Protein AF-A0A7S0A3F2-F1 (afdb_monomer_lite)

InterPro domains:
  IPR001107 Band 7 domain [PF01145] (421-631)
  IPR036013 Band 7/SPFH domain superfamily [G3DSA:3.30.479.30] (455-619)

Organism: NCBI:txid73915

Secondary structure (DSSP, 8-state):
--------------------------PPPTT-HHHHHHSTT---PPP-EE--SB-SSTTSSSP--TT-EEEPPSB-S-TTSHHHHHHHHHHSPPPPHHHHHHHHHHHHHHHHHHHHHHHHHHHHH-TTS-HHHHHHHHHHHHHHHHHHHHHHHHEEEEPTTEEEEEE-TTT--EEEE-SEEEE-SSTT-EEEEEETT-SEEEETTEEEEEEPTTEEEEEEETTEEEEEPSEEEEEE-TTEEEEEEEETT-SEEEETTEEEEEEPTTEEEEEEETTEEEEEPSEEEEEE-TTEEEEEEEEEETT-SEEEETTEEEEEE-TTEEEEEEETTEEEEE-SEEEEE--SSEEE---EETT-SEEEETTEEEEEPPTTEEEEEEETTEEEEE-TTSEEEEE-TTEEEEEEEETT-SEEEETTEEEEEEPTTEEEEEEETTEEEEE-SEEEEE--TTEEEEEEEE-S-EEEEEEEEEEE-TTS-EEEEEEEEEEEES-HHHHHHHH-SS-S-HHHHHHHHHHHHHHHHHHHHHHT--SS----------PPP------------------------HHHHHHHHHHHHHHHHHHHHH-EEEEEEEEEEEEES-HHHHHHHHHHHHHHHHHHHHHHHHHHHHHHHHHHHHHHHHHHHHHHHHHHHHHHHHHHHHHHHHHHHHHH-HHHHHHHHHHHHHHHHHS-------SSHHHHHHHS-------------

pLDDT: mean 75.14, std 17.56, range [23.02, 93.25]

Sequence (725 aa):
KFGSGRFRLLHLHGQAPIAVAAMVCEAPSAESLEWLAFDPGFDHGSVTKYAPNVQGTFGEQPCDYGKTDVRERNVTGQVGDPQFNQLVAKTQTAMTPLQLCWRAAVVGLALVPIVGLKPLATLAADPSQSWPSRVLFALVMIACLVPLRFLAKQVLMVKQGEICFVQLMEDGTTQILLAGIHLLPCLGSTTKSFPVTADEMRYGTLVLIRVRSGFIGLGTDNGKPVLLLPGMHLYNAPNFEYSGPTSVNDNLIKNGTVNIIRVQPGQVGLATVNGTPIMLESGVHFIDEASFVMERGCFKKVDEALIQLGQMQIVVVPRGKIAPVLVNGEGHFLLEGRHFVSQGRFSYQGLQSLSDEYACAGTRHRILVPSGRIGLGLEAGEPLLLEAGQVHLRNSALFQYKGSVDITQQVISHGSLNIVTVRDGQFGISYKDGVIKLLDPGRHTLDSATHVPGGFISAGQQTLRISEVTGMSSDNVELRFDAAICLRVVDPQKAVVMLTQGKRDRMEELQANVQERAKLALSIIIGNNNLNRKHGATLLVEQPAREEEQQEEGFVEVPEKSKEDEANSFRQYIHDIFMHSFSVSMLNECGIQVIDMSIEDVVIVNTELATAMASAAVANSSLEKSTIEAEIVQVKATAESKVALIEARGKAAAMEITSKADADRIKTVSDALHSACPSAQQMELIRASGCAVSQGSTVMLAQDMSALATLLGGAQGAALGPKLK

Structure (mmCIF, N/CA/C/O backbone):
data_AF-A0A7S0A3F2-F1
#
_entry.id   AF-A0A7S0A3F2-F1
#
loop_
_atom_site.group_PDB
_atom_site.id
_atom_site.type_symbol
_atom_site.label_atom_id
_atom_site.label_alt_id
_atom_site.label_comp_id
_atom_site.label_asym_id
_atom_site.label_entity_id
_atom_site.label_seq_id
_atom_site.pdbx_PDB_ins_code
_atom_site.Cartn_x
_atom_site.Cartn_y
_atom_site.Cartn_z
_atom_site.occupancy
_atom_site.B_iso_or_equiv
_atom_site.auth_seq_id
_atom_site.auth_comp_id
_atom_site.auth_asym_id
_atom_site.auth_atom_id
_atom_site.pdbx_PDB_model_num
ATOM 1 N N . LYS A 1 1 ? 21.439 -44.020 -12.373 1.00 32.16 1 LYS A N 1
ATOM 2 C CA . LYS A 1 1 ? 20.244 -44.815 -11.993 1.00 32.16 1 LYS A CA 1
ATOM 3 C C . LYS A 1 1 ? 19.033 -44.137 -12.617 1.00 32.16 1 LYS A C 1
ATOM 5 O O . LYS A 1 1 ? 18.871 -42.943 -12.421 1.00 32.16 1 LYS A O 1
ATOM 10 N N . PHE A 1 2 ? 18.322 -44.874 -13.468 1.00 31.61 2 PHE A N 1
ATOM 11 C CA . PHE A 1 2 ? 17.262 -44.411 -14.369 1.00 31.61 2 PHE A CA 1
ATOM 12 C C . PHE A 1 2 ? 15.975 -43.992 -13.645 1.00 31.61 2 PHE A C 1
ATOM 14 O O . PHE A 1 2 ? 15.640 -44.562 -12.612 1.00 31.61 2 PHE A O 1
ATOM 21 N N . GLY A 1 3 ? 15.228 -43.081 -14.274 1.00 27.73 3 GLY A N 1
ATOM 22 C CA . GLY A 1 3 ? 13.844 -42.743 -13.940 1.00 27.73 3 GLY A CA 1
ATOM 23 C C . GLY A 1 3 ? 13.184 -41.939 -15.061 1.00 27.73 3 GLY A C 1
ATOM 24 O O . GLY A 1 3 ? 12.971 -40.743 -14.935 1.00 27.73 3 GLY A O 1
ATOM 25 N N . SER A 1 4 ? 12.933 -42.598 -16.192 1.00 41.31 4 SER A N 1
ATOM 26 C CA . SER A 1 4 ? 12.253 -42.067 -17.377 1.00 41.31 4 SER A CA 1
ATOM 27 C C . SER A 1 4 ? 10.759 -41.813 -17.133 1.00 41.31 4 SER A C 1
ATOM 29 O O . SER A 1 4 ? 10.043 -42.746 -16.767 1.00 41.31 4 SER A O 1
ATOM 31 N N . GLY A 1 5 ? 10.268 -40.612 -17.449 1.00 27.08 5 GLY A N 1
ATOM 32 C CA . GLY A 1 5 ? 8.841 -40.291 -17.552 1.00 27.08 5 GLY A CA 1
ATOM 33 C C . GLY A 1 5 ? 8.540 -39.580 -18.874 1.00 27.08 5 GLY A C 1
ATOM 34 O O . GLY A 1 5 ? 9.023 -38.482 -19.117 1.00 27.08 5 GLY A O 1
ATOM 35 N N . ARG A 1 6 ? 7.786 -40.249 -19.752 1.00 27.41 6 ARG A N 1
ATOM 36 C CA . ARG A 1 6 ? 7.398 -39.821 -21.108 1.00 27.41 6 ARG A CA 1
ATOM 37 C C . ARG A 1 6 ? 6.553 -38.537 -21.098 1.00 27.41 6 ARG A C 1
ATOM 39 O O . ARG A 1 6 ? 5.488 -38.525 -20.487 1.00 27.41 6 ARG A O 1
ATOM 46 N N . PHE A 1 7 ? 6.939 -37.535 -21.889 1.00 27.67 7 PHE A N 1
ATOM 47 C CA . PHE A 1 7 ? 6.032 -36.466 -22.322 1.00 27.67 7 PHE A CA 1
ATOM 48 C C . PHE A 1 7 ? 5.052 -37.023 -23.362 1.00 27.67 7 PHE A C 1
ATOM 50 O O . PHE A 1 7 ? 5.452 -37.484 -24.431 1.00 27.67 7 PHE A O 1
ATOM 57 N N . ARG A 1 8 ? 3.757 -37.013 -23.034 1.00 25.03 8 ARG A N 1
ATOM 58 C CA . ARG A 1 8 ? 2.667 -37.339 -23.959 1.00 25.03 8 ARG A CA 1
ATOM 59 C C . ARG A 1 8 ? 2.181 -36.022 -24.568 1.00 25.03 8 ARG A C 1
ATOM 61 O O . ARG A 1 8 ? 1.517 -35.243 -23.894 1.00 25.03 8 ARG A O 1
ATOM 68 N N . LEU A 1 9 ? 2.546 -35.770 -25.823 1.00 28.22 9 LEU A N 1
ATOM 69 C CA . LEU A 1 9 ? 2.003 -34.677 -26.630 1.00 28.22 9 LEU A CA 1
ATOM 70 C C . LEU A 1 9 ? 0.519 -34.970 -26.902 1.00 28.22 9 LEU A C 1
ATOM 72 O O . LEU A 1 9 ? 0.185 -35.821 -27.725 1.00 28.22 9 LEU A O 1
ATOM 76 N N . LEU A 1 10 ? -0.371 -34.302 -26.170 1.00 25.73 10 LEU A N 1
ATOM 77 C CA . LEU A 1 10 ? -1.785 -34.208 -26.518 1.00 25.73 10 LEU A CA 1
ATOM 78 C C . LEU A 1 10 ? -1.948 -33.018 -27.464 1.00 25.73 10 LEU A C 1
ATOM 80 O O . LEU A 1 10 ? -1.946 -31.865 -27.042 1.00 25.73 10 LEU A O 1
ATOM 84 N N . HIS A 1 11 ? -2.079 -33.315 -28.756 1.00 29.84 11 HIS A N 1
ATOM 85 C CA . HIS A 1 11 ? -2.660 -32.391 -29.720 1.00 29.84 11 HIS A CA 1
ATOM 86 C C . HIS A 1 11 ? -4.124 -32.148 -29.326 1.00 29.84 11 HIS A C 1
ATOM 88 O O . HIS A 1 11 ? -4.969 -33.021 -29.512 1.00 29.84 11 HIS A O 1
ATOM 94 N N . LEU A 1 12 ? -4.423 -30.964 -28.797 1.00 27.73 12 LEU A N 1
ATOM 95 C CA . LEU A 1 12 ? -5.781 -30.432 -28.725 1.00 27.73 12 LEU A CA 1
ATOM 96 C C . LEU A 1 12 ? -5.874 -29.259 -29.701 1.00 27.73 12 LEU A C 1
ATOM 98 O O . LEU A 1 12 ? -5.350 -28.175 -29.464 1.00 27.73 12 LEU A O 1
ATOM 102 N N . HIS A 1 13 ? -6.513 -29.520 -30.841 1.00 31.34 13 HIS A N 1
ATOM 103 C CA . HIS A 1 13 ? -7.127 -28.486 -31.665 1.00 31.34 13 HIS A CA 1
ATOM 104 C C . HIS A 1 13 ? -8.258 -27.845 -30.858 1.00 31.34 13 HIS A C 1
ATOM 106 O O . HIS A 1 13 ? -9.193 -28.529 -30.452 1.00 31.34 13 HIS A O 1
ATOM 112 N N . GLY A 1 14 ? -8.176 -26.536 -30.647 1.00 27.97 14 GLY A N 1
ATOM 113 C CA . GLY A 1 14 ? -9.237 -25.769 -30.011 1.00 27.97 14 GLY A CA 1
ATOM 114 C C . GLY A 1 14 ? -8.847 -24.307 -29.900 1.00 27.97 14 GLY A C 1
ATOM 115 O O . GLY A 1 14 ? -8.131 -23.924 -28.983 1.00 27.97 14 GLY A O 1
ATOM 116 N N . GLN A 1 15 ? -9.303 -23.498 -30.856 1.00 39.66 15 GLN A N 1
ATOM 117 C CA . GLN A 1 15 ? -9.302 -22.043 -30.741 1.00 39.66 15 GLN A CA 1
ATOM 118 C C . GLN A 1 15 ? -10.108 -21.636 -29.499 1.00 39.66 15 GLN A C 1
ATOM 120 O O . GLN A 1 15 ? -11.298 -21.928 -29.414 1.00 39.66 15 GLN A O 1
ATOM 125 N N . ALA A 1 16 ? -9.470 -20.941 -28.559 1.00 27.39 16 ALA A N 1
ATOM 126 C CA . ALA A 1 16 ? -10.132 -20.179 -27.505 1.00 27.39 16 ALA A CA 1
ATOM 127 C C . ALA A 1 16 ? -9.260 -18.959 -27.145 1.00 27.39 16 ALA A C 1
ATOM 129 O O . ALA A 1 16 ? -8.034 -19.034 -27.260 1.00 27.39 16 ALA A O 1
ATOM 130 N N . PRO A 1 17 ? -9.875 -17.816 -26.794 1.00 29.77 17 PRO A N 1
ATOM 131 C CA . PRO A 1 17 ? -9.212 -16.521 -26.776 1.00 29.77 17 PRO A CA 1
ATOM 132 C C . PRO A 1 17 ? -8.222 -16.407 -25.616 1.00 29.77 17 PRO A C 1
ATOM 134 O O . PRO A 1 17 ? -8.418 -16.982 -24.546 1.00 29.77 17 PRO A O 1
ATOM 137 N N . ILE A 1 18 ? -7.175 -15.615 -25.841 1.00 26.39 18 ILE A N 1
ATOM 138 C CA . ILE A 1 18 ? -6.184 -15.206 -24.846 1.00 26.39 18 ILE A CA 1
ATOM 139 C C . ILE A 1 18 ? -6.911 -14.403 -23.758 1.00 26.39 18 ILE A C 1
ATOM 141 O O . ILE A 1 18 ? -7.092 -13.192 -23.866 1.00 26.39 18 ILE A O 1
ATOM 145 N N . ALA A 1 19 ? -7.366 -15.091 -22.714 1.00 23.75 19 ALA A N 1
ATOM 146 C CA . ALA A 1 19 ? -7.682 -14.466 -21.446 1.00 23.75 19 ALA A CA 1
ATOM 147 C C . ALA A 1 19 ? -6.350 -14.196 -20.745 1.00 23.75 19 ALA A C 1
ATOM 149 O O . ALA A 1 19 ? -5.594 -15.122 -20.446 1.00 23.75 19 ALA A O 1
ATOM 150 N N . VAL A 1 20 ? -6.050 -12.918 -20.513 1.00 25.70 20 VAL A N 1
ATOM 151 C CA . VAL A 1 20 ? -4.986 -12.487 -19.607 1.00 25.70 20 VAL A CA 1
ATOM 152 C C . VAL A 1 20 ? -5.342 -13.036 -18.227 1.00 25.70 20 VAL A C 1
ATOM 154 O O . VAL A 1 20 ? -6.154 -12.463 -17.504 1.00 25.70 20 VAL A O 1
ATOM 157 N N . ALA A 1 21 ? -4.788 -14.199 -17.892 1.00 23.02 21 ALA A N 1
ATOM 158 C CA . ALA A 1 21 ? -4.853 -14.747 -16.554 1.00 23.02 21 ALA A CA 1
ATOM 159 C C . ALA A 1 21 ? -4.006 -13.839 -15.662 1.00 23.02 21 ALA A C 1
ATOM 161 O O . ALA A 1 21 ? -2.782 -13.951 -15.614 1.00 23.02 21 ALA A O 1
ATOM 162 N N . ALA A 1 22 ? -4.663 -12.913 -14.966 1.00 25.06 22 ALA A N 1
ATOM 163 C CA . ALA A 1 22 ? -4.121 -12.389 -13.729 1.00 25.06 22 ALA A CA 1
ATOM 164 C C . ALA A 1 22 ? -3.955 -13.596 -12.795 1.00 25.06 22 ALA A C 1
ATOM 166 O O . ALA A 1 22 ? -4.924 -14.067 -12.202 1.00 25.06 22 ALA A O 1
ATOM 167 N N . MET A 1 23 ? -2.742 -14.152 -12.738 1.00 25.75 23 MET A N 1
ATOM 168 C CA . MET A 1 23 ? -2.338 -15.080 -11.688 1.00 25.75 23 MET A CA 1
ATOM 169 C C . MET A 1 23 ? -2.410 -14.301 -10.376 1.00 25.75 23 MET A C 1
ATOM 171 O O . MET A 1 23 ? -1.460 -13.640 -9.960 1.00 25.75 23 MET A O 1
ATOM 175 N N . VAL A 1 24 ? -3.581 -14.337 -9.746 1.00 27.75 24 VAL A N 1
ATOM 176 C CA . VAL A 1 24 ? -3.715 -14.044 -8.327 1.00 27.75 24 VAL A CA 1
ATOM 177 C C . VAL A 1 24 ? -2.858 -15.100 -7.646 1.00 27.75 24 VAL A C 1
ATOM 179 O O . VAL A 1 24 ? -3.229 -16.269 -7.606 1.00 27.75 24 VAL A O 1
ATOM 182 N N . CYS A 1 25 ? -1.660 -14.712 -7.211 1.00 31.05 25 CYS A N 1
ATOM 183 C CA . CYS A 1 25 ? -0.864 -15.540 -6.320 1.00 31.05 25 CYS A CA 1
ATOM 184 C C . CYS A 1 25 ? -1.729 -15.757 -5.077 1.00 31.05 25 CYS A C 1
ATOM 186 O O . CYS A 1 25 ? -1.969 -14.809 -4.326 1.00 31.05 25 CYS A O 1
ATOM 188 N N . GLU A 1 26 ? -2.276 -16.963 -4.914 1.00 31.70 26 GLU A N 1
ATOM 189 C CA . GLU A 1 26 ? -2.997 -17.336 -3.703 1.00 31.70 26 GLU A CA 1
ATOM 190 C C . GLU A 1 26 ? -2.025 -17.171 -2.539 1.00 31.70 26 GLU A C 1
ATOM 192 O O . GLU A 1 26 ? -1.017 -17.872 -2.431 1.00 31.70 26 GLU A O 1
ATOM 197 N N . ALA A 1 27 ? -2.283 -16.169 -1.698 1.00 36.12 27 ALA A N 1
ATOM 198 C CA . ALA A 1 27 ? -1.545 -16.018 -0.464 1.00 36.12 27 ALA A CA 1
ATOM 199 C C . ALA A 1 27 ? -1.742 -17.308 0.349 1.00 36.12 27 ALA A C 1
ATOM 201 O O . ALA A 1 27 ? -2.879 -17.780 0.441 1.00 36.12 27 ALA A O 1
ATOM 202 N N . PRO A 1 28 ? -0.677 -17.887 0.930 1.00 41.75 28 PRO A N 1
ATOM 203 C CA . PRO A 1 28 ? -0.822 -19.116 1.684 1.00 41.75 28 PRO A CA 1
ATOM 204 C C . PRO A 1 28 ? -1.826 -18.880 2.815 1.00 41.75 28 PRO A C 1
ATOM 206 O O . PRO A 1 28 ? -1.674 -17.938 3.597 1.00 41.75 28 PRO A O 1
ATOM 209 N N . SER A 1 29 ? -2.874 -19.704 2.853 1.00 41.75 29 SER A N 1
ATOM 210 C CA . SER A 1 29 ? -3.864 -19.709 3.927 1.00 41.75 29 SER A CA 1
ATOM 211 C C . SER A 1 29 ? -3.168 -19.907 5.274 1.00 41.75 29 SER A C 1
ATOM 213 O O . SER A 1 29 ? -2.113 -20.539 5.336 1.00 41.75 29 SER A O 1
ATOM 215 N N . ALA A 1 30 ? -3.774 -19.418 6.360 1.00 47.75 30 ALA A N 1
ATOM 216 C CA . ALA A 1 30 ? -3.240 -19.521 7.725 1.00 47.75 30 ALA A CA 1
ATOM 217 C C . ALA A 1 30 ? -2.887 -20.953 8.183 1.00 47.75 30 ALA A C 1
ATOM 219 O O . ALA A 1 30 ? -2.183 -21.134 9.170 1.00 47.75 30 ALA A O 1
ATOM 220 N N . GLU A 1 31 ? -3.352 -21.961 7.448 1.00 46.06 31 GLU A N 1
ATOM 221 C CA . GLU A 1 31 ? -3.113 -23.384 7.679 1.00 46.06 31 GLU A CA 1
ATOM 222 C C . GLU A 1 31 ? -1.937 -23.966 6.872 1.00 46.06 31 GLU A C 1
ATOM 224 O O . GLU A 1 31 ? -1.703 -25.174 6.921 1.00 46.06 31 GLU A O 1
ATOM 229 N N . SER A 1 32 ? -1.191 -23.162 6.100 1.00 58.34 32 SER A N 1
ATOM 230 C CA . SER A 1 32 ? -0.031 -23.699 5.385 1.00 58.34 32 SER A CA 1
ATOM 231 C C . SER A 1 32 ? 1.056 -24.124 6.382 1.00 58.34 32 SER A C 1
ATOM 233 O O . SER A 1 32 ? 1.412 -23.398 7.313 1.00 58.34 32 SER A O 1
ATOM 235 N N . LEU A 1 33 ? 1.601 -25.328 6.179 1.00 58.22 33 LEU A N 1
ATOM 236 C CA . LEU A 1 33 ? 2.659 -25.908 7.018 1.00 58.22 33 LEU A CA 1
ATOM 237 C C . LEU A 1 33 ? 3.885 -24.986 7.148 1.00 58.22 33 LEU A C 1
ATOM 239 O O . LEU A 1 33 ? 4.558 -24.998 8.175 1.00 58.22 33 LEU A O 1
ATOM 243 N N . GLU A 1 34 ? 4.149 -24.163 6.133 1.00 61.75 34 GLU A N 1
ATOM 244 C CA . GLU A 1 34 ? 5.247 -23.193 6.116 1.00 61.75 34 GLU A CA 1
ATOM 245 C C . GLU A 1 34 ? 5.021 -22.022 7.083 1.00 61.75 34 GLU A C 1
ATOM 247 O O . GLU A 1 34 ? 5.957 -21.614 7.769 1.00 61.75 34 GLU A O 1
ATOM 252 N N . TRP A 1 35 ? 3.787 -21.514 7.203 1.00 65.19 35 TRP A N 1
ATOM 253 C CA . TRP A 1 35 ? 3.456 -20.451 8.160 1.00 65.19 35 TRP A CA 1
ATOM 254 C C . TRP A 1 35 ? 3.532 -20.932 9.604 1.00 65.19 35 TRP A C 1
ATOM 256 O O . TRP A 1 35 ? 4.108 -20.247 10.446 1.00 65.19 35 TRP A O 1
ATOM 266 N N . LEU A 1 36 ? 3.006 -22.127 9.879 1.00 64.50 36 LEU A N 1
ATOM 267 C CA . LEU A 1 36 ? 3.063 -22.744 11.207 1.00 64.50 36 LEU A CA 1
ATOM 268 C C . LEU A 1 36 ? 4.503 -23.052 11.643 1.00 64.50 36 LEU A C 1
ATOM 270 O O . LEU A 1 36 ? 4.815 -22.973 12.828 1.00 64.50 36 LEU A O 1
ATOM 274 N N . ALA A 1 37 ? 5.388 -23.381 10.697 1.00 63.31 37 ALA A N 1
ATOM 275 C CA . ALA A 1 37 ? 6.813 -23.555 10.966 1.00 63.31 37 ALA A CA 1
ATOM 276 C C . ALA A 1 37 ? 7.550 -22.218 11.173 1.00 63.31 37 ALA A C 1
ATOM 278 O O . ALA A 1 37 ? 8.519 -22.166 11.929 1.00 63.31 37 ALA A O 1
ATOM 279 N N . PHE A 1 38 ? 7.108 -21.146 10.506 1.00 66.19 38 PHE A N 1
ATOM 280 C CA . PHE A 1 38 ? 7.711 -19.815 10.604 1.00 66.19 38 PHE A CA 1
ATOM 281 C C . PHE A 1 38 ? 7.307 -19.054 11.874 1.00 66.19 38 PHE A C 1
ATOM 283 O O . PHE A 1 38 ? 8.128 -18.332 12.440 1.00 66.19 38 PHE A O 1
ATOM 290 N N . ASP A 1 39 ? 6.066 -19.224 12.335 1.00 64.62 39 ASP A N 1
ATOM 291 C CA . ASP A 1 39 ? 5.556 -18.647 13.581 1.00 64.62 39 ASP A CA 1
ATOM 292 C C . ASP A 1 39 ? 4.932 -19.745 14.464 1.00 64.62 39 ASP A C 1
ATOM 294 O O . ASP A 1 39 ? 3.705 -19.869 14.539 1.00 64.62 39 ASP A O 1
ATOM 298 N N . PRO A 1 40 ? 5.761 -20.603 15.093 1.00 55.59 40 PRO A N 1
ATOM 299 C CA . PRO A 1 40 ? 5.263 -21.722 15.875 1.00 55.59 40 PRO A CA 1
ATOM 300 C C . PRO A 1 40 ? 4.536 -21.222 17.124 1.00 55.59 40 PRO A C 1
ATOM 302 O O . PRO A 1 40 ? 5.156 -20.814 18.102 1.00 55.59 40 PRO A O 1
ATOM 305 N N . GLY A 1 41 ? 3.205 -21.306 17.079 1.00 56.75 41 GLY A N 1
ATOM 306 C CA . GLY A 1 41 ? 2.331 -21.277 18.249 1.00 56.75 41 GLY A CA 1
ATOM 307 C C . GLY A 1 41 ? 2.478 -20.022 19.098 1.00 56.75 41 GLY A C 1
ATOM 308 O O . GLY A 1 41 ? 2.858 -20.103 20.265 1.00 56.75 41 GLY A O 1
ATOM 309 N N . PHE A 1 42 ? 2.139 -18.867 18.529 1.00 56.28 42 PHE A N 1
ATOM 310 C CA . PHE A 1 42 ? 1.869 -17.690 19.340 1.00 56.28 42 PHE A CA 1
ATOM 311 C C . PHE A 1 42 ? 0.724 -17.997 20.321 1.00 56.28 42 PHE A C 1
ATOM 313 O O . PHE A 1 42 ? -0.357 -18.412 19.905 1.00 56.28 42 PHE A O 1
ATOM 320 N N . ASP A 1 43 ? 0.984 -17.837 21.621 1.00 47.31 43 ASP A N 1
ATOM 321 C CA . ASP A 1 43 ? 0.059 -18.203 22.695 1.00 47.31 43 ASP A CA 1
ATOM 322 C C . ASP A 1 43 ? -1.251 -17.412 22.564 1.00 47.31 43 ASP A C 1
ATOM 324 O O . ASP A 1 43 ? -1.312 -16.206 22.826 1.00 47.31 43 ASP A O 1
ATOM 328 N N . HIS A 1 44 ? -2.301 -18.092 22.105 1.00 49.47 44 HIS A N 1
ATOM 329 C CA . HIS A 1 44 ? -3.649 -17.553 22.065 1.00 49.47 44 HIS A CA 1
ATOM 330 C C . HIS A 1 44 ? -4.186 -17.565 23.493 1.00 49.47 44 HIS A C 1
ATOM 332 O O . HIS A 1 44 ? -4.866 -18.507 23.901 1.00 49.47 44 HIS A O 1
ATOM 338 N N . GLY A 1 45 ? -3.874 -16.524 24.266 1.00 47.12 45 GLY A N 1
ATOM 339 C CA . GLY A 1 45 ? -4.416 -16.386 25.611 1.00 47.12 45 GLY A CA 1
ATOM 340 C C . GLY A 1 45 ? -5.937 -16.574 25.581 1.00 47.12 45 GLY A C 1
ATOM 341 O O . GLY A 1 45 ? -6.636 -16.017 24.744 1.00 47.12 45 GLY A O 1
ATOM 342 N N . SER A 1 46 ? -6.508 -17.386 26.459 1.00 49.16 46 SER A N 1
ATOM 343 C CA . SER A 1 46 ? -7.966 -17.488 26.515 1.00 49.16 46 SER A CA 1
ATOM 344 C C . SER A 1 46 ? -8.512 -16.337 27.355 1.00 49.16 46 SER A C 1
ATOM 346 O O . SER A 1 46 ? -8.178 -16.227 28.535 1.00 49.16 46 SER A O 1
ATOM 348 N N . VAL A 1 47 ? -9.376 -15.497 26.784 1.00 60.00 47 VAL A N 1
ATOM 349 C CA . VAL A 1 47 ? -10.205 -14.590 27.590 1.00 60.00 47 VAL A CA 1
ATOM 350 C C . VAL A 1 47 ? -11.384 -15.377 28.133 1.00 60.00 47 VAL A C 1
ATOM 352 O O . VAL A 1 47 ? -12.128 -15.991 27.365 1.00 60.00 47 VAL A O 1
ATOM 355 N N . THR A 1 48 ? -11.606 -15.303 29.440 1.00 65.81 48 THR A N 1
ATOM 356 C CA . THR A 1 48 ? -12.883 -15.670 30.051 1.00 65.81 48 THR A CA 1
ATOM 357 C C . THR A 1 48 ? -13.959 -14.726 29.527 1.00 65.81 48 THR A C 1
ATOM 359 O O . THR A 1 48 ? -14.064 -13.565 29.930 1.00 65.81 48 THR A O 1
ATOM 362 N N . LYS A 1 49 ? -14.741 -15.222 28.569 1.00 75.38 49 LYS A N 1
ATOM 363 C CA . LYS A 1 49 ? -15.916 -14.518 28.066 1.00 75.38 49 LYS A CA 1
ATOM 364 C C . LYS A 1 49 ? -17.050 -14.701 29.058 1.00 75.38 49 LYS A C 1
ATOM 366 O O . LYS A 1 49 ? -17.363 -15.829 29.435 1.00 75.38 49 LYS A O 1
ATOM 371 N N . TYR A 1 50 ? -17.663 -13.598 29.455 1.00 76.44 50 TYR A N 1
ATOM 372 C CA . TYR A 1 50 ? -18.900 -13.623 30.219 1.00 76.44 50 TYR A CA 1
ATOM 373 C C . TYR A 1 50 ? -20.068 -13.503 29.243 1.00 76.44 50 TYR A C 1
ATOM 375 O O . TYR A 1 50 ? -20.209 -12.493 28.546 1.00 76.44 50 TYR A O 1
ATOM 383 N N . ALA A 1 51 ? -20.869 -14.565 29.165 1.00 78.19 51 ALA A N 1
ATOM 384 C CA . ALA A 1 51 ? -22.103 -14.575 28.394 1.00 78.19 51 ALA A CA 1
ATOM 385 C C . ALA A 1 51 ? -23.170 -13.718 29.100 1.00 78.19 51 ALA A C 1
ATOM 387 O O . ALA A 1 51 ? -23.143 -13.598 30.326 1.00 78.19 51 ALA A O 1
ATOM 388 N N . PRO A 1 52 ? -24.112 -13.117 28.356 1.00 80.94 52 PRO A N 1
ATOM 389 C CA . PRO A 1 52 ? -25.197 -12.363 28.966 1.00 80.94 52 PRO A CA 1
ATOM 390 C C . PRO A 1 52 ? -26.097 -13.284 29.797 1.00 80.94 52 PRO A C 1
ATOM 392 O O . PRO A 1 52 ? -26.655 -14.255 29.287 1.00 80.94 52 PRO A O 1
ATOM 395 N N . ASN A 1 53 ? -26.264 -12.944 31.076 1.00 77.94 53 ASN A N 1
ATOM 396 C CA . ASN A 1 53 ? -27.082 -13.711 32.027 1.00 77.94 53 ASN A CA 1
ATOM 397 C C . ASN A 1 53 ? -28.586 -13.416 31.894 1.00 77.94 53 ASN A C 1
ATOM 399 O O . ASN A 1 53 ? -29.419 -14.141 32.433 1.00 77.94 53 ASN A O 1
ATOM 403 N N . VAL A 1 54 ? -28.951 -12.355 31.167 1.00 71.69 54 VAL A N 1
ATOM 404 C CA . VAL A 1 54 ? -30.344 -11.968 30.935 1.00 71.69 54 VAL A CA 1
ATOM 405 C C . VAL A 1 54 ? -30.702 -12.140 29.465 1.00 71.69 54 VAL A C 1
ATOM 407 O O . VAL A 1 54 ? -30.145 -11.478 28.588 1.00 71.69 54 VAL A O 1
ATOM 410 N N . GLN A 1 55 ? -31.665 -13.025 29.204 1.00 58.97 55 GLN A N 1
ATOM 411 C CA . GLN A 1 55 ? -32.265 -13.209 27.888 1.00 58.97 55 GLN A CA 1
ATOM 412 C C . GLN A 1 55 ? -33.442 -12.237 27.734 1.00 58.97 55 GLN A C 1
ATOM 414 O O . GLN A 1 55 ? -34.499 -12.444 28.317 1.00 58.97 55 GLN A O 1
ATOM 419 N N . GLY A 1 56 ? -33.259 -11.172 26.949 1.00 62.06 56 GLY A N 1
ATOM 420 C CA . GLY A 1 56 ? -34.336 -10.242 26.590 1.00 62.06 56 GLY A CA 1
ATOM 421 C C . GLY A 1 56 ? -34.332 -8.917 27.355 1.00 62.06 56 GLY A C 1
ATOM 422 O O . GLY A 1 56 ? -33.282 -8.371 27.708 1.00 62.06 56 GLY A O 1
ATOM 423 N N . THR A 1 57 ? -35.522 -8.344 27.523 1.00 63.91 57 THR A N 1
ATOM 424 C CA . THR A 1 57 ? -35.735 -7.022 28.120 1.00 63.91 57 THR A CA 1
ATOM 425 C C . THR A 1 57 ? -35.816 -7.122 29.643 1.00 63.91 57 THR A C 1
ATOM 427 O O . THR A 1 57 ? -36.454 -8.018 30.187 1.00 63.91 57 THR A O 1
ATOM 430 N N . PHE A 1 58 ? -35.176 -6.191 30.358 1.00 63.41 58 PHE A N 1
ATOM 431 C CA . PHE A 1 58 ? -35.189 -6.172 31.823 1.00 63.41 58 PHE A CA 1
ATOM 432 C C . PHE A 1 58 ? -36.633 -6.148 32.365 1.00 63.41 58 PHE A C 1
ATOM 434 O O . PHE A 1 58 ? -37.347 -5.167 32.155 1.00 63.41 58 PHE A O 1
ATOM 441 N N . GLY A 1 59 ? -37.043 -7.218 33.060 1.00 60.81 59 GLY A N 1
ATOM 442 C CA . GLY A 1 59 ? -38.369 -7.350 33.683 1.00 60.81 59 GLY A CA 1
ATOM 443 C C . GLY A 1 59 ? -39.276 -8.440 33.095 1.00 60.81 59 GLY A C 1
ATOM 444 O O . GLY A 1 59 ? -40.352 -8.669 33.641 1.00 60.81 59 GLY A O 1
ATOM 445 N N . GLU A 1 60 ? -38.867 -9.130 32.027 1.00 61.38 60 GLU A N 1
ATOM 446 C CA . GLU A 1 60 ? -39.600 -10.282 31.479 1.00 61.38 60 GLU A CA 1
ATOM 447 C C . GLU A 1 60 ? -39.054 -11.593 32.079 1.00 61.38 60 GLU A C 1
ATOM 449 O O . GLU A 1 60 ? -37.865 -11.879 31.992 1.00 61.38 60 GLU A O 1
ATOM 454 N N . GLN A 1 61 ? -39.894 -12.394 32.746 1.00 55.44 61 GLN A N 1
ATOM 455 C CA . GLN A 1 61 ? -39.472 -13.683 33.317 1.00 55.44 61 GLN A CA 1
ATOM 456 C C . GLN A 1 61 ? -39.285 -14.741 32.206 1.00 55.44 61 GLN A C 1
ATOM 458 O O . GLN A 1 61 ? -40.106 -14.774 31.286 1.00 55.44 61 GLN A O 1
ATOM 463 N N . PRO A 1 62 ? -38.295 -15.658 32.295 1.00 52.59 62 PRO A N 1
ATOM 464 C CA . PRO A 1 62 ? -37.334 -15.859 33.386 1.00 52.59 62 PRO A CA 1
ATOM 465 C C . PRO A 1 62 ? -35.991 -15.128 33.156 1.00 52.59 62 PRO A C 1
ATOM 467 O O . PRO A 1 62 ? -35.233 -15.470 32.253 1.00 52.59 62 PRO A O 1
ATOM 470 N N . CYS A 1 63 ? -35.666 -14.158 34.019 1.00 62.50 63 CYS A N 1
ATOM 471 C CA . CYS A 1 63 ? -34.358 -13.488 34.069 1.00 62.50 63 CYS A CA 1
ATOM 472 C C . CYS A 1 63 ? -33.538 -14.011 35.261 1.00 62.50 63 CYS A C 1
ATOM 474 O O . CYS A 1 63 ? -34.056 -14.056 36.377 1.00 62.50 63 CYS A O 1
ATOM 476 N N . ASP A 1 64 ? -32.260 -14.348 35.055 1.00 65.44 64 ASP A N 1
ATOM 477 C CA . ASP A 1 64 ? -31.328 -14.636 36.152 1.00 65.44 64 ASP A CA 1
ATOM 478 C C . ASP A 1 64 ? -30.665 -13.335 36.629 1.00 65.44 64 ASP A C 1
ATOM 480 O O . ASP A 1 64 ? -29.780 -12.776 35.978 1.00 65.44 64 ASP A O 1
ATOM 484 N N . TYR A 1 65 ? -31.122 -12.828 37.775 1.00 70.88 65 TYR A N 1
ATOM 485 C CA . TYR A 1 65 ? -30.604 -11.602 38.387 1.00 70.88 65 TYR A CA 1
ATOM 486 C C . TYR A 1 65 ? -29.369 -11.837 39.270 1.00 70.88 65 TYR A C 1
ATOM 488 O O . TYR A 1 65 ? -29.035 -10.986 40.096 1.00 70.88 65 TYR A O 1
ATOM 496 N N . GLY A 1 66 ? -28.693 -12.985 39.152 1.00 61.59 66 GLY A N 1
ATOM 497 C CA . GLY A 1 66 ? -27.419 -13.225 39.830 1.00 61.59 66 GLY A CA 1
ATOM 498 C C . GLY A 1 66 ? -27.524 -13.146 41.354 1.00 61.59 66 GLY A C 1
ATOM 499 O O . GLY A 1 66 ? -26.652 -12.576 41.996 1.00 61.59 66 GLY A O 1
ATOM 500 N N . LYS A 1 67 ? -28.608 -13.691 41.929 1.00 68.56 67 LYS A N 1
ATOM 501 C CA . LYS A 1 67 ? -28.953 -13.644 43.371 1.00 68.56 67 LYS A CA 1
ATOM 502 C C . LYS A 1 67 ? -29.274 -12.248 43.938 1.00 68.56 67 LYS A C 1
ATOM 504 O O . LYS A 1 67 ? -29.478 -12.132 45.146 1.00 68.56 67 LYS A O 1
ATOM 509 N N . THR A 1 68 ? -29.381 -11.224 43.092 1.00 71.75 68 THR A N 1
ATOM 510 C CA . THR A 1 68 ? -29.782 -9.870 43.502 1.00 71.75 68 THR A CA 1
ATOM 511 C C . THR A 1 68 ? -31.236 -9.844 43.990 1.00 71.75 68 THR A C 1
ATOM 513 O O . THR A 1 68 ? -32.106 -10.477 43.390 1.00 71.75 68 THR A O 1
ATOM 516 N N . ASP A 1 69 ? -31.521 -9.068 45.043 1.00 79.25 69 ASP A N 1
ATOM 517 C CA . ASP A 1 69 ? -32.888 -8.805 45.515 1.00 79.25 69 ASP A CA 1
ATOM 518 C C . ASP A 1 69 ? -33.601 -7.840 44.548 1.00 79.25 69 ASP A C 1
ATOM 520 O O . ASP A 1 69 ? -33.467 -6.613 44.629 1.00 79.25 69 ASP A O 1
ATOM 524 N N . VAL A 1 70 ? -34.319 -8.411 43.579 1.00 82.94 70 VAL A N 1
ATOM 525 C CA . VAL A 1 70 ? -35.177 -7.678 42.642 1.00 82.94 70 VAL A CA 1
ATOM 526 C C . VAL A 1 70 ? -36.617 -7.777 43.122 1.00 82.94 70 VAL A C 1
ATOM 528 O O . VAL A 1 70 ? -37.193 -8.864 43.181 1.00 82.94 70 VAL A O 1
ATOM 531 N N . ARG A 1 71 ? -37.216 -6.630 43.449 1.00 84.81 71 ARG A N 1
ATOM 532 C CA . ARG A 1 71 ? -38.575 -6.564 43.987 1.00 84.81 71 ARG A CA 1
ATOM 533 C C . ARG A 1 71 ? -39.556 -6.105 42.917 1.00 84.81 71 ARG A C 1
ATOM 535 O O . ARG A 1 71 ? -39.416 -5.033 42.319 1.00 84.81 71 ARG A O 1
ATOM 542 N N . GLU A 1 72 ? -40.580 -6.922 42.699 1.00 83.62 72 GLU A N 1
ATOM 543 C CA . GLU A 1 72 ? -41.763 -6.533 41.936 1.00 83.62 72 GLU A CA 1
ATOM 544 C C . GLU A 1 72 ? -42.584 -5.488 42.700 1.00 83.62 72 GLU A C 1
ATOM 546 O O . GLU A 1 72 ? -42.475 -5.348 43.921 1.00 83.62 72 GLU A O 1
ATOM 551 N N . ARG A 1 73 ? -43.419 -4.739 41.969 1.00 82.81 73 ARG A N 1
ATOM 552 C CA . ARG A 1 73 ? -44.337 -3.764 42.568 1.00 82.81 73 ARG A CA 1
ATOM 553 C C . ARG A 1 73 ? -45.195 -4.446 43.635 1.00 82.81 73 ARG A C 1
ATOM 555 O O . ARG A 1 73 ? -45.926 -5.391 43.347 1.00 82.81 73 ARG A O 1
ATOM 562 N N . ASN A 1 74 ? -45.131 -3.952 44.867 1.00 83.00 74 ASN A N 1
ATOM 563 C CA . ASN A 1 74 ? -45.985 -4.458 45.942 1.00 83.00 74 ASN A CA 1
ATOM 564 C C . ASN A 1 74 ? -47.360 -3.771 45.968 1.00 83.00 74 ASN A C 1
ATOM 566 O O . ASN A 1 74 ? -48.301 -4.284 46.572 1.00 83.00 74 ASN A O 1
ATOM 570 N N . VAL A 1 75 ? -47.491 -2.640 45.269 1.00 79.25 75 VAL A N 1
ATOM 571 C CA . VAL A 1 75 ? -48.764 -1.974 45.030 1.00 79.25 75 VAL A CA 1
ATOM 572 C C . VAL A 1 75 ? -49.325 -2.390 43.674 1.00 79.25 75 VAL A C 1
ATOM 574 O O . VAL A 1 75 ? -48.708 -2.179 42.626 1.00 79.25 75 VAL A O 1
ATOM 577 N N . THR A 1 76 ? -50.547 -2.912 43.694 1.00 72.25 76 THR A N 1
ATOM 578 C CA . THR A 1 76 ? -51.371 -3.137 42.504 1.00 72.25 76 THR A CA 1
ATOM 579 C C . THR A 1 76 ? -52.499 -2.099 42.470 1.00 72.25 76 THR A C 1
ATOM 581 O O . THR A 1 76 ? -53.169 -1.875 43.477 1.00 72.25 76 THR A O 1
ATOM 584 N N . GLY A 1 77 ? -52.664 -1.415 41.332 1.00 68.38 77 GLY A N 1
ATOM 585 C CA . GLY A 1 77 ? -53.649 -0.335 41.152 1.00 68.38 77 GLY A CA 1
ATOM 586 C C . GLY A 1 77 ? -53.079 1.087 41.261 1.00 68.38 77 GLY A C 1
ATOM 587 O O . GLY A 1 77 ? -51.882 1.289 41.477 1.00 68.38 77 GLY A O 1
ATOM 588 N N . GLN A 1 78 ? -53.942 2.082 41.057 1.00 75.50 78 GLN A N 1
ATOM 589 C CA . GLN A 1 78 ? -53.644 3.501 41.251 1.00 75.50 78 GLN A CA 1
ATOM 590 C C . GLN A 1 78 ? -53.894 3.925 42.705 1.00 75.50 78 GLN A C 1
ATOM 592 O O . GLN A 1 78 ? -54.624 3.281 43.460 1.00 75.50 78 GLN A O 1
ATOM 597 N N . VAL A 1 79 ? -53.289 5.044 43.110 1.00 73.88 79 VAL A N 1
ATOM 598 C CA . VAL A 1 79 ? -53.539 5.650 44.425 1.00 73.88 79 VAL A CA 1
ATOM 599 C C . VAL A 1 79 ? -55.032 5.963 44.564 1.00 73.88 79 VAL A C 1
ATOM 601 O O . VAL A 1 79 ? -55.558 6.798 43.832 1.00 73.88 79 VAL A O 1
ATOM 604 N N . GLY A 1 80 ? -55.690 5.310 45.524 1.00 67.75 80 GLY A N 1
ATOM 605 C CA . GLY A 1 80 ? -57.129 5.434 45.786 1.00 67.75 80 GLY A CA 1
ATOM 606 C C . GLY A 1 80 ? -57.952 4.196 45.418 1.00 67.75 80 GLY A C 1
ATOM 607 O O . GLY A 1 80 ? -59.091 4.085 45.876 1.00 67.75 80 GLY A O 1
ATOM 608 N N . ASP A 1 81 ? -57.380 3.244 44.673 1.00 79.31 81 ASP A N 1
ATOM 609 C CA . ASP A 1 81 ? -58.056 1.989 44.339 1.00 79.31 81 ASP A CA 1
ATOM 610 C C . ASP A 1 81 ? -58.307 1.116 45.584 1.00 79.31 81 ASP A C 1
ATOM 612 O O . ASP A 1 81 ? -57.540 1.163 46.553 1.00 79.31 81 ASP A O 1
ATOM 616 N N . PRO A 1 82 ? -59.334 0.241 45.568 1.00 74.81 82 PRO A N 1
ATOM 617 C CA . PRO A 1 82 ? -59.648 -0.638 46.696 1.00 74.81 82 PRO A CA 1
ATOM 618 C C . PRO A 1 82 ? -58.462 -1.509 47.133 1.00 74.81 82 PRO A C 1
ATOM 620 O O . PRO A 1 82 ? -58.269 -1.740 48.325 1.00 74.81 82 PRO A O 1
ATOM 623 N N . GLN A 1 83 ? -57.646 -1.957 46.175 1.00 74.44 83 GLN A N 1
ATOM 624 C CA . GLN A 1 83 ? -56.458 -2.779 46.420 1.00 74.44 83 GLN A CA 1
ATOM 625 C C . GLN A 1 83 ? -55.334 -1.986 47.099 1.00 74.44 83 GLN A C 1
ATOM 627 O O . GLN A 1 83 ? -54.744 -2.470 48.066 1.00 74.44 83 GLN A O 1
ATOM 632 N N . PHE A 1 84 ? -55.094 -0.741 46.667 1.00 78.69 84 PHE A N 1
ATOM 633 C CA . PHE A 1 84 ? -54.164 0.167 47.343 1.00 78.69 84 PHE A CA 1
ATOM 634 C C . PHE A 1 84 ? -54.608 0.419 48.784 1.00 78.69 84 PHE A C 1
ATOM 636 O O . PHE A 1 84 ? -53.806 0.319 49.707 1.00 78.69 84 PHE A O 1
ATOM 643 N N . ASN A 1 85 ? -55.902 0.665 48.992 1.00 76.19 85 ASN A N 1
ATOM 644 C CA . ASN A 1 85 ? -56.456 0.961 50.312 1.00 76.19 85 ASN A CA 1
ATOM 645 C C . ASN A 1 85 ? -56.337 -0.240 51.260 1.00 76.19 85 ASN A C 1
ATOM 647 O O . ASN A 1 85 ? -56.009 -0.061 52.431 1.00 76.19 85 ASN A O 1
ATOM 651 N N . GLN A 1 86 ? -56.541 -1.464 50.760 1.00 76.50 86 GLN A N 1
ATOM 652 C CA . GLN A 1 86 ? -56.320 -2.693 51.530 1.00 76.50 86 GLN A CA 1
ATOM 653 C C . GLN A 1 86 ? -54.848 -2.886 51.904 1.00 76.50 86 GLN A C 1
ATOM 655 O O . GLN A 1 86 ? -54.550 -3.243 53.043 1.00 76.50 86 GLN A O 1
ATOM 660 N N . LEU A 1 87 ? -53.924 -2.628 50.974 1.00 76.00 87 LEU A N 1
ATOM 661 C CA . LEU A 1 87 ? -52.493 -2.716 51.250 1.00 76.00 87 LEU A CA 1
ATOM 662 C C . LEU A 1 87 ? -52.074 -1.674 52.289 1.00 76.00 87 LEU A C 1
ATOM 664 O O . LEU A 1 87 ? -51.417 -2.008 53.266 1.00 76.00 87 LEU A O 1
ATOM 668 N N . VAL A 1 88 ? -52.498 -0.424 52.119 1.00 77.12 88 VAL A N 1
ATOM 669 C CA . VAL A 1 88 ? -52.234 0.668 53.060 1.00 77.12 88 VAL A CA 1
ATOM 670 C C . VAL A 1 88 ? -52.787 0.332 54.446 1.00 77.12 88 VAL A C 1
ATOM 672 O O . VAL A 1 88 ? -52.068 0.484 55.427 1.00 77.12 88 VAL A O 1
ATOM 675 N N . ALA A 1 89 ? -54.008 -0.203 54.534 1.00 72.75 89 ALA A N 1
ATOM 676 C CA . ALA A 1 89 ? -54.608 -0.634 55.797 1.00 72.75 89 ALA A CA 1
ATOM 677 C C . ALA A 1 89 ? -53.860 -1.806 56.457 1.00 72.75 89 ALA A C 1
ATOM 679 O O . ALA A 1 89 ? -53.815 -1.883 57.680 1.00 72.75 89 ALA A O 1
ATOM 680 N N . LYS A 1 90 ? -53.260 -2.707 55.667 1.00 76.31 90 LYS A N 1
ATOM 681 C CA . LYS A 1 90 ? -52.445 -3.825 56.169 1.00 76.31 90 LYS A CA 1
ATOM 682 C C . LYS A 1 90 ? -51.060 -3.374 56.647 1.00 76.31 90 LYS A C 1
ATOM 684 O O . LYS A 1 90 ? -50.517 -3.961 57.578 1.00 76.31 90 LYS A O 1
ATOM 689 N N . THR A 1 91 ? -50.480 -2.371 55.991 1.00 69.12 91 THR A N 1
ATOM 690 C CA . THR A 1 91 ? -49.127 -1.864 56.278 1.00 69.12 91 THR A CA 1
ATOM 691 C C . THR A 1 91 ? -49.120 -0.830 57.409 1.00 69.12 91 THR A C 1
ATOM 693 O O . THR A 1 91 ? -48.098 -0.648 58.073 1.00 69.12 91 THR A O 1
ATOM 696 N N . GLN A 1 92 ? -50.247 -0.151 57.638 1.00 71.94 92 GLN A N 1
ATOM 697 C CA . GLN A 1 92 ? -50.447 0.745 58.775 1.00 71.94 92 GLN A CA 1
ATOM 698 C C . GLN A 1 92 ? -50.697 -0.047 60.060 1.00 71.94 92 GLN A C 1
ATOM 700 O O . GLN A 1 92 ? -51.390 -1.063 60.066 1.00 71.94 92 GLN A O 1
ATOM 705 N N . THR A 1 93 ? -50.161 0.442 61.175 1.00 67.31 93 THR A N 1
ATOM 706 C CA . THR A 1 93 ? -50.487 -0.093 62.496 1.00 67.31 93 THR A CA 1
ATOM 707 C C . THR A 1 93 ? -51.956 0.187 62.816 1.00 67.31 93 THR A C 1
ATOM 709 O O . THR A 1 93 ? -52.454 1.296 62.602 1.00 67.31 93 THR A O 1
ATOM 712 N N . ALA A 1 94 ? -52.667 -0.828 63.318 1.00 63.50 94 ALA A N 1
ATOM 713 C CA . ALA A 1 94 ? -54.046 -0.657 63.757 1.00 63.50 94 ALA A CA 1
ATOM 714 C C . ALA A 1 94 ? -54.116 0.421 64.850 1.00 63.50 94 ALA A C 1
ATOM 716 O O . ALA A 1 94 ? -53.268 0.459 65.743 1.00 63.50 94 ALA A O 1
ATOM 717 N N . MET A 1 95 ? -55.128 1.289 64.773 1.00 64.88 95 MET A N 1
ATOM 718 C CA . MET A 1 95 ? -55.349 2.319 65.790 1.00 64.88 95 MET A CA 1
ATOM 719 C C . MET A 1 95 ? -55.514 1.670 67.162 1.00 64.88 95 MET A C 1
ATOM 721 O O . MET A 1 95 ? -56.240 0.683 67.312 1.00 64.88 95 MET A O 1
ATOM 725 N N . THR A 1 96 ? -54.861 2.239 68.171 1.00 72.19 96 THR A N 1
ATOM 726 C CA . THR A 1 96 ? -54.993 1.743 69.540 1.00 72.19 96 THR A CA 1
ATOM 727 C C . THR A 1 96 ? -56.433 1.954 70.038 1.00 72.19 96 THR A C 1
ATOM 729 O O . THR A 1 96 ? -57.128 2.871 69.582 1.00 72.19 96 THR A O 1
ATOM 732 N N . PRO A 1 97 ? -56.921 1.144 70.997 1.00 72.00 97 PRO A N 1
ATOM 733 C CA . PRO A 1 97 ? -58.248 1.342 71.587 1.00 72.00 97 PRO A CA 1
ATOM 734 C C . PRO A 1 97 ? -58.426 2.761 72.151 1.00 72.00 97 PRO A C 1
ATOM 736 O O . PRO A 1 97 ? -59.511 3.335 72.074 1.00 72.00 97 PRO A O 1
ATOM 739 N N . LEU A 1 98 ? -57.338 3.349 72.662 1.00 70.81 98 LEU A N 1
ATOM 740 C CA . LEU A 1 98 ? -57.287 4.725 73.149 1.00 70.81 98 LEU A CA 1
ATOM 741 C C . LEU A 1 98 ? -57.590 5.738 72.031 1.00 70.81 98 LEU A C 1
ATOM 743 O O . LEU A 1 98 ? -58.401 6.639 72.225 1.00 70.81 98 LEU A O 1
ATOM 747 N N . GLN A 1 99 ? -57.001 5.558 70.846 1.00 68.75 99 GLN A N 1
ATOM 748 C CA . GLN A 1 99 ? -57.216 6.422 69.679 1.00 68.75 99 GLN A CA 1
ATOM 749 C C . GLN A 1 99 ? -58.640 6.299 69.123 1.00 68.75 99 GLN A C 1
ATOM 751 O O . GLN A 1 99 ? -59.251 7.297 68.737 1.00 68.75 99 GLN A O 1
ATOM 756 N N . LEU A 1 100 ? -59.205 5.089 69.120 1.00 71.00 100 LEU A N 1
ATOM 757 C CA . LEU A 1 100 ? -60.607 4.856 68.754 1.00 71.00 100 LEU A CA 1
ATOM 758 C C . LEU A 1 100 ? -61.564 5.566 69.721 1.00 71.00 100 LEU A C 1
ATOM 760 O O . LEU A 1 100 ? -62.461 6.288 69.277 1.00 71.00 100 LEU A O 1
ATOM 764 N N . CYS A 1 101 ? -61.331 5.429 71.030 1.00 73.62 101 CYS A N 1
ATOM 765 C CA . CYS A 1 101 ? -62.082 6.143 72.061 1.00 73.62 101 CYS A CA 1
ATOM 766 C C . CYS A 1 101 ? -61.931 7.662 71.932 1.00 73.62 101 CYS A C 1
ATOM 768 O O . CYS A 1 101 ? -62.923 8.376 72.041 1.00 73.62 101 CYS A O 1
ATOM 770 N N . TRP A 1 102 ? -60.728 8.163 71.639 1.00 72.38 102 TRP A N 1
ATOM 771 C CA . TRP A 1 102 ? -60.487 9.585 71.403 1.00 72.38 102 TRP A CA 1
ATOM 772 C C . TRP A 1 102 ? -61.265 10.106 70.193 1.00 72.38 102 TRP A C 1
ATOM 774 O O . TRP A 1 102 ? -61.960 11.111 70.306 1.00 72.38 102 TRP A O 1
ATOM 784 N N . ARG A 1 103 ? -61.237 9.409 69.048 1.00 70.00 103 ARG A N 1
ATOM 785 C CA . ARG A 1 103 ? -62.009 9.811 67.857 1.00 70.00 103 ARG A CA 1
ATOM 786 C C . ARG A 1 103 ? -63.510 9.824 68.135 1.00 70.00 103 ARG A C 1
ATOM 788 O O . ARG A 1 103 ? -64.184 10.779 67.752 1.00 70.00 103 ARG A O 1
ATOM 795 N N . ALA A 1 104 ? -64.024 8.809 68.828 1.00 69.38 104 ALA A N 1
ATOM 796 C CA . ALA A 1 104 ? -65.426 8.757 69.232 1.00 69.38 104 ALA A CA 1
ATOM 797 C C . ALA A 1 104 ? -65.783 9.892 70.208 1.00 69.38 104 ALA A C 1
ATOM 799 O O . ALA A 1 104 ? -66.807 10.552 70.034 1.00 69.38 104 ALA A O 1
ATOM 800 N N . ALA A 1 105 ? -64.914 10.171 71.184 1.00 70.44 105 ALA A N 1
ATOM 801 C CA . ALA A 1 105 ? -65.091 11.245 72.155 1.00 70.44 105 ALA A CA 1
ATOM 802 C C . ALA A 1 105 ? -65.055 12.626 71.495 1.00 70.44 105 ALA A C 1
ATOM 804 O O . ALA A 1 105 ? -65.902 13.452 71.800 1.00 70.44 105 ALA A O 1
ATOM 805 N N . VAL A 1 106 ? -64.131 12.870 70.564 1.00 67.94 106 VAL A N 1
ATOM 806 C CA . VAL A 1 106 ? -63.995 14.138 69.835 1.00 67.94 106 VAL A CA 1
ATOM 807 C C . VAL A 1 106 ? -65.194 14.379 68.918 1.00 67.94 106 VAL A C 1
ATOM 809 O O . VAL A 1 106 ? -65.755 15.471 68.934 1.00 67.94 106 VAL A O 1
ATOM 812 N N . VAL A 1 107 ? -65.646 13.367 68.171 1.00 67.94 107 VAL A N 1
ATOM 813 C CA . VAL A 1 107 ? -66.859 13.467 67.338 1.00 67.94 107 VAL A CA 1
ATOM 814 C C . VAL A 1 107 ? -68.108 13.664 68.206 1.00 67.94 107 VAL A C 1
ATOM 816 O O . VAL A 1 107 ? -68.939 14.520 67.900 1.00 67.94 107 VAL A O 1
ATOM 819 N N . GLY A 1 108 ? -68.215 12.942 69.325 1.00 65.94 108 GLY A N 1
ATOM 820 C CA . GLY A 1 108 ? -69.299 13.103 70.297 1.00 65.94 108 GLY A CA 1
ATOM 821 C C . GLY A 1 108 ? -69.321 14.498 70.931 1.00 65.94 108 GLY A C 1
ATOM 822 O O . GLY A 1 108 ? -70.349 15.172 70.902 1.00 65.94 108 GLY A O 1
ATOM 823 N N . LEU A 1 109 ? -68.175 14.979 71.423 1.00 65.44 109 LEU A N 1
ATOM 824 C CA . LEU A 1 109 ? -67.998 16.320 71.997 1.00 65.44 109 LEU A CA 1
ATOM 825 C C . LEU A 1 109 ? -68.226 17.444 70.982 1.00 65.44 109 LEU A C 1
ATOM 827 O O . LEU A 1 109 ? -68.548 18.553 71.395 1.00 65.44 109 LEU A O 1
ATOM 831 N N . ALA A 1 110 ? -68.078 17.186 69.681 1.00 61.34 110 ALA A N 1
ATOM 832 C CA . ALA A 1 110 ? -68.385 18.149 68.626 1.00 61.34 110 ALA A CA 1
ATOM 833 C C . ALA A 1 110 ? -69.880 18.240 68.316 1.00 61.34 110 ALA A C 1
ATOM 835 O O . ALA A 1 110 ? -70.400 19.328 68.088 1.00 61.34 110 ALA A O 1
ATOM 836 N N . LEU A 1 111 ? -70.570 17.096 68.280 1.00 64.12 111 LEU A N 1
ATOM 837 C CA . LEU A 1 111 ? -71.981 17.016 67.895 1.00 64.12 111 LEU A CA 1
ATOM 838 C C . LEU A 1 111 ? -72.909 17.544 68.994 1.00 64.12 111 LEU A C 1
ATOM 840 O O . LEU A 1 111 ? -73.896 18.214 68.688 1.00 64.12 111 LEU A O 1
ATOM 844 N N . VAL A 1 112 ? -72.569 17.305 70.264 1.00 64.50 112 VAL A N 1
ATOM 845 C CA . VAL A 1 112 ? -73.341 17.768 71.431 1.00 64.50 112 VAL A CA 1
ATOM 846 C C . VAL A 1 112 ? -73.578 19.293 71.430 1.00 64.50 112 VAL A C 1
ATOM 848 O O . VAL A 1 112 ? -74.736 19.706 71.531 1.00 64.50 112 VAL A O 1
ATOM 851 N N . PRO A 1 113 ? -72.560 20.161 71.254 1.00 61.44 113 PRO A N 1
ATOM 852 C CA . PRO A 1 113 ? -72.777 21.600 71.174 1.00 61.44 113 PRO A CA 1
ATOM 853 C C . PRO A 1 113 ? -73.520 22.023 69.902 1.00 61.44 113 PRO A C 1
ATOM 855 O O . PRO A 1 113 ? -74.329 22.934 69.987 1.00 61.44 113 PRO A O 1
ATOM 858 N N . ILE A 1 114 ? -73.352 21.365 68.746 1.00 62.59 114 ILE A N 1
ATOM 859 C CA . ILE A 1 114 ? -74.064 21.747 67.502 1.00 62.59 114 ILE A CA 1
ATOM 860 C C . ILE A 1 114 ? -75.582 21.621 67.658 1.00 62.59 114 ILE A C 1
ATOM 862 O O . ILE A 1 114 ? -76.326 22.509 67.237 1.00 62.59 114 ILE A O 1
ATOM 866 N N . VAL A 1 115 ? -76.039 20.551 68.311 1.00 67.06 115 VAL A N 1
ATOM 867 C CA . VAL A 1 115 ? -77.465 20.337 68.595 1.00 67.06 115 VAL A CA 1
ATOM 868 C C . VAL A 1 115 ? -77.972 21.324 69.657 1.00 67.06 115 VAL A C 1
ATOM 870 O O . VAL A 1 115 ? -79.106 21.792 69.565 1.00 67.06 115 VAL A O 1
ATOM 873 N N . GLY A 1 116 ? -77.123 21.701 70.621 1.00 65.56 116 GLY A N 1
ATOM 874 C CA . GLY A 1 116 ? -77.441 22.666 71.681 1.00 65.56 116 GLY A CA 1
ATOM 875 C C . GLY A 1 116 ? -77.360 24.146 71.276 1.00 65.56 116 GLY A C 1
ATOM 876 O O . GLY A 1 116 ? -78.042 24.973 71.878 1.00 65.56 116 GLY A O 1
ATOM 877 N N . LEU A 1 117 ? -76.590 24.501 70.241 1.00 68.31 117 LEU A N 1
ATOM 878 C CA . LEU A 1 117 ? -76.378 25.891 69.810 1.00 68.31 117 LEU A CA 1
ATOM 879 C C . LEU A 1 117 ? -77.682 26.548 69.336 1.00 68.31 117 LEU A C 1
ATOM 881 O O . LEU A 1 117 ? -77.912 27.724 69.592 1.00 68.31 117 LEU A O 1
ATOM 885 N N . LYS A 1 118 ? -78.563 25.802 68.659 1.00 72.19 118 LYS A N 1
ATOM 886 C CA . LYS A 1 118 ? -79.837 26.336 68.153 1.00 72.19 118 LYS A CA 1
ATOM 887 C C . LYS A 1 118 ? -80.816 26.717 69.282 1.00 72.19 118 LYS A C 1
ATOM 889 O O . LYS A 1 118 ? -81.256 27.865 69.279 1.00 72.19 118 LYS A O 1
ATOM 894 N N . PRO A 1 119 ? -81.129 25.839 70.258 1.00 74.69 119 PRO A N 1
ATOM 895 C CA . PRO A 1 119 ? -81.984 26.209 71.387 1.00 74.69 119 PRO A CA 1
ATOM 896 C C . PRO A 1 119 ? -81.344 27.267 72.302 1.00 74.69 119 PRO A C 1
ATOM 898 O O . PRO A 1 119 ? -82.033 28.171 72.775 1.00 74.69 119 PRO A O 1
ATOM 901 N N . LEU A 1 120 ? -80.025 27.222 72.515 1.00 71.25 120 LEU A N 1
ATOM 902 C CA . LEU A 1 120 ? -79.320 28.225 73.320 1.00 71.25 120 LEU A CA 1
ATOM 903 C C . LEU A 1 120 ? -79.265 29.603 72.634 1.00 71.25 120 LEU A C 1
ATOM 905 O O . LEU A 1 120 ? -79.413 30.620 73.310 1.00 71.25 120 LEU A O 1
ATOM 909 N N . ALA A 1 121 ? -79.129 29.661 71.303 1.00 69.56 121 ALA A N 1
ATOM 910 C CA . ALA A 1 121 ? -79.230 30.906 70.539 1.00 69.56 121 ALA A CA 1
ATOM 911 C C . ALA A 1 121 ? -80.631 31.521 70.646 1.00 69.56 121 ALA A C 1
ATOM 913 O O . ALA A 1 121 ? -80.753 32.733 70.823 1.00 69.56 121 ALA A O 1
ATOM 914 N N . THR A 1 122 ? -81.683 30.694 70.583 1.00 77.12 122 THR A N 1
ATOM 915 C CA . THR A 1 122 ? -83.061 31.171 70.762 1.00 77.12 122 THR A CA 1
ATOM 916 C C . THR A 1 122 ? -83.308 31.689 72.181 1.00 77.12 122 THR A C 1
ATOM 918 O O . THR A 1 122 ? -83.893 32.754 72.327 1.00 77.12 122 THR A O 1
ATOM 921 N N . LEU A 1 123 ? -82.777 31.016 73.211 1.00 75.12 123 LEU A N 1
ATOM 922 C CA . LEU A 1 123 ? -82.879 31.438 74.619 1.00 75.12 123 LEU A CA 1
ATOM 923 C C . LEU A 1 123 ? -82.061 32.706 74.934 1.00 75.12 123 LEU A C 1
ATOM 925 O O . LEU A 1 123 ? -82.464 33.523 75.756 1.00 75.12 123 LEU A O 1
ATOM 929 N N . ALA A 1 124 ? -80.919 32.915 74.273 1.00 70.19 124 ALA A N 1
ATOM 930 C CA . ALA A 1 124 ? -80.134 34.144 74.421 1.00 70.19 124 ALA A CA 1
ATOM 931 C C . ALA A 1 124 ? -80.787 35.353 73.713 1.00 70.19 124 ALA A C 1
ATOM 933 O O . ALA A 1 124 ? -80.649 36.501 74.158 1.00 70.19 124 ALA A O 1
ATOM 934 N N . ALA A 1 125 ? -81.505 35.108 72.611 1.00 74.50 125 ALA A N 1
ATOM 935 C CA . ALA A 1 125 ? -82.193 36.132 71.827 1.00 74.50 125 ALA A CA 1
ATOM 936 C C . ALA A 1 125 ? -83.577 36.519 72.383 1.00 74.50 125 ALA A C 1
ATOM 938 O O . ALA A 1 125 ? -84.072 37.590 72.029 1.00 74.50 125 ALA A O 1
ATOM 939 N N . ASP A 1 126 ? -84.171 35.705 73.261 1.00 79.31 126 ASP A N 1
ATOM 940 C CA . ASP A 1 126 ? -85.510 35.934 73.811 1.00 79.31 126 ASP A CA 1
ATOM 941 C C . ASP A 1 126 ? -85.549 37.180 74.732 1.00 79.31 126 ASP A C 1
ATOM 943 O O . ASP A 1 126 ? -84.826 37.242 75.735 1.00 79.31 126 ASP A O 1
ATOM 947 N N . PRO A 1 127 ? -86.363 38.207 74.415 1.00 73.62 127 PRO A N 1
ATOM 948 C CA . PRO A 1 127 ? -86.469 39.423 75.219 1.00 73.62 127 PRO A CA 1
ATOM 949 C C . PRO A 1 127 ? -87.224 39.231 76.543 1.00 73.62 127 PRO A C 1
ATOM 951 O O . PRO A 1 127 ? -87.138 40.108 77.401 1.00 73.62 127 PRO A O 1
ATOM 954 N N . SER A 1 128 ? -87.940 38.116 76.733 1.00 75.50 128 SER A N 1
ATOM 955 C CA . SER A 1 128 ? -88.676 37.820 77.973 1.00 75.50 128 SER A CA 1
ATOM 956 C C . SER A 1 128 ? -87.781 37.351 79.131 1.00 75.50 128 SER A C 1
ATOM 958 O O . SER A 1 128 ? -88.210 37.324 80.286 1.00 75.50 128 SER A O 1
ATOM 960 N N . GLN A 1 129 ? -86.521 37.008 78.847 1.00 75.31 129 GLN A N 1
ATOM 961 C CA . GLN A 1 129 ? -85.580 36.452 79.813 1.00 75.31 129 GLN A CA 1
ATOM 962 C C . GLN A 1 129 ? -84.743 37.548 80.493 1.00 75.31 129 GLN A C 1
ATOM 964 O O . GLN A 1 129 ? -84.302 38.506 79.855 1.00 75.31 129 GLN A O 1
ATOM 969 N N . SER A 1 130 ? -84.478 37.403 81.798 1.00 77.81 130 SER A N 1
ATOM 970 C CA . SER A 1 130 ? -83.710 38.400 82.557 1.00 77.81 130 SER A CA 1
ATOM 971 C C . SER A 1 130 ? -82.297 38.601 81.985 1.00 77.81 130 SER A C 1
ATOM 973 O O . SER A 1 130 ? -81.655 37.649 81.531 1.00 77.81 130 SER A O 1
ATOM 975 N N . TRP A 1 131 ? -81.792 39.839 82.030 1.00 76.25 131 TRP A N 1
ATOM 976 C CA . TRP A 1 131 ? -80.467 40.201 81.507 1.00 76.25 131 TRP A CA 1
ATOM 977 C C . TRP A 1 131 ? -79.321 39.256 81.941 1.00 76.25 131 TRP A C 1
ATOM 979 O O . TRP A 1 131 ? -78.592 38.800 81.057 1.00 76.25 131 TRP A O 1
ATOM 989 N N . PRO A 1 132 ? -79.171 38.859 83.227 1.00 78.38 132 PRO A N 1
ATOM 990 C CA . PRO A 1 132 ? -78.107 37.929 83.623 1.00 78.38 132 PRO A CA 1
ATOM 991 C C . PRO A 1 132 ? -78.264 36.528 83.012 1.00 78.38 132 PRO A C 1
ATOM 993 O O . PRO A 1 132 ? -77.268 35.900 82.658 1.00 78.38 132 PRO A O 1
ATOM 996 N N . SER A 1 133 ? -79.494 36.045 82.815 1.00 77.00 133 SER A N 1
ATOM 997 C CA . SER A 1 133 ? -79.748 34.758 82.155 1.00 77.00 133 SER A CA 1
ATOM 998 C C . SER A 1 133 ? -79.350 34.788 80.677 1.00 77.00 133 SER A C 1
ATOM 1000 O O . SER A 1 133 ? -78.757 33.834 80.183 1.00 77.00 133 SER A O 1
ATOM 1002 N N . ARG A 1 134 ? -79.606 35.900 79.976 1.00 77.50 134 ARG A N 1
ATOM 1003 C CA . ARG A 1 134 ? -79.214 36.067 78.565 1.00 77.50 134 ARG A CA 1
ATOM 1004 C C . ARG A 1 134 ? -77.696 36.104 78.390 1.00 77.50 134 ARG A C 1
ATOM 1006 O O . ARG A 1 134 ? -77.176 35.473 77.473 1.00 77.50 134 ARG A O 1
ATOM 1013 N N . VAL A 1 135 ? -76.983 36.782 79.294 1.00 77.50 135 VAL A N 1
ATOM 1014 C CA . VAL A 1 135 ? -75.509 36.798 79.314 1.00 77.50 135 VAL A CA 1
ATOM 1015 C C . VAL A 1 135 ? -74.952 35.402 79.602 1.00 77.50 135 VAL A C 1
ATOM 1017 O O . VAL A 1 135 ? -74.014 34.974 78.932 1.00 77.50 135 VAL A O 1
ATOM 1020 N N . LEU A 1 136 ? -75.559 34.656 80.531 1.00 80.25 136 LEU A N 1
ATOM 1021 C CA . LEU A 1 136 ? -75.172 33.275 80.820 1.00 80.25 136 LEU A CA 1
ATOM 1022 C C . LEU A 1 136 ? -75.368 32.366 79.597 1.00 80.25 136 LEU A C 1
ATOM 1024 O O . LEU A 1 136 ? -74.441 31.651 79.227 1.00 80.25 136 LEU A O 1
ATOM 1028 N N . PHE A 1 137 ? -76.520 32.427 78.919 1.00 80.25 137 PHE A N 1
ATOM 1029 C CA . PHE A 1 137 ? -76.748 31.644 77.699 1.00 80.25 137 PHE A CA 1
ATOM 1030 C C . PHE A 1 137 ? -75.799 32.043 76.562 1.00 80.25 137 PHE A C 1
ATOM 1032 O O . PHE A 1 137 ? -75.291 31.164 75.872 1.00 80.25 137 PHE A O 1
ATOM 1039 N N . ALA A 1 138 ? -75.481 33.331 76.402 1.00 74.81 138 ALA A N 1
ATOM 1040 C CA . ALA A 1 138 ? -74.491 33.794 75.428 1.00 74.81 138 ALA A CA 1
ATOM 1041 C C . ALA A 1 138 ? -73.062 33.310 75.753 1.00 74.81 138 ALA A C 1
ATOM 1043 O O . ALA A 1 138 ? -72.328 32.909 74.852 1.00 74.81 138 ALA A O 1
ATOM 1044 N N . LEU A 1 139 ? -72.666 33.281 77.030 1.00 77.38 139 LEU A N 1
ATOM 1045 C CA . LEU A 1 139 ? -71.377 32.727 77.459 1.00 77.38 139 LEU A CA 1
ATOM 1046 C C . LEU A 1 139 ? -71.310 31.210 77.260 1.00 77.38 139 LEU A C 1
ATOM 1048 O O . LEU A 1 139 ? -70.292 30.709 76.788 1.00 77.38 139 LEU A O 1
ATOM 1052 N N . VAL A 1 140 ? -72.395 30.487 77.550 1.00 77.12 140 VAL A N 1
ATOM 1053 C CA . VAL A 1 140 ? -72.498 29.043 77.286 1.00 77.12 140 VAL A CA 1
ATOM 1054 C C . VAL A 1 140 ? -72.448 28.767 75.779 1.00 77.12 140 VAL A C 1
ATOM 1056 O O . VAL A 1 140 ? -71.727 27.871 75.355 1.00 77.12 140 VAL A O 1
ATOM 1059 N N . MET A 1 141 ? -73.105 29.584 74.953 1.00 73.31 141 MET A N 1
ATOM 1060 C CA . MET A 1 141 ? -72.992 29.535 73.488 1.00 73.31 141 MET A CA 1
ATOM 1061 C C . MET A 1 141 ? -71.549 29.724 73.007 1.00 73.31 141 MET A C 1
ATOM 1063 O O . MET A 1 141 ? -71.064 28.942 72.191 1.00 73.31 141 MET A O 1
ATOM 1067 N N . ILE A 1 142 ? -70.840 30.736 73.519 1.00 73.56 142 ILE A N 1
ATOM 1068 C CA . ILE A 1 142 ? -69.431 30.985 73.174 1.00 73.56 142 ILE A CA 1
ATOM 1069 C C . ILE A 1 142 ? -68.550 29.819 73.642 1.00 73.56 142 ILE A C 1
ATOM 1071 O O . ILE A 1 142 ? -67.688 29.367 72.888 1.00 73.56 142 ILE A O 1
ATOM 1075 N N . ALA A 1 143 ? -68.796 29.279 74.837 1.00 70.06 143 ALA A N 1
ATOM 1076 C CA . ALA A 1 143 ? -68.101 28.100 75.345 1.00 70.06 143 ALA A CA 1
ATOM 1077 C C . ALA A 1 143 ? -68.355 26.859 74.469 1.00 70.06 143 ALA A C 1
ATOM 1079 O O . ALA A 1 143 ? -67.418 26.112 74.204 1.00 70.06 143 ALA A O 1
ATOM 1080 N N . CYS A 1 144 ? -69.566 26.681 73.929 1.00 71.31 144 CYS A N 1
ATOM 1081 C CA . CYS A 1 144 ? -69.899 25.621 72.969 1.00 71.31 144 CYS A CA 1
ATOM 1082 C C . CYS A 1 144 ? -69.174 25.762 71.616 1.00 71.31 144 CYS A C 1
ATOM 1084 O O . CYS A 1 144 ? -68.983 24.762 70.922 1.00 71.31 144 CYS A O 1
ATOM 1086 N N . LEU A 1 145 ? -68.722 26.964 71.239 1.00 68.12 145 LEU A N 1
ATOM 1087 C CA . LEU A 1 145 ? -67.936 27.190 70.017 1.00 68.12 145 LEU A CA 1
ATOM 1088 C C . LEU A 1 145 ? -66.440 26.867 70.187 1.00 68.12 145 LEU A C 1
ATOM 1090 O O . LEU A 1 145 ? -65.754 26.622 69.191 1.00 68.12 145 LEU A O 1
ATOM 1094 N N . VAL A 1 146 ? -65.918 26.828 71.420 1.00 69.12 146 VAL A N 1
ATOM 1095 C CA . VAL A 1 146 ? -64.506 26.496 71.694 1.00 69.12 146 VAL A CA 1
ATOM 1096 C C . VAL A 1 146 ? -64.156 25.059 71.256 1.00 69.12 146 VAL A C 1
ATOM 1098 O O . VAL A 1 146 ? -63.176 24.908 70.517 1.00 69.12 146 VAL A O 1
ATOM 1101 N N . PRO A 1 147 ? -64.954 24.017 71.581 1.00 66.62 147 PRO A N 1
ATOM 1102 C CA . PRO A 1 147 ? -64.771 22.665 71.051 1.00 66.62 147 PRO A CA 1
ATOM 1103 C C . PRO A 1 147 ? -64.834 22.602 69.524 1.00 66.62 147 PRO A C 1
ATOM 1105 O O . PRO A 1 147 ? -64.011 21.923 68.918 1.00 66.62 147 PRO A O 1
ATOM 1108 N N . LEU A 1 148 ? -65.746 23.349 68.882 1.00 65.81 148 LEU A N 1
ATOM 1109 C CA . LEU A 1 148 ? -65.842 23.402 67.415 1.00 65.81 148 LEU A CA 1
ATOM 1110 C C . LEU A 1 148 ? -64.569 23.953 66.779 1.00 65.81 148 LEU A C 1
ATOM 1112 O O . LEU A 1 148 ? -64.089 23.430 65.776 1.00 65.81 148 LEU A O 1
ATOM 1116 N N . ARG A 1 149 ? -64.011 25.016 67.362 1.00 67.56 149 ARG A N 1
ATOM 1117 C CA . ARG A 1 149 ? -62.783 25.638 66.862 1.00 67.56 149 ARG A CA 1
ATOM 1118 C C . ARG A 1 149 ? -61.574 24.723 67.050 1.00 67.56 149 ARG A C 1
ATOM 1120 O O . ARG A 1 149 ? -60.664 24.741 66.225 1.00 67.56 149 ARG A O 1
ATOM 1127 N N . PHE A 1 150 ? -61.572 23.917 68.111 1.00 66.56 150 PHE A N 1
ATOM 1128 C CA . PHE A 1 150 ? -60.574 22.874 68.327 1.00 66.56 150 PHE A CA 1
ATOM 1129 C C . PHE A 1 150 ? -60.734 21.735 67.313 1.00 66.56 150 PHE A C 1
ATOM 1131 O O . PHE A 1 150 ? -59.747 21.318 66.715 1.00 66.56 150 PHE A O 1
ATOM 1138 N N . LEU A 1 151 ? -61.972 21.316 67.029 1.00 66.81 151 LEU A N 1
ATOM 1139 C CA . LEU A 1 151 ? -62.286 20.326 65.999 1.00 66.81 151 LEU A CA 1
ATOM 1140 C C . LEU A 1 151 ? -61.823 20.769 64.613 1.00 66.81 151 LEU A C 1
ATOM 1142 O O . LEU A 1 151 ? -61.183 20.006 63.903 1.00 66.81 151 LEU A O 1
ATOM 1146 N N . ALA A 1 152 ? -62.102 22.021 64.247 1.00 65.69 152 ALA A N 1
ATOM 1147 C CA . ALA A 1 152 ? -61.725 22.583 62.955 1.00 65.69 152 ALA A CA 1
ATOM 1148 C C . ALA A 1 152 ? -60.203 22.590 62.741 1.00 65.69 152 ALA A C 1
ATOM 1150 O O . ALA A 1 152 ? -59.749 22.462 61.611 1.00 65.69 152 ALA A O 1
ATOM 1151 N N . LYS A 1 153 ? -59.408 22.688 63.818 1.00 69.06 153 LYS A N 1
ATOM 1152 C CA . LYS A 1 153 ? -57.943 22.541 63.760 1.00 69.06 153 LYS A CA 1
ATOM 1153 C C . LYS A 1 153 ? -57.474 21.085 63.629 1.00 69.06 153 LYS A C 1
ATOM 1155 O O . LYS A 1 153 ? -56.331 20.870 63.247 1.00 69.06 153 LYS A O 1
ATOM 1160 N N . GLN A 1 154 ? -58.323 20.113 63.961 1.00 70.81 154 GLN A N 1
ATOM 1161 C CA . GLN A 1 154 ? -58.036 18.671 63.910 1.00 70.81 154 GLN A CA 1
ATOM 1162 C C . GLN A 1 154 ? -58.563 17.994 62.635 1.00 70.81 154 GLN A C 1
ATOM 1164 O O . GLN A 1 154 ? -58.262 16.827 62.378 1.00 70.81 154 GLN A O 1
ATOM 1169 N N . VAL A 1 155 ? -59.354 18.715 61.837 1.00 73.25 155 VAL A N 1
ATOM 1170 C CA . VAL A 1 155 ? -59.814 18.265 60.524 1.00 73.25 155 VAL A CA 1
ATOM 1171 C C . VAL A 1 155 ? -58.748 18.605 59.487 1.00 73.25 155 VAL A C 1
ATOM 1173 O O . VAL A 1 155 ? -58.471 19.772 59.215 1.00 73.25 155 VAL A O 1
ATOM 1176 N N . LEU A 1 156 ? -58.167 17.570 58.890 1.00 79.44 156 LEU A N 1
ATOM 1177 C CA . LEU A 1 156 ? -57.227 17.677 57.787 1.00 79.44 156 LEU A CA 1
ATOM 1178 C C . LEU A 1 156 ? -57.953 17.369 56.476 1.00 79.44 156 LEU A C 1
ATOM 1180 O O . LEU A 1 156 ? -58.527 16.292 56.308 1.00 79.44 156 LEU A O 1
ATOM 1184 N N . MET A 1 157 ? -57.905 18.304 55.530 1.00 80.19 157 MET A N 1
ATOM 1185 C CA . MET A 1 157 ? -58.416 18.090 54.179 1.00 80.19 157 MET A CA 1
ATOM 1186 C C . MET A 1 157 ? -57.254 17.758 53.242 1.00 80.19 157 MET A C 1
ATOM 1188 O O . MET A 1 157 ? -56.378 18.594 53.026 1.00 80.19 157 MET A O 1
ATOM 1192 N N . VAL A 1 158 ? -57.261 16.553 52.673 1.00 81.56 158 VAL A N 1
ATOM 1193 C CA . VAL A 1 158 ? -56.295 16.128 51.651 1.00 81.56 158 VAL A CA 1
ATOM 1194 C C . VAL A 1 158 ? -56.944 16.303 50.282 1.00 81.56 158 VAL A C 1
ATOM 1196 O O . VAL A 1 158 ? -58.025 15.762 50.031 1.00 81.56 158 VAL A O 1
ATOM 1199 N N . LYS A 1 159 ? -56.315 17.092 49.405 1.00 82.62 159 LYS A N 1
ATOM 1200 C CA . LYS A 1 159 ? -56.851 17.384 48.068 1.00 82.62 159 LYS A CA 1
ATOM 1201 C C . LYS A 1 159 ? -56.769 16.155 47.159 1.00 82.62 159 LYS A C 1
ATOM 1203 O O . LYS A 1 159 ? -55.921 15.283 47.336 1.00 82.62 159 LYS A O 1
ATOM 1208 N N . GLN A 1 160 ? -57.630 16.105 46.142 1.00 78.06 160 GLN A N 1
ATOM 1209 C CA . GLN A 1 160 ? -57.476 15.134 45.056 1.00 78.06 160 GLN A CA 1
ATOM 1210 C C . GLN A 1 160 ? -56.128 15.353 44.355 1.00 78.06 160 GLN A C 1
ATOM 1212 O O . GLN A 1 160 ? -55.787 16.483 44.013 1.00 78.06 160 GLN A O 1
ATOM 1217 N N . GLY A 1 161 ? -55.363 14.276 44.167 1.00 78.62 161 GLY A N 1
ATOM 1218 C CA . GLY A 1 161 ? -54.009 14.334 43.605 1.00 78.62 161 GLY A CA 1
ATOM 1219 C C . GLY A 1 161 ? -52.889 14.550 44.631 1.00 78.62 161 GLY A C 1
ATOM 1220 O O . GLY A 1 161 ? -51.723 14.591 44.237 1.00 78.62 161 GLY A O 1
ATOM 1221 N N . GLU A 1 162 ? -53.206 14.625 45.927 1.00 85.19 162 GLU A N 1
ATOM 1222 C CA . GLU A 1 162 ? -52.233 14.662 47.023 1.00 85.19 162 GLU A CA 1
ATOM 1223 C C . GLU A 1 162 ? -52.377 13.431 47.932 1.00 85.19 162 GLU A C 1
ATOM 1225 O O . GLU A 1 162 ? -53.464 12.881 48.113 1.00 85.19 162 GLU A O 1
ATOM 1230 N N . ILE A 1 163 ? -51.260 13.011 48.519 1.00 85.31 163 ILE A N 1
ATOM 1231 C CA . ILE A 1 163 ? -51.193 12.012 49.587 1.00 85.31 163 ILE A CA 1
ATOM 1232 C C . ILE A 1 163 ? -50.589 12.705 50.798 1.00 85.31 163 ILE A C 1
ATOM 1234 O O . ILE A 1 163 ? -49.565 13.378 50.678 1.00 85.31 163 ILE A O 1
ATOM 1238 N N . CYS A 1 164 ? -51.201 12.548 51.969 1.00 84.56 164 CYS A N 1
ATOM 1239 C CA . CYS A 1 164 ? -50.667 13.126 53.194 1.00 84.56 164 CYS A CA 1
ATOM 1240 C C . CYS A 1 164 ? -50.147 12.039 54.126 1.00 84.56 164 CYS A C 1
ATOM 1242 O O . CYS A 1 164 ? -50.866 11.100 54.455 1.00 84.56 164 CYS A O 1
ATOM 1244 N N . PHE A 1 165 ? -48.902 12.177 54.566 1.00 86.12 165 PHE A N 1
ATOM 1245 C CA . PHE A 1 165 ? -48.328 11.340 55.606 1.00 86.12 165 PHE A CA 1
ATOM 1246 C C . PHE A 1 165 ? -48.506 12.045 56.948 1.00 86.12 165 PHE A C 1
ATOM 1248 O O . PHE A 1 165 ? -48.208 13.233 57.076 1.00 86.12 165 PHE A O 1
ATOM 1255 N N . VAL A 1 166 ? -48.989 11.313 57.945 1.00 83.44 166 VAL A N 1
ATOM 1256 C CA . VAL A 1 166 ? -49.228 11.799 59.305 1.00 83.44 166 VAL A CA 1
ATOM 1257 C C . VAL A 1 166 ? -48.402 10.962 60.257 1.00 83.44 166 VAL A C 1
ATOM 1259 O O . VAL A 1 166 ? -48.585 9.753 60.313 1.00 83.44 166 VAL A O 1
ATOM 1262 N N . GLN A 1 167 ? -47.505 11.590 61.005 1.00 82.12 167 GLN A N 1
ATOM 1263 C CA . GLN A 1 167 ? -46.737 10.925 62.047 1.00 82.12 167 GLN A CA 1
ATOM 1264 C C . GLN A 1 167 ? -47.384 11.205 63.400 1.00 82.12 167 GLN A C 1
ATOM 1266 O O . GLN A 1 167 ? -47.633 12.358 63.765 1.00 82.12 167 GLN A O 1
ATOM 1271 N N . LEU A 1 168 ? -47.694 10.134 64.122 1.00 78.94 168 LEU A N 1
ATOM 1272 C CA . LEU A 1 168 ? -48.298 10.195 65.445 1.00 78.94 168 LEU A CA 1
ATOM 1273 C C . LEU A 1 168 ? -47.236 10.562 66.478 1.00 78.94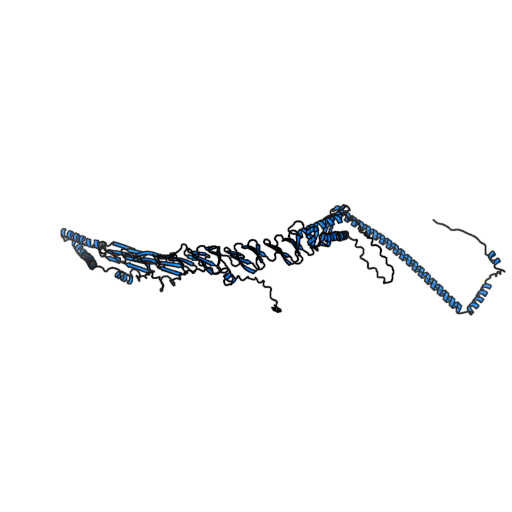 168 LEU A C 1
ATOM 1275 O O . LEU A 1 168 ? -46.145 9.997 66.482 1.00 78.94 168 LEU A O 1
ATOM 1279 N N . MET A 1 169 ? -47.565 11.500 67.365 1.00 70.94 169 MET A N 1
ATOM 1280 C CA . MET A 1 169 ? -46.640 11.987 68.393 1.00 70.94 169 MET A CA 1
ATOM 1281 C C . MET A 1 169 ? -46.354 10.932 69.476 1.00 70.94 169 MET A C 1
ATOM 1283 O O . MET A 1 169 ? -45.274 10.940 70.053 1.00 70.94 169 MET A O 1
ATOM 1287 N N . GLU A 1 170 ? -47.309 10.036 69.742 1.00 67.94 170 GLU A N 1
ATOM 1288 C CA . GLU A 1 170 ? -47.241 9.045 70.828 1.00 67.94 170 GLU A CA 1
ATOM 1289 C C . GLU A 1 170 ? -46.280 7.890 70.508 1.00 67.94 170 GLU A C 1
ATOM 1291 O O . GLU A 1 170 ? -45.404 7.582 71.310 1.00 67.94 170 GLU A O 1
ATOM 1296 N N . ASP A 1 171 ? -46.399 7.312 69.308 1.00 69.19 171 ASP A N 1
ATOM 1297 C CA . ASP A 1 171 ? -45.663 6.096 68.927 1.00 69.19 171 ASP A CA 1
ATOM 1298 C C . ASP A 1 171 ? -44.625 6.342 67.819 1.00 69.19 171 ASP A C 1
ATOM 1300 O O . ASP A 1 171 ? -43.932 5.421 67.386 1.00 69.19 171 ASP A O 1
ATOM 1304 N N . GLY A 1 172 ? -44.557 7.563 67.277 1.00 70.81 172 GLY A N 1
ATOM 1305 C CA . GLY A 1 172 ? -43.713 7.897 66.126 1.00 70.81 172 GLY A CA 1
ATOM 1306 C C . GLY A 1 172 ? -44.122 7.201 64.821 1.00 70.81 172 GLY A C 1
ATOM 1307 O O . GLY A 1 172 ? -43.416 7.338 63.820 1.00 70.81 172 GLY A O 1
ATOM 1308 N N . THR A 1 173 ? -45.241 6.469 64.818 1.00 74.25 173 THR A N 1
ATOM 1309 C CA . THR A 1 173 ? -45.748 5.713 63.669 1.00 74.25 173 THR A CA 1
ATOM 1310 C C . THR A 1 173 ? -46.322 6.646 62.610 1.00 74.25 173 THR A C 1
ATOM 1312 O O . THR A 1 173 ? -47.009 7.622 62.918 1.00 74.25 173 THR A O 1
ATOM 1315 N N . THR A 1 174 ? -46.042 6.344 61.343 1.00 79.69 174 THR A N 1
ATOM 1316 C CA . THR A 1 174 ? -46.565 7.111 60.212 1.00 79.69 174 THR A CA 1
ATOM 1317 C C . THR A 1 174 ? -47.793 6.417 59.621 1.00 79.69 174 THR A C 1
ATOM 1319 O O . THR A 1 174 ? -47.784 5.213 59.379 1.00 79.69 174 THR A O 1
ATOM 1322 N N . GLN A 1 175 ? -48.844 7.183 59.344 1.00 80.31 175 GLN A N 1
ATOM 1323 C CA . GLN A 1 175 ? -50.032 6.771 58.601 1.00 80.31 175 GLN A CA 1
ATOM 1324 C C . GLN A 1 175 ? -50.132 7.558 57.290 1.00 80.31 175 GLN A C 1
ATOM 1326 O O . GLN A 1 175 ? -49.673 8.693 57.187 1.00 80.31 175 GLN A O 1
ATOM 1331 N N . ILE A 1 176 ? -50.742 6.946 56.281 1.00 82.50 176 ILE A N 1
ATOM 1332 C CA . ILE A 1 176 ? -50.991 7.519 54.954 1.00 82.50 176 ILE A CA 1
ATOM 1333 C C . ILE A 1 176 ? -52.478 7.844 54.847 1.00 82.50 176 ILE A C 1
ATOM 1335 O O . ILE A 1 176 ? -53.324 6.958 54.977 1.00 82.50 176 ILE A O 1
ATOM 1339 N N . LEU A 1 177 ? -52.785 9.107 54.578 1.00 82.56 177 LEU A N 1
ATOM 1340 C CA . LEU A 1 177 ? -54.124 9.611 54.322 1.00 82.56 177 LEU A CA 1
ATOM 1341 C C . LEU A 1 177 ? -54.289 9.916 52.833 1.00 82.56 177 LEU A C 1
ATOM 1343 O O . LEU A 1 177 ? -53.485 10.623 52.220 1.00 82.56 177 LEU A O 1
ATOM 1347 N N . LEU A 1 178 ? -55.363 9.377 52.268 1.00 81.75 178 LEU A N 1
ATOM 1348 C CA . LEU A 1 178 ? -55.786 9.598 50.888 1.00 81.75 178 LEU A CA 1
ATOM 1349 C C . LEU A 1 178 ? -56.616 10.874 50.755 1.00 81.75 178 LEU A C 1
ATOM 1351 O O . LEU A 1 178 ? -57.024 11.457 51.758 1.00 81.75 178 LEU A O 1
ATOM 1355 N N . ALA A 1 179 ? -56.918 11.276 49.521 1.00 80.00 179 ALA A N 1
ATOM 1356 C CA . ALA A 1 179 ? -57.825 12.387 49.250 1.00 80.00 179 ALA A CA 1
ATOM 1357 C C . ALA A 1 179 ? -59.153 12.223 50.015 1.00 80.00 179 ALA A C 1
ATOM 1359 O O . ALA A 1 179 ? -59.797 11.175 49.950 1.00 80.00 179 ALA A O 1
ATOM 1360 N N . GLY A 1 180 ? -59.546 13.252 50.763 1.00 81.81 180 GLY A N 1
ATOM 1361 C CA . GLY A 1 180 ? -60.702 13.195 51.653 1.00 81.81 180 GLY A CA 1
ATOM 1362 C C . GLY A 1 180 ? -60.572 14.098 52.876 1.00 81.81 180 GLY A C 1
ATOM 1363 O O . GLY A 1 180 ? -59.571 14.790 53.071 1.00 81.81 180 GLY A O 1
ATOM 1364 N N . ILE A 1 181 ? -61.622 14.092 53.695 1.00 77.69 181 ILE A N 1
ATOM 1365 C CA . ILE A 1 181 ? -61.672 14.809 54.970 1.00 77.69 181 ILE A CA 1
ATOM 1366 C C . ILE A 1 181 ? -61.347 13.806 56.074 1.00 77.69 181 ILE A C 1
ATOM 1368 O O . ILE A 1 181 ? -62.090 12.846 56.280 1.00 77.69 181 ILE A O 1
ATOM 1372 N N . HIS A 1 182 ? -60.250 14.038 56.789 1.00 78.12 182 HIS A N 1
ATOM 1373 C CA . HIS A 1 182 ? -59.769 13.155 57.847 1.00 78.12 182 HIS A CA 1
ATOM 1374 C C . HIS A 1 182 ? -59.736 13.882 59.187 1.00 78.12 182 HIS A C 1
ATOM 1376 O O . HIS A 1 182 ? -59.413 15.064 59.263 1.00 78.12 182 HIS A O 1
ATOM 1382 N N . LEU A 1 183 ? -60.059 13.160 60.258 1.00 73.06 183 LEU A N 1
ATOM 1383 C CA . LEU A 1 183 ? -59.865 13.615 61.635 1.00 73.06 183 LEU A CA 1
ATOM 1384 C C . LEU A 1 183 ? -58.548 13.041 62.146 1.00 73.06 183 LEU A C 1
ATOM 1386 O O . LEU A 1 183 ? -58.390 11.817 62.163 1.00 73.06 183 LEU A O 1
ATOM 1390 N N . LEU A 1 184 ? -57.628 13.916 62.550 1.00 70.00 184 LEU A N 1
ATOM 1391 C CA . LEU A 1 184 ? -56.344 13.508 63.109 1.00 70.00 184 LEU A CA 1
ATOM 1392 C C . LEU A 1 184 ? -56.562 12.717 64.415 1.00 70.00 184 LEU A C 1
ATOM 1394 O O . LEU A 1 184 ? -57.388 13.107 65.246 1.00 70.00 184 LEU A O 1
ATOM 1398 N N . PRO A 1 185 ? -55.865 11.585 64.601 1.00 64.50 185 PRO A N 1
ATOM 1399 C CA . PRO A 1 185 ? -56.137 10.662 65.702 1.00 64.50 185 PRO A CA 1
ATOM 1400 C C . PRO A 1 185 ? -55.526 11.086 67.047 1.00 64.50 185 PRO A C 1
ATOM 1402 O O . PRO A 1 185 ? -55.946 10.549 68.065 1.00 64.50 185 PRO A O 1
ATOM 1405 N N . CYS A 1 186 ? -54.580 12.032 67.087 1.00 66.25 186 CYS A N 1
ATOM 1406 C CA . CYS A 1 186 ? -53.971 12.513 68.332 1.00 66.25 186 CYS A CA 1
ATOM 1407 C C . CYS A 1 186 ? -53.518 13.981 68.232 1.00 66.25 186 CYS A C 1
ATOM 1409 O O . CYS A 1 186 ? -53.282 14.514 67.147 1.00 66.25 186 CYS A O 1
ATOM 1411 N N . LEU A 1 187 ? -53.373 14.643 69.383 1.00 64.12 187 LEU A N 1
ATOM 1412 C CA . LEU A 1 187 ? -52.825 15.999 69.480 1.00 64.12 187 LEU A CA 1
ATOM 1413 C C . LEU A 1 187 ? -51.315 15.996 69.197 1.00 64.12 187 LEU A C 1
ATOM 1415 O O . LEU A 1 187 ? -50.593 15.152 69.712 1.00 64.12 187 LEU A O 1
ATOM 1419 N N . GLY A 1 188 ? -50.841 16.948 68.385 1.00 66.56 188 GLY A N 1
ATOM 1420 C CA . GLY A 1 188 ? -49.412 17.112 68.083 1.00 66.56 188 GLY A CA 1
ATOM 1421 C C . GLY A 1 188 ? -48.877 16.271 66.918 1.00 66.56 188 GLY A C 1
ATOM 1422 O O . GLY A 1 188 ? -47.669 16.253 66.700 1.00 66.56 188 GLY A O 1
ATOM 1423 N N . SER A 1 189 ? -49.741 15.604 66.145 1.00 73.69 189 SER A N 1
ATOM 1424 C CA . SER A 1 189 ? -49.323 14.867 64.948 1.00 73.69 189 SER A CA 1
ATOM 1425 C C . SER A 1 189 ? -48.704 15.796 63.900 1.00 73.69 189 SER A C 1
ATOM 1427 O O . SER A 1 189 ? -49.316 16.800 63.517 1.00 73.69 189 SER A O 1
ATOM 1429 N N . THR A 1 190 ? -47.528 15.448 63.390 1.00 80.00 190 THR A N 1
ATOM 1430 C CA . THR A 1 190 ? -46.889 16.193 62.304 1.00 80.00 190 THR A CA 1
ATOM 1431 C C . THR A 1 190 ? -47.338 15.630 60.962 1.00 80.00 190 THR A C 1
ATOM 1433 O O . THR A 1 190 ? -47.483 14.419 60.798 1.00 80.00 190 THR A O 1
ATOM 1436 N N . THR A 1 191 ? -47.605 16.507 59.995 1.00 82.94 191 THR A N 1
ATOM 1437 C CA . THR A 1 191 ? -48.128 16.105 58.684 1.00 82.94 191 THR A CA 1
ATOM 1438 C C . THR A 1 191 ? -47.240 16.619 57.563 1.00 82.94 191 THR A C 1
ATOM 1440 O O . THR A 1 191 ? -46.648 17.695 57.670 1.00 82.94 191 THR A O 1
ATOM 1443 N N . LYS A 1 192 ? -47.134 15.842 56.484 1.00 86.19 192 LYS A N 1
ATOM 1444 C CA . LYS A 1 192 ? -46.434 16.234 55.261 1.00 86.19 192 LYS A CA 1
ATOM 1445 C C . LYS A 1 192 ? -47.200 15.716 54.051 1.00 86.19 192 LYS A C 1
ATOM 1447 O O . LYS A 1 192 ? -47.369 14.507 53.891 1.00 86.19 192 LYS A O 1
ATOM 1452 N N . SER A 1 193 ? -47.672 16.632 53.213 1.00 84.62 193 SER A N 1
ATOM 1453 C CA . SER A 1 193 ? -48.340 16.297 51.958 1.00 84.62 193 SER A CA 1
ATOM 1454 C C . SER A 1 193 ? -47.343 16.207 50.808 1.00 84.62 193 SER A C 1
ATOM 1456 O O . SER A 1 193 ? -46.371 16.961 50.734 1.00 84.62 193 SER A O 1
ATOM 1458 N N . PHE A 1 194 ? -47.602 15.268 49.906 1.00 88.06 194 PHE A N 1
ATOM 1459 C CA . PHE A 1 194 ? -46.865 15.082 48.666 1.00 88.06 194 PHE A CA 1
ATOM 1460 C C . PHE A 1 194 ? -47.847 14.980 47.500 1.00 88.06 194 PHE A C 1
ATOM 1462 O O . PHE A 1 194 ? -48.936 14.420 47.658 1.00 88.06 194 PHE A O 1
ATOM 1469 N N . PRO A 1 195 ? -47.483 15.481 46.312 1.00 87.25 195 PRO A N 1
ATOM 1470 C CA . PRO A 1 195 ? -48.265 15.221 45.117 1.00 87.25 195 PRO A CA 1
ATOM 1471 C C . PRO A 1 195 ? -48.145 13.738 44.729 1.00 87.25 195 PRO A C 1
ATOM 1473 O O . PRO A 1 195 ? -47.062 13.161 44.789 1.00 87.25 195 PRO A O 1
ATOM 1476 N N . VAL A 1 196 ? -49.236 13.131 44.251 1.00 83.81 196 VAL A N 1
ATOM 1477 C CA . VAL A 1 196 ? -49.277 11.731 43.756 1.00 83.81 196 VAL A CA 1
ATOM 1478 C C . VAL A 1 196 ? -48.292 11.496 42.594 1.00 83.81 196 VAL A C 1
ATOM 1480 O O . VAL A 1 196 ? -47.910 10.367 42.278 1.00 83.81 196 VAL A O 1
ATOM 1483 N N . THR A 1 197 ? -47.869 12.569 41.928 1.00 84.19 197 THR A N 1
ATOM 1484 C CA . THR A 1 197 ? -46.884 12.544 40.843 1.00 84.19 197 THR A CA 1
ATOM 1485 C C . THR A 1 197 ? -45.432 12.512 41.315 1.00 84.19 197 THR A C 1
ATOM 1487 O O . THR A 1 197 ? -44.560 12.375 40.465 1.00 84.19 197 THR A O 1
ATOM 1490 N N . ALA A 1 198 ? -45.151 12.654 42.614 1.00 85.88 198 ALA A N 1
ATOM 1491 C CA . ALA A 1 198 ? -43.787 12.570 43.128 1.00 85.88 198 ALA A CA 1
ATOM 1492 C C . ALA A 1 198 ? -43.218 11.149 42.968 1.00 85.88 198 ALA A C 1
ATOM 1494 O O . ALA A 1 198 ? -43.896 10.164 43.262 1.00 85.88 198 ALA A O 1
ATOM 1495 N N . ASP A 1 199 ? -41.964 11.054 42.521 1.00 85.50 199 ASP A N 1
ATOM 1496 C CA . ASP A 1 199 ? -41.260 9.773 42.362 1.00 85.50 199 ASP A CA 1
ATOM 1497 C C . ASP A 1 199 ? -40.839 9.186 43.727 1.00 85.50 199 ASP A C 1
ATOM 1499 O O . ASP A 1 199 ? -40.822 7.969 43.904 1.00 85.50 199 ASP A O 1
ATOM 1503 N N . GLU A 1 200 ? -40.565 10.041 44.718 1.00 89.25 200 GLU A N 1
ATOM 1504 C CA . GLU A 1 200 ? -40.240 9.650 46.092 1.00 89.25 200 GLU A CA 1
ATOM 1505 C C . GLU A 1 200 ? -41.089 10.445 47.092 1.00 89.25 200 GLU A C 1
ATOM 1507 O O . GLU A 1 200 ? -41.116 11.678 47.080 1.00 89.25 200 GLU A O 1
ATOM 1512 N N . MET A 1 201 ? -41.771 9.730 47.985 1.00 89.25 201 MET A N 1
ATOM 1513 C CA . MET A 1 201 ? -42.540 10.302 49.086 1.00 89.25 201 MET A CA 1
ATOM 1514 C C . MET A 1 201 ? -42.101 9.634 50.388 1.00 89.25 201 MET A C 1
ATOM 1516 O O . MET A 1 201 ? -42.477 8.498 50.681 1.00 89.25 201 MET A O 1
ATOM 1520 N N . ARG A 1 202 ? -41.280 10.343 51.167 1.00 86.19 202 ARG A N 1
ATOM 1521 C CA . ARG A 1 202 ? -40.687 9.834 52.410 1.00 86.19 202 ARG A CA 1
ATOM 1522 C C . ARG A 1 202 ? -41.142 10.632 53.622 1.00 86.19 202 ARG A C 1
ATOM 1524 O O . ARG A 1 202 ? -40.972 11.857 53.671 1.00 86.19 202 ARG A O 1
ATOM 1531 N N . TYR A 1 203 ? -41.653 9.928 54.631 1.00 85.44 203 TYR A N 1
ATOM 1532 C CA . TYR A 1 203 ? -41.982 10.523 55.922 1.00 85.44 203 TYR A CA 1
ATOM 1533 C C . TYR A 1 203 ? -41.905 9.506 57.072 1.00 85.44 203 TYR A C 1
ATOM 1535 O O . TYR A 1 203 ? -42.658 8.531 57.123 1.00 85.44 203 TYR A O 1
ATOM 1543 N N . GLY A 1 204 ? -40.995 9.738 58.022 1.00 82.12 204 GLY A N 1
ATOM 1544 C CA . GLY A 1 204 ? -40.710 8.783 59.097 1.00 82.12 204 GLY A CA 1
ATOM 1545 C C . GLY A 1 204 ? -40.156 7.463 58.547 1.00 82.12 204 GLY A C 1
ATOM 1546 O O . GLY A 1 204 ? -39.219 7.475 57.749 1.00 82.12 204 GLY A O 1
ATOM 1547 N N . THR A 1 205 ? -40.746 6.338 58.959 1.00 81.81 205 THR A N 1
ATOM 1548 C CA . THR A 1 205 ? -40.377 4.980 58.507 1.00 81.81 205 THR A CA 1
ATOM 1549 C C . THR A 1 205 ? -41.072 4.546 57.216 1.00 81.81 205 THR A C 1
ATOM 1551 O O . THR A 1 205 ? -40.729 3.501 56.664 1.00 81.81 205 THR A O 1
ATOM 1554 N N . LEU A 1 206 ? -42.052 5.324 56.739 1.00 85.69 206 LEU A N 1
ATOM 1555 C CA . LEU A 1 206 ? -42.786 5.031 55.514 1.00 85.69 206 LEU A CA 1
ATOM 1556 C C . LEU A 1 206 ? -42.155 5.726 54.310 1.00 85.69 206 LEU A C 1
ATOM 1558 O O . LEU A 1 206 ? -41.940 6.943 54.302 1.00 85.69 206 LEU A O 1
ATOM 1562 N N . VAL A 1 207 ? -41.928 4.933 53.266 1.00 87.75 207 VAL A N 1
ATOM 1563 C CA . VAL A 1 207 ? -41.449 5.391 51.965 1.00 87.75 207 VAL A CA 1
ATOM 1564 C C . VAL A 1 207 ? -42.379 4.838 50.893 1.00 87.75 207 VAL A C 1
ATOM 1566 O O . VAL A 1 207 ? -42.534 3.624 50.760 1.00 87.75 207 VAL A O 1
ATOM 1569 N N . LEU A 1 208 ? -43.013 5.729 50.136 1.00 88.94 208 LEU A N 1
ATOM 1570 C CA . LEU A 1 208 ? -43.755 5.385 48.930 1.00 88.94 208 LEU A CA 1
ATOM 1571 C C . LEU A 1 208 ? -42.939 5.845 47.723 1.00 88.94 208 LEU A C 1
ATOM 1573 O O . LEU A 1 208 ? -42.650 7.031 47.572 1.00 88.94 208 LEU A O 1
ATOM 1577 N N . ILE A 1 209 ? -42.568 4.897 46.871 1.00 91.38 209 ILE A N 1
ATOM 1578 C CA . ILE A 1 209 ? -41.745 5.122 45.686 1.00 91.38 209 ILE A CA 1
ATOM 1579 C C . ILE A 1 209 ? -42.574 4.813 44.459 1.00 91.38 209 ILE A C 1
ATOM 1581 O O . ILE A 1 209 ? -43.230 3.774 44.371 1.00 91.38 209 ILE A O 1
ATOM 1585 N N . ARG A 1 210 ? -42.504 5.706 43.483 1.00 89.56 210 ARG A N 1
ATOM 1586 C CA . ARG A 1 210 ? -43.057 5.501 42.156 1.00 89.56 210 ARG A CA 1
ATOM 1587 C C . ARG A 1 210 ? -41.908 5.388 41.163 1.00 89.56 210 ARG A C 1
ATOM 1589 O O . ARG A 1 210 ? -41.267 6.373 40.817 1.00 89.56 210 ARG A O 1
ATOM 1596 N N . VAL A 1 211 ? -41.688 4.180 40.656 1.00 90.19 211 VAL A N 1
ATOM 1597 C CA . VAL A 1 211 ? -40.749 3.921 39.564 1.00 90.19 211 VAL A CA 1
ATOM 1598 C C . VAL A 1 211 ? -41.514 4.000 38.246 1.00 90.19 211 VAL A C 1
ATOM 1600 O O . VAL A 1 211 ? -42.450 3.234 38.000 1.00 90.19 211 VAL A O 1
ATOM 1603 N N . ARG A 1 212 ? -41.152 4.965 37.399 1.00 89.25 212 ARG A N 1
ATOM 1604 C CA . ARG A 1 212 ? -41.772 5.161 36.081 1.00 89.25 212 ARG A CA 1
ATOM 1605 C C . ARG A 1 212 ? -41.412 4.015 35.128 1.00 89.25 212 ARG A C 1
ATOM 1607 O O . ARG A 1 212 ? -40.360 3.397 35.253 1.00 89.25 212 ARG A O 1
ATOM 1614 N N . SER A 1 213 ? -42.274 3.755 34.142 1.00 86.19 213 SER A N 1
ATOM 1615 C CA . SER A 1 213 ? -41.927 2.836 33.049 1.00 86.19 213 SER A CA 1
ATOM 1616 C C . SER A 1 213 ? -40.671 3.333 32.324 1.00 86.19 213 SER A C 1
ATOM 1618 O O . SER A 1 213 ? -40.533 4.534 32.093 1.00 86.19 213 SER A O 1
ATOM 1620 N N . GLY A 1 214 ? -39.749 2.421 32.010 1.00 84.38 214 GLY A N 1
ATOM 1621 C CA . GLY A 1 214 ? -38.436 2.744 31.440 1.00 84.38 214 GLY A CA 1
ATOM 1622 C C . GLY A 1 214 ? -37.368 3.157 32.461 1.00 84.38 214 GLY A C 1
ATOM 1623 O O . GLY A 1 214 ? -36.237 3.421 32.060 1.00 84.38 214 GLY A O 1
ATOM 1624 N N . PHE A 1 215 ? -37.688 3.173 33.759 1.00 89.50 215 PHE A N 1
ATOM 1625 C CA . PHE A 1 215 ? -36.741 3.422 34.850 1.00 89.50 215 PHE A CA 1
ATOM 1626 C C . PHE A 1 215 ? -36.676 2.226 35.810 1.00 89.50 215 PHE A C 1
ATOM 1628 O O . PHE A 1 215 ? -37.627 1.457 35.928 1.00 89.50 215 PHE A O 1
ATOM 1635 N N . ILE A 1 216 ? -35.551 2.089 36.507 1.00 90.38 216 ILE A N 1
ATOM 1636 C CA . ILE A 1 216 ? -35.316 1.141 37.600 1.00 90.38 216 ILE A CA 1
ATOM 1637 C C . ILE A 1 216 ? -35.090 1.970 38.857 1.00 90.38 216 ILE A C 1
ATOM 1639 O O . ILE A 1 216 ? -34.301 2.915 38.838 1.00 90.38 216 ILE A O 1
ATOM 1643 N N . GLY A 1 217 ? -35.780 1.641 39.945 1.00 90.88 217 GLY A N 1
ATOM 1644 C CA . GLY A 1 217 ? -35.503 2.265 41.233 1.00 90.88 217 GLY A CA 1
ATOM 1645 C C . GLY A 1 217 ? -34.300 1.599 41.891 1.00 90.88 217 GLY A C 1
ATOM 1646 O O . GLY A 1 217 ? -34.276 0.377 42.025 1.00 90.88 217 GLY A O 1
ATOM 1647 N N . LEU A 1 218 ? -33.314 2.389 42.307 1.00 91.94 218 LEU A N 1
ATOM 1648 C CA . LEU A 1 218 ? -32.166 1.905 43.068 1.00 91.94 218 LEU A CA 1
ATOM 1649 C C . LEU A 1 218 ? -32.393 2.187 44.550 1.00 91.94 218 LEU A C 1
ATOM 1651 O O . LEU A 1 218 ? -32.705 3.319 44.924 1.00 91.94 218 LEU A O 1
ATOM 1655 N N . GLY A 1 219 ? -32.237 1.178 45.399 1.00 90.88 219 GLY A N 1
ATOM 1656 C CA . GLY A 1 219 ? -32.279 1.364 46.845 1.00 90.88 219 GLY A CA 1
ATOM 1657 C C . GLY A 1 219 ? -31.360 0.409 47.589 1.00 90.88 219 GLY A C 1
ATOM 1658 O O . GLY A 1 219 ? -30.784 -0.510 47.004 1.00 90.88 219 GLY A O 1
ATOM 1659 N N . THR A 1 220 ? -31.237 0.629 48.889 1.00 89.94 220 THR A N 1
ATOM 1660 C CA . THR A 1 220 ? -30.546 -0.251 49.826 1.00 89.94 220 THR A CA 1
ATOM 1661 C C . THR A 1 220 ? -31.486 -0.582 50.980 1.00 89.94 220 THR A C 1
ATOM 1663 O O . THR A 1 220 ? -32.151 0.289 51.532 1.00 89.94 220 THR A O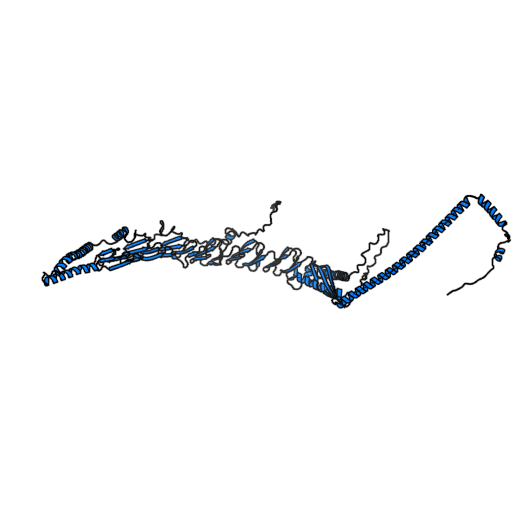 1
ATOM 1666 N N . ASP A 1 221 ? -31.579 -1.858 51.341 1.00 89.38 221 ASP A N 1
ATOM 1667 C CA . ASP A 1 221 ? -32.365 -2.337 52.478 1.00 89.38 221 ASP A CA 1
ATOM 1668 C C . ASP A 1 221 ? -31.418 -3.032 53.455 1.00 89.38 221 ASP A C 1
ATOM 1670 O O . ASP A 1 221 ? -30.805 -4.049 53.122 1.00 89.38 221 ASP A O 1
ATOM 1674 N N . ASN A 1 222 ? -31.236 -2.457 54.648 1.00 87.31 222 ASN A N 1
ATOM 1675 C CA . ASN A 1 222 ? -30.257 -2.935 55.634 1.00 87.31 222 ASN A CA 1
ATOM 1676 C C . ASN A 1 222 ? -28.830 -3.056 55.055 1.00 87.31 222 ASN A C 1
ATOM 1678 O O . ASN A 1 222 ? -28.100 -4.005 55.347 1.00 87.31 222 ASN A O 1
ATOM 1682 N N . GLY A 1 223 ? -28.447 -2.111 54.190 1.00 81.75 223 GLY A N 1
ATOM 1683 C CA . GLY A 1 223 ? -27.141 -2.091 53.524 1.00 81.75 223 GLY A CA 1
ATOM 1684 C C . GLY A 1 223 ? -26.986 -3.080 52.362 1.00 81.75 223 GLY A C 1
ATOM 1685 O O . GLY A 1 223 ? -25.942 -3.072 51.715 1.00 81.75 223 GLY A O 1
ATOM 1686 N N . LYS A 1 224 ? -28.001 -3.902 52.055 1.00 85.88 224 LYS A N 1
ATOM 1687 C CA . LYS A 1 224 ? -28.014 -4.749 50.854 1.00 85.88 224 LYS A CA 1
ATOM 1688 C C . LYS A 1 224 ? -28.639 -3.994 49.680 1.00 85.88 224 LYS A C 1
ATOM 1690 O O . LYS A 1 224 ? -29.694 -3.389 49.872 1.00 85.88 224 LYS A O 1
ATOM 1695 N N . PRO A 1 225 ? -28.037 -4.011 48.481 1.00 89.19 225 PRO A N 1
ATOM 1696 C CA . PRO A 1 225 ? -28.616 -3.355 47.314 1.00 89.19 225 PRO A CA 1
ATOM 1697 C C . PRO A 1 225 ? -29.893 -4.071 46.861 1.00 89.19 225 PRO A C 1
ATOM 1699 O O . PRO A 1 225 ? -29.938 -5.296 46.769 1.00 89.19 225 PRO A O 1
ATOM 1702 N N . VAL A 1 226 ? -30.928 -3.286 46.570 1.00 89.25 226 VAL A N 1
ATOM 1703 C CA . VAL A 1 226 ? -32.239 -3.740 46.097 1.00 89.25 226 VAL A CA 1
ATOM 1704 C C . VAL A 1 226 ? -32.589 -2.990 44.815 1.00 89.25 226 VAL A C 1
ATOM 1706 O O . VAL A 1 226 ? -32.407 -1.772 44.722 1.00 89.25 226 VAL A O 1
ATOM 1709 N N . LEU A 1 227 ? -33.109 -3.713 43.823 1.00 89.88 227 LEU A N 1
ATOM 1710 C CA . LEU A 1 227 ? -33.609 -3.137 42.574 1.00 89.88 227 LEU A CA 1
ATOM 1711 C C . LEU A 1 227 ? -35.137 -3.173 42.556 1.00 89.88 227 LEU A C 1
ATOM 1713 O O . LEU A 1 227 ? -35.750 -4.217 42.775 1.00 89.88 227 LEU A O 1
ATOM 1717 N N . LEU A 1 228 ? -35.752 -2.031 42.265 1.00 89.94 228 LEU A N 1
ATOM 1718 C CA . LEU A 1 228 ? -37.200 -1.877 42.182 1.00 89.94 228 LEU A CA 1
ATOM 1719 C C . LEU A 1 228 ? -37.638 -1.838 40.717 1.00 89.94 228 LEU A C 1
ATOM 1721 O O . LEU A 1 228 ? -37.244 -0.941 39.965 1.00 89.94 228 LEU A O 1
ATOM 1725 N N . LEU A 1 229 ? -38.485 -2.789 40.320 1.00 88.56 229 LEU A N 1
ATOM 1726 C CA . LEU A 1 229 ? -39.084 -2.814 38.982 1.00 88.56 229 LEU A CA 1
ATOM 1727 C C . LEU A 1 229 ? -40.097 -1.665 38.789 1.00 88.56 229 LEU A C 1
ATOM 1729 O O . LEU A 1 229 ? -40.590 -1.111 39.775 1.00 88.56 229 LEU A O 1
ATOM 1733 N N . PRO A 1 230 ? -40.450 -1.296 37.542 1.00 88.00 230 PRO A N 1
ATOM 1734 C CA . PRO A 1 230 ? -41.450 -0.264 37.282 1.00 88.00 230 PRO A CA 1
ATOM 1735 C C . PRO A 1 230 ? -42.775 -0.510 38.016 1.00 88.00 230 PRO A C 1
ATOM 1737 O O . PRO A 1 230 ? -43.353 -1.598 37.962 1.00 88.00 230 PRO A O 1
ATOM 1740 N N . GLY A 1 231 ? -43.291 0.524 38.678 1.00 87.56 231 GLY A N 1
ATOM 1741 C CA . GLY A 1 231 ? -44.507 0.446 39.480 1.00 87.56 231 GLY A CA 1
ATOM 1742 C C . GLY A 1 231 ? -44.424 1.241 40.776 1.00 87.56 231 GLY A C 1
ATOM 1743 O O . GLY A 1 231 ? -43.517 2.046 40.987 1.00 87.56 231 GLY A O 1
ATOM 1744 N N . MET A 1 232 ? -45.416 1.037 41.637 1.00 87.38 232 MET A N 1
ATOM 1745 C CA . MET A 1 232 ? -45.466 1.652 42.957 1.00 87.38 232 MET A CA 1
ATOM 1746 C C . MET A 1 232 ? -44.997 0.670 44.027 1.00 87.38 232 MET A C 1
ATOM 1748 O O . MET A 1 232 ? -45.402 -0.495 44.041 1.00 87.38 232 MET A O 1
ATOM 1752 N N . HIS A 1 233 ? -44.175 1.178 44.939 1.00 88.81 233 HIS A N 1
ATOM 1753 C CA . HIS A 1 233 ? -43.571 0.421 46.024 1.00 88.81 233 HIS A CA 1
ATOM 1754 C C . HIS A 1 233 ? -43.787 1.136 47.351 1.00 88.81 233 HIS A C 1
ATOM 1756 O O . HIS A 1 233 ? -43.425 2.300 47.489 1.00 88.81 233 HIS A O 1
ATOM 1762 N N . LEU A 1 234 ? -44.377 0.450 48.325 1.00 87.94 234 LEU A N 1
ATOM 1763 C CA . LEU A 1 234 ? -44.596 0.960 49.678 1.00 87.94 234 LEU A CA 1
ATOM 1764 C C . LEU A 1 234 ? -43.746 0.180 50.684 1.00 87.94 234 LEU A C 1
ATOM 1766 O O . LEU A 1 234 ? -43.963 -1.016 50.870 1.00 87.94 234 LEU A O 1
ATOM 1770 N N . TYR A 1 235 ? -42.831 0.855 51.371 1.00 87.00 235 TYR A N 1
ATOM 1771 C CA . TYR A 1 235 ? -41.985 0.261 52.404 1.00 87.00 235 TYR A CA 1
ATOM 1772 C C . TYR A 1 235 ? -42.241 0.912 53.759 1.00 87.00 235 TYR A C 1
ATOM 1774 O O . TYR A 1 235 ? -42.394 2.128 53.852 1.00 87.00 235 TYR A O 1
ATOM 1782 N N . ASN A 1 236 ? -42.272 0.088 54.807 1.00 84.62 236 ASN A N 1
ATOM 1783 C CA . ASN A 1 236 ? -42.312 0.518 56.202 1.00 84.62 236 ASN A CA 1
ATOM 1784 C C . ASN A 1 236 ? -41.082 -0.031 56.928 1.00 84.62 236 ASN A C 1
ATOM 1786 O O . ASN A 1 236 ? -41.179 -0.975 57.710 1.00 84.62 236 ASN A O 1
ATOM 1790 N N . ALA A 1 237 ? -39.911 0.494 56.582 1.00 82.44 237 ALA A N 1
ATOM 1791 C CA . ALA A 1 237 ? -38.641 0.040 57.128 1.00 82.44 237 ALA A CA 1
ATOM 1792 C C . ALA A 1 237 ? -37.730 1.251 57.373 1.00 82.44 237 ALA A C 1
ATOM 1794 O O . ALA A 1 237 ? -37.512 2.038 56.452 1.00 82.44 237 ALA A O 1
ATOM 1795 N N . PRO A 1 238 ? -37.174 1.416 58.588 1.00 80.44 238 PRO A N 1
ATOM 1796 C CA . PRO A 1 238 ? -36.304 2.551 58.900 1.00 80.44 238 PRO A CA 1
ATOM 1797 C C . PRO A 1 238 ? -34.961 2.494 58.156 1.00 80.44 238 PRO A C 1
ATOM 1799 O O . PRO A 1 238 ? -34.381 3.538 57.877 1.00 80.44 238 PRO A O 1
ATOM 1802 N N . ASN A 1 239 ? -34.498 1.288 57.811 1.00 85.75 239 ASN A N 1
ATOM 1803 C CA . ASN A 1 239 ? -33.190 1.031 57.199 1.00 85.75 239 ASN A CA 1
ATOM 1804 C C . ASN A 1 239 ? -33.250 0.915 55.668 1.00 85.75 239 ASN A C 1
ATOM 1806 O O . ASN A 1 239 ? -32.316 0.392 55.057 1.00 85.75 239 ASN A O 1
ATOM 1810 N N . PHE A 1 240 ? -34.366 1.326 55.065 1.00 89.06 240 PHE A N 1
ATOM 1811 C CA . PHE A 1 240 ? -34.519 1.367 53.621 1.00 89.06 240 PHE A CA 1
ATOM 1812 C C . PHE A 1 240 ? -34.165 2.767 53.107 1.00 89.06 240 PHE A C 1
ATOM 1814 O O . PHE A 1 240 ? -34.794 3.757 53.492 1.00 89.06 240 PHE A O 1
ATOM 1821 N N . GLU A 1 241 ? -33.176 2.852 52.224 1.00 89.19 241 GLU A N 1
ATOM 1822 C CA . GLU A 1 241 ? -32.759 4.093 51.578 1.00 89.19 241 GLU A CA 1
ATOM 1823 C C . GLU A 1 241 ? -32.967 3.995 50.071 1.00 89.19 241 GLU A C 1
ATOM 1825 O O . GLU A 1 241 ? -32.590 3.019 49.428 1.00 89.19 241 GLU A O 1
ATOM 1830 N N . TYR A 1 242 ? -33.573 5.025 49.490 1.00 90.88 242 TYR A N 1
ATOM 1831 C CA . TYR A 1 242 ? -33.752 5.129 48.050 1.00 90.88 242 TYR A CA 1
ATOM 1832 C C . TYR A 1 242 ? -32.670 6.031 47.471 1.00 90.88 242 TYR A C 1
ATOM 1834 O O . TYR A 1 242 ? -32.501 7.165 47.911 1.00 90.88 242 TYR A O 1
ATOM 1842 N N . SER A 1 243 ? -31.929 5.528 46.490 1.00 88.62 243 SER A N 1
ATOM 1843 C CA . SER A 1 243 ? -30.868 6.278 45.814 1.00 88.62 243 SER A CA 1
ATOM 1844 C C . SER A 1 243 ? -31.382 7.051 44.597 1.00 88.62 243 SER A C 1
ATOM 1846 O O . SER A 1 243 ? -30.709 7.966 44.129 1.00 88.62 243 SER A O 1
ATOM 1848 N N . GLY A 1 244 ? -32.576 6.714 44.098 1.00 88.88 244 GLY A N 1
ATOM 1849 C CA . GLY A 1 244 ? -33.222 7.395 42.977 1.00 88.88 244 GLY A CA 1
ATOM 1850 C C . GLY A 1 244 ? -33.559 6.468 41.803 1.00 88.88 244 GLY A C 1
ATOM 1851 O O . GLY A 1 244 ? -33.146 5.305 41.776 1.00 88.88 244 GLY A O 1
ATOM 1852 N N . PRO A 1 245 ? -34.324 6.967 40.815 1.00 89.88 245 PRO A N 1
ATOM 1853 C CA . PRO A 1 245 ? -34.600 6.235 39.588 1.00 89.88 245 PRO A CA 1
ATOM 1854 C C . PRO A 1 245 ? -33.449 6.401 38.588 1.00 89.88 245 PRO A C 1
ATOM 1856 O O . PRO A 1 245 ? -32.959 7.505 38.359 1.00 89.88 245 PRO A O 1
ATOM 1859 N N . THR A 1 246 ? -33.050 5.315 37.936 1.00 89.94 246 THR A N 1
ATOM 1860 C CA . THR A 1 246 ? -32.084 5.312 36.825 1.00 89.94 246 THR A CA 1
ATOM 1861 C C . THR A 1 246 ? -32.750 4.767 35.568 1.00 89.94 246 THR A C 1
ATOM 1863 O O . THR A 1 246 ? -33.655 3.939 35.655 1.00 89.94 246 THR A O 1
ATOM 1866 N N . SER A 1 247 ? -32.373 5.260 34.391 1.00 88.94 247 SER A N 1
ATOM 1867 C CA . SER A 1 247 ? -32.981 4.817 33.135 1.00 88.94 247 SER A CA 1
ATOM 1868 C C . SER A 1 247 ? -32.559 3.379 32.822 1.00 88.94 247 SER A C 1
ATOM 1870 O O . SER A 1 247 ? -31.383 3.038 32.899 1.00 88.94 247 SER A O 1
ATOM 1872 N N . VAL A 1 248 ? -33.505 2.531 32.401 1.00 86.50 248 VAL A N 1
ATOM 1873 C CA . VAL A 1 248 ? -33.241 1.137 31.968 1.00 86.50 248 VAL A CA 1
ATOM 1874 C C . VAL A 1 248 ? -32.309 1.088 30.742 1.00 86.50 248 VAL A C 1
ATOM 1876 O O . VAL A 1 248 ? -31.696 0.055 30.448 1.00 86.50 248 VAL A O 1
ATOM 1879 N N . ASN A 1 249 ? -32.228 2.196 30.002 1.00 85.38 249 ASN A N 1
ATOM 1880 C CA . ASN A 1 249 ? -31.426 2.320 28.788 1.00 85.38 249 ASN A CA 1
ATOM 1881 C C . ASN A 1 249 ? -29.974 2.730 29.057 1.00 85.38 249 ASN A C 1
ATOM 1883 O O . ASN A 1 249 ? -29.178 2.725 28.119 1.00 85.38 249 ASN A O 1
ATOM 1887 N N . ASP A 1 250 ? -29.623 3.079 30.295 1.00 87.25 250 ASP A N 1
ATOM 1888 C CA . ASP A 1 250 ? -28.253 3.452 30.622 1.00 87.25 250 ASP A CA 1
ATOM 1889 C C . ASP A 1 250 ? -27.333 2.231 30.484 1.00 87.25 250 ASP A C 1
ATOM 1891 O O . ASP A 1 250 ? -27.655 1.123 30.916 1.00 87.25 250 ASP A O 1
ATOM 1895 N N . ASN A 1 251 ? -26.172 2.426 29.851 1.00 87.00 251 ASN A N 1
ATOM 1896 C CA . ASN A 1 251 ? -25.257 1.320 29.550 1.00 87.00 251 ASN A CA 1
ATOM 1897 C C . ASN A 1 251 ? -24.614 0.717 30.810 1.00 87.00 251 ASN A C 1
ATOM 1899 O O . ASN A 1 251 ? -24.155 -0.423 30.781 1.00 87.00 251 ASN A O 1
ATOM 1903 N N . LEU A 1 252 ? -24.551 1.482 31.902 1.00 89.00 252 LEU A N 1
ATOM 1904 C CA . LEU A 1 252 ? -23.962 1.066 33.168 1.00 89.00 252 LEU A CA 1
ATOM 1905 C C . LEU A 1 252 ? -24.783 1.631 34.326 1.00 89.00 252 LEU A C 1
ATOM 1907 O O . LEU A 1 252 ? -24.803 2.842 34.538 1.00 89.00 252 LEU A O 1
ATOM 1911 N N . ILE A 1 253 ? -25.409 0.745 35.094 1.00 88.88 253 ILE A N 1
ATOM 1912 C CA . ILE A 1 253 ? -26.159 1.080 36.306 1.00 88.88 253 ILE A CA 1
ATOM 1913 C C . ILE A 1 253 ? -25.445 0.417 37.481 1.00 88.88 253 ILE A C 1
ATOM 1915 O O . ILE A 1 253 ? -25.204 -0.790 37.457 1.00 88.88 253 ILE A O 1
ATOM 1919 N N . LYS A 1 254 ? -25.089 1.201 38.502 1.00 88.00 254 LYS A N 1
ATOM 1920 C CA . LYS A 1 254 ? -24.385 0.715 39.695 1.00 88.00 254 LYS A CA 1
ATOM 1921 C C . LYS A 1 254 ? -25.229 0.938 40.940 1.00 88.00 254 LYS A C 1
ATOM 1923 O O . LYS A 1 254 ? -25.665 2.060 41.179 1.00 88.00 254 LYS A O 1
ATOM 1928 N N . ASN A 1 255 ? -25.398 -0.105 41.746 1.00 87.88 255 ASN A N 1
ATOM 1929 C CA . ASN A 1 255 ? -26.028 -0.028 43.059 1.00 87.88 255 ASN A CA 1
ATOM 1930 C C . ASN A 1 255 ? -25.284 -0.933 44.054 1.00 87.88 255 ASN A C 1
ATOM 1932 O O . ASN A 1 255 ? -25.526 -2.137 44.118 1.00 87.88 255 ASN A O 1
ATOM 1936 N N . GLY A 1 256 ? -24.347 -0.360 44.813 1.00 85.12 256 GLY A N 1
ATOM 1937 C CA . GLY A 1 256 ? -23.505 -1.121 45.739 1.00 85.12 256 GLY A CA 1
ATOM 1938 C C . GLY A 1 256 ? -22.637 -2.154 45.012 1.00 85.12 256 GLY A C 1
ATOM 1939 O O . GLY A 1 256 ? -21.815 -1.790 44.173 1.00 85.12 256 GLY A O 1
ATOM 1940 N N . THR A 1 257 ? -22.818 -3.434 45.345 1.00 85.94 257 THR A N 1
ATOM 1941 C CA . THR A 1 257 ? -22.125 -4.575 44.717 1.00 85.94 257 THR A CA 1
ATOM 1942 C C . THR A 1 257 ? -22.741 -4.998 43.382 1.00 85.94 257 THR A C 1
ATOM 1944 O O . THR A 1 257 ? -22.082 -5.666 42.587 1.00 85.94 257 THR A O 1
ATOM 1947 N N . VAL A 1 258 ? -23.971 -4.559 43.101 1.00 87.38 258 VAL A N 1
ATOM 1948 C CA . VAL A 1 258 ? -24.721 -4.930 41.901 1.00 87.38 258 VAL A CA 1
ATOM 1949 C C . VAL A 1 258 ? -24.413 -3.957 40.772 1.00 87.38 258 VAL A C 1
ATOM 1951 O O . VAL A 1 258 ? -24.608 -2.743 40.886 1.00 87.38 258 VAL A O 1
ATOM 1954 N N . ASN A 1 259 ? -23.979 -4.509 39.645 1.00 88.44 259 ASN A N 1
ATOM 1955 C CA . ASN A 1 259 ? -23.727 -3.786 38.410 1.00 88.44 259 ASN A CA 1
ATOM 1956 C C . ASN A 1 259 ? -24.582 -4.382 37.289 1.00 88.44 259 ASN A C 1
ATOM 1958 O O . ASN A 1 259 ? -24.536 -5.586 37.028 1.00 88.44 259 ASN A O 1
ATOM 1962 N N . ILE A 1 260 ? -25.340 -3.521 36.613 1.00 88.12 260 ILE A N 1
ATOM 1963 C CA . ILE A 1 260 ? -26.088 -3.857 35.401 1.00 88.12 260 ILE A CA 1
ATOM 1964 C C . ILE A 1 260 ? -25.352 -3.220 34.234 1.00 88.12 260 ILE A C 1
ATOM 1966 O O . ILE A 1 260 ? -25.230 -1.994 34.170 1.00 88.12 260 ILE A O 1
ATOM 1970 N N . ILE A 1 261 ? -24.852 -4.044 33.319 1.00 89.94 261 ILE A N 1
ATOM 1971 C CA . ILE A 1 261 ? -24.129 -3.578 32.137 1.00 89.94 261 ILE A CA 1
ATOM 1972 C C . ILE A 1 261 ? -24.906 -3.964 30.889 1.00 89.94 261 ILE A C 1
ATOM 1974 O O . ILE A 1 261 ? -25.202 -5.137 30.671 1.00 89.94 261 ILE A O 1
ATOM 1978 N N . ARG A 1 262 ? -25.196 -2.983 30.038 1.00 88.38 262 ARG A N 1
ATOM 1979 C CA . ARG A 1 262 ? -25.778 -3.200 28.715 1.00 88.38 262 ARG A CA 1
ATOM 1980 C C . ARG A 1 262 ? -24.712 -2.947 27.659 1.00 88.38 262 ARG A C 1
ATOM 1982 O O . ARG A 1 262 ? -24.306 -1.812 27.424 1.00 88.38 262 ARG A O 1
ATOM 1989 N N . VAL A 1 263 ? -24.278 -4.019 27.008 1.00 89.50 263 VAL A N 1
ATOM 1990 C CA . VAL A 1 263 ? -23.344 -3.973 25.883 1.00 89.50 263 VAL A CA 1
ATOM 1991 C C . VAL A 1 263 ? -24.156 -4.003 24.594 1.00 89.50 263 VAL A C 1
ATOM 1993 O O . VAL A 1 263 ? -24.887 -4.960 24.333 1.00 89.50 263 VAL A O 1
ATOM 1996 N N . GLN A 1 264 ? -24.052 -2.944 23.792 1.00 88.31 264 GLN A N 1
ATOM 1997 C CA . GLN A 1 264 ? -24.786 -2.843 22.530 1.00 88.31 264 GLN A CA 1
ATOM 1998 C C . GLN A 1 264 ? -24.274 -3.872 21.502 1.00 88.31 264 GLN A C 1
ATOM 2000 O O . GLN A 1 264 ? -23.098 -4.249 21.540 1.00 88.31 264 GLN A O 1
ATOM 2005 N N . PRO A 1 265 ? -25.111 -4.312 20.545 1.00 85.75 265 PRO A N 1
ATOM 2006 C CA . PRO A 1 265 ? -24.655 -5.134 19.428 1.00 85.75 265 PRO A CA 1
ATOM 2007 C C . PRO A 1 265 ? -23.493 -4.463 18.679 1.00 85.75 265 PRO A C 1
ATOM 2009 O O . PRO A 1 265 ? -23.538 -3.269 18.386 1.00 85.75 265 PRO A O 1
ATOM 2012 N N . GLY A 1 266 ? -22.436 -5.224 18.387 1.00 83.00 266 GLY A N 1
ATOM 2013 C CA . GLY A 1 266 ? -21.217 -4.697 17.756 1.00 83.00 266 GLY A CA 1
ATOM 2014 C C . GLY A 1 266 ? -20.254 -3.979 18.713 1.00 83.00 266 GLY A C 1
ATOM 2015 O O . GLY A 1 266 ? -19.224 -3.469 18.269 1.00 83.00 266 GLY A O 1
ATOM 2016 N N . GLN A 1 267 ? -20.545 -3.959 20.017 1.00 87.56 267 GLN A N 1
ATOM 2017 C CA . GLN A 1 267 ? -19.623 -3.525 21.067 1.00 87.56 267 GLN A CA 1
ATOM 2018 C C . GLN A 1 267 ? -19.245 -4.689 21.991 1.00 87.56 267 GLN A C 1
ATOM 2020 O O . GLN A 1 267 ? -19.938 -5.702 22.057 1.00 87.56 267 GLN A O 1
ATOM 2025 N N . VAL A 1 268 ? -18.132 -4.528 22.700 1.00 87.19 268 VAL A N 1
ATOM 2026 C CA . VAL A 1 268 ? -17.687 -5.392 23.798 1.00 87.19 268 VAL A CA 1
ATOM 2027 C C . VAL A 1 268 ? -17.507 -4.556 25.054 1.00 87.19 268 VAL A C 1
ATOM 2029 O O . VAL A 1 268 ? -16.999 -3.431 24.992 1.00 87.19 268 VAL A O 1
ATOM 2032 N N . GLY A 1 269 ? -17.948 -5.108 26.183 1.00 87.12 269 GLY A N 1
ATOM 2033 C CA . GLY A 1 269 ? -17.721 -4.527 27.498 1.00 87.12 269 GLY A CA 1
ATOM 2034 C C . GLY A 1 269 ? -16.393 -5.006 28.075 1.00 87.12 269 GLY A C 1
ATOM 2035 O O . GLY A 1 269 ? -16.082 -6.194 28.041 1.00 87.12 269 GLY A O 1
ATOM 2036 N N . LEU A 1 270 ? -15.614 -4.072 28.601 1.00 87.50 270 LEU A N 1
ATOM 2037 C CA . LEU A 1 270 ? -14.282 -4.283 29.150 1.00 87.50 270 LEU A CA 1
ATOM 2038 C C . LEU A 1 270 ? -14.311 -4.045 30.659 1.00 87.50 270 LEU A C 1
ATOM 2040 O O . LEU A 1 270 ? -14.533 -2.916 31.114 1.00 87.50 270 LEU A O 1
ATOM 2044 N N . ALA A 1 271 ? -14.106 -5.113 31.428 1.00 87.75 271 ALA A N 1
ATOM 2045 C CA . ALA A 1 271 ? -14.165 -5.068 32.880 1.00 87.75 271 ALA A CA 1
ATOM 2046 C C . ALA A 1 271 ? -13.061 -5.904 33.527 1.00 87.75 271 ALA A C 1
ATOM 2048 O O . ALA A 1 271 ? -12.404 -6.728 32.896 1.00 87.75 271 ALA A O 1
ATOM 2049 N N . THR A 1 272 ? -12.873 -5.687 34.822 1.00 86.50 272 THR A N 1
ATOM 2050 C CA . THR A 1 272 ? -11.971 -6.467 35.665 1.00 86.50 272 THR A CA 1
ATOM 2051 C C . THR A 1 272 ? -12.732 -6.978 36.879 1.00 86.50 272 THR A C 1
ATOM 2053 O O . THR A 1 272 ? -13.503 -6.243 37.497 1.00 86.50 272 THR A O 1
ATOM 2056 N N . VAL A 1 273 ? -12.522 -8.247 37.214 1.00 86.12 273 VAL A N 1
ATOM 2057 C CA . VAL A 1 273 ? -13.072 -8.909 38.400 1.00 86.12 273 VAL A CA 1
ATOM 2058 C C . VAL A 1 273 ? -11.905 -9.469 39.191 1.00 86.12 273 VAL A C 1
ATOM 2060 O O . VAL A 1 273 ? -11.145 -10.284 38.676 1.00 86.12 273 VAL A O 1
ATOM 2063 N N . ASN A 1 274 ? -11.720 -9.017 40.434 1.00 83.38 274 ASN A N 1
ATOM 2064 C CA . ASN A 1 274 ? -10.584 -9.426 41.276 1.00 83.38 274 ASN A CA 1
ATOM 2065 C C . ASN A 1 274 ? -9.217 -9.204 40.594 1.00 83.38 274 ASN A C 1
ATOM 2067 O O . ASN A 1 274 ? -8.304 -10.015 40.721 1.00 83.38 274 ASN A O 1
ATOM 2071 N N . GLY A 1 275 ? -9.090 -8.129 39.806 1.00 77.19 275 GLY A N 1
ATOM 2072 C CA . GLY A 1 275 ? -7.891 -7.842 39.008 1.00 77.19 275 GLY A CA 1
ATOM 2073 C C . GLY A 1 275 ? -7.713 -8.732 37.771 1.00 77.19 275 GLY A C 1
ATOM 2074 O O . GLY A 1 275 ? -6.776 -8.514 37.007 1.00 77.19 275 GLY A O 1
ATOM 2075 N N . THR A 1 276 ? -8.611 -9.694 37.538 1.00 79.38 276 THR A N 1
ATOM 2076 C CA . THR A 1 276 ? -8.610 -10.530 36.336 1.00 79.38 276 THR A CA 1
ATOM 2077 C C . THR A 1 276 ? -9.409 -9.840 35.229 1.00 79.38 276 THR A C 1
ATOM 2079 O O . THR A 1 276 ? -10.563 -9.467 35.461 1.00 79.38 276 THR A O 1
ATOM 2082 N N . PRO A 1 277 ? -8.826 -9.652 34.036 1.00 81.31 277 PRO A N 1
ATOM 2083 C CA . PRO A 1 277 ? -9.527 -9.089 32.892 1.00 81.31 277 PRO A CA 1
ATOM 2084 C C . PRO A 1 277 ? -10.672 -9.996 32.427 1.00 81.31 277 PRO A C 1
ATOM 2086 O O . PRO A 1 277 ? -10.464 -11.187 32.202 1.00 81.31 277 PRO A O 1
ATOM 2089 N N . ILE A 1 278 ? -11.8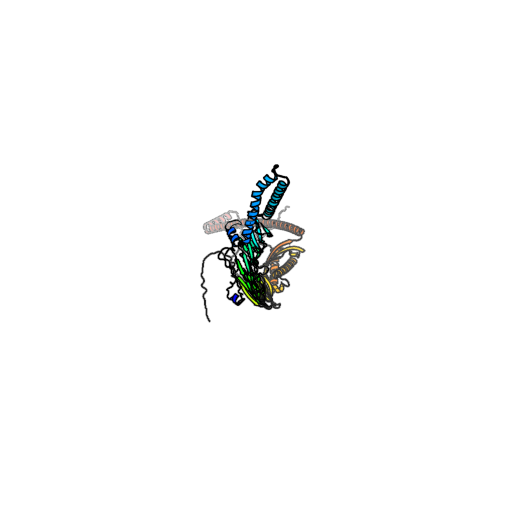65 -9.432 32.239 1.00 84.50 278 ILE A N 1
ATOM 2090 C CA . ILE A 1 278 ? -13.022 -10.129 31.671 1.00 84.50 278 ILE A CA 1
ATOM 2091 C C . ILE A 1 278 ? -13.625 -9.330 30.510 1.00 84.50 278 ILE A C 1
ATOM 2093 O O . ILE A 1 278 ? -13.685 -8.097 30.529 1.00 84.50 278 ILE A O 1
ATOM 2097 N N . MET A 1 279 ? -14.093 -10.049 29.489 1.00 85.31 279 MET A N 1
ATOM 2098 C CA . MET A 1 279 ? -14.812 -9.465 28.357 1.00 85.31 279 MET A CA 1
ATOM 2099 C C . MET A 1 279 ? -16.292 -9.827 28.438 1.00 85.31 279 MET A C 1
ATOM 2101 O O . MET A 1 279 ? -16.651 -11.003 28.505 1.00 85.31 279 MET A O 1
ATOM 2105 N N . LEU A 1 280 ? -17.139 -8.805 28.383 1.00 87.31 280 LEU A N 1
ATOM 2106 C CA . LEU A 1 280 ? -18.590 -8.929 28.339 1.00 87.31 280 LEU A CA 1
ATOM 2107 C C . LEU A 1 280 ? -19.049 -8.929 26.878 1.00 87.31 280 LEU A C 1
ATOM 2109 O O . LEU A 1 280 ? -18.773 -7.982 26.132 1.00 87.31 280 LEU A O 1
ATOM 2113 N N . GLU A 1 281 ? -19.745 -9.988 26.466 1.00 86.31 281 GLU A N 1
ATOM 2114 C CA . GLU A 1 281 ? -20.330 -10.083 25.124 1.00 86.31 281 GLU A CA 1
ATOM 2115 C C . GLU A 1 281 ? -21.510 -9.110 24.941 1.00 86.31 281 GLU A C 1
ATOM 2117 O O . GLU A 1 281 ? -21.980 -8.489 25.894 1.00 86.31 281 GLU A O 1
ATOM 2122 N N . SER A 1 282 ? -22.014 -8.942 23.717 1.00 87.00 282 SER A N 1
ATOM 2123 C CA . SER A 1 282 ? -23.202 -8.110 23.485 1.00 87.00 282 SER A CA 1
ATOM 2124 C C . SER A 1 282 ? -24.417 -8.678 24.225 1.00 87.00 282 SER A C 1
ATOM 2126 O O . SER A 1 282 ? -24.725 -9.859 24.075 1.00 87.00 282 SER A O 1
ATOM 2128 N N . GLY A 1 283 ? -25.123 -7.842 24.985 1.00 86.56 283 GLY A N 1
ATOM 2129 C CA . GLY A 1 283 ? -26.259 -8.255 25.807 1.00 86.56 283 GLY A CA 1
ATOM 2130 C C . GLY A 1 283 ? -26.322 -7.519 27.143 1.00 86.56 283 GLY A C 1
ATOM 2131 O O . GLY A 1 283 ? -25.633 -6.518 27.353 1.00 86.56 283 GLY A O 1
ATOM 2132 N N . VAL A 1 284 ? -27.184 -8.003 28.038 1.00 85.88 284 VAL A N 1
ATOM 2133 C CA . VAL A 1 284 ? -27.347 -7.453 29.388 1.00 85.88 284 VAL A CA 1
ATOM 2134 C C . VAL A 1 284 ? -26.694 -8.393 30.396 1.00 85.88 284 VAL A C 1
ATOM 2136 O O . VAL A 1 284 ? -27.001 -9.584 30.446 1.00 85.88 284 VAL A O 1
ATOM 2139 N N . HIS A 1 285 ? -25.800 -7.838 31.208 1.00 86.75 285 HIS A N 1
ATOM 2140 C CA . HIS A 1 285 ? -25.024 -8.554 32.214 1.00 86.75 285 HIS A CA 1
ATOM 2141 C C . HIS A 1 285 ? -25.409 -8.070 33.604 1.00 86.75 285 HIS A C 1
ATOM 2143 O O . HIS A 1 285 ? -25.386 -6.867 33.869 1.00 86.75 285 HIS A O 1
ATOM 2149 N N . PHE A 1 286 ? -25.740 -9.020 34.476 1.00 86.25 286 PHE A N 1
ATOM 2150 C CA . PHE A 1 286 ? -25.950 -8.801 35.905 1.00 86.25 286 PHE A CA 1
ATOM 2151 C C . PHE A 1 286 ? -24.785 -9.404 36.667 1.00 86.25 286 PHE A C 1
ATOM 2153 O O . PHE A 1 286 ? -24.537 -10.607 36.560 1.00 86.25 286 PHE A O 1
ATOM 2160 N N . ILE A 1 287 ? -24.071 -8.558 37.407 1.00 86.56 287 ILE A N 1
ATOM 2161 C CA . ILE A 1 287 ? -22.891 -8.949 38.175 1.00 86.56 287 ILE A CA 1
ATOM 2162 C C . ILE A 1 287 ? -23.035 -8.378 39.585 1.00 86.56 287 ILE A C 1
ATOM 2164 O O . ILE A 1 287 ? -23.018 -7.160 39.762 1.00 86.56 287 ILE A O 1
ATOM 2168 N N . ASP A 1 288 ? -23.187 -9.258 40.574 1.00 86.19 288 ASP A N 1
ATOM 2169 C CA . ASP A 1 288 ? -23.221 -8.914 41.999 1.00 86.19 288 ASP A CA 1
ATOM 2170 C C . ASP A 1 288 ? -21.880 -9.268 42.652 1.00 86.19 288 ASP A C 1
ATOM 2172 O O . ASP A 1 288 ? -21.723 -10.296 43.311 1.00 86.19 288 ASP A O 1
ATOM 2176 N N . GLU A 1 289 ? -20.872 -8.432 42.403 1.00 84.94 289 GLU A N 1
ATOM 2177 C CA . GLU A 1 289 ? -19.526 -8.613 42.938 1.00 84.94 289 GLU A CA 1
ATOM 2178 C C . GLU A 1 289 ? -18.901 -7.270 43.321 1.00 84.94 289 GLU A C 1
ATOM 2180 O O . GLU A 1 289 ? -18.772 -6.358 42.505 1.00 84.94 289 GLU A O 1
ATOM 2185 N N . ALA A 1 290 ? -18.435 -7.160 44.568 1.00 82.88 290 ALA A N 1
ATOM 2186 C CA . ALA A 1 290 ? -17.794 -5.944 45.076 1.00 82.88 290 ALA A CA 1
ATOM 2187 C C . ALA A 1 290 ? -16.470 -5.610 44.362 1.00 82.88 290 ALA A C 1
ATOM 2189 O O . ALA A 1 290 ? -16.066 -4.452 44.291 1.00 82.88 290 ALA A O 1
ATOM 2190 N N . SER A 1 291 ? -15.788 -6.631 43.844 1.00 85.50 291 SER A N 1
ATOM 2191 C CA . SER A 1 291 ? -14.509 -6.541 43.137 1.00 85.50 291 SER A CA 1
ATOM 2192 C C . SER A 1 291 ? -14.635 -6.173 41.659 1.00 85.50 291 SER A C 1
ATOM 2194 O O . SER A 1 291 ? -13.614 -6.088 40.974 1.00 85.50 291 SER A O 1
ATOM 2196 N N . PHE A 1 292 ? -15.858 -6.011 41.148 1.00 87.31 292 PHE A N 1
ATOM 2197 C CA . PHE A 1 292 ? -16.104 -5.689 39.750 1.00 87.31 292 PHE A CA 1
ATOM 2198 C C . PHE A 1 292 ? -15.823 -4.209 39.465 1.00 87.31 292 PHE A C 1
ATOM 2200 O O . PHE A 1 292 ? -16.421 -3.306 40.057 1.00 87.31 292 PHE A O 1
ATOM 2207 N N . VAL A 1 293 ? -14.939 -3.946 38.503 1.00 86.38 293 VAL A N 1
ATOM 2208 C CA . VAL A 1 293 ? -14.594 -2.593 38.061 1.00 86.38 293 VAL A CA 1
ATOM 2209 C C . VAL A 1 293 ? -14.605 -2.522 36.535 1.00 86.38 293 VAL A C 1
ATOM 2211 O O . VAL A 1 293 ? -13.888 -3.252 35.856 1.00 86.38 293 VAL A O 1
ATOM 2214 N N . MET A 1 294 ? -15.397 -1.594 35.991 1.00 84.31 294 MET A N 1
ATOM 2215 C CA . MET A 1 294 ? -15.369 -1.229 34.568 1.00 84.31 294 MET A CA 1
ATOM 2216 C C . MET A 1 294 ? -14.206 -0.278 34.285 1.00 84.31 294 MET A C 1
ATOM 2218 O O . MET A 1 294 ? -14.043 0.723 34.990 1.00 84.31 294 MET A O 1
ATOM 2222 N N . GLU A 1 295 ? -13.431 -0.554 33.237 1.00 76.00 295 GLU A N 1
ATOM 2223 C CA . GLU A 1 295 ? -12.338 0.327 32.817 1.00 76.00 295 GLU A CA 1
ATOM 2224 C C . GLU A 1 295 ? -12.856 1.640 32.186 1.00 76.00 295 GLU A C 1
ATOM 2226 O O . GLU A 1 295 ? -14.013 1.766 31.767 1.00 76.00 295 GLU A O 1
ATOM 2231 N N . ARG A 1 296 ? -12.001 2.672 32.118 1.00 70.06 296 ARG A N 1
ATOM 2232 C CA . ARG A 1 296 ? -12.335 3.927 31.416 1.00 70.06 296 ARG A CA 1
ATOM 2233 C C . ARG A 1 296 ? -12.426 3.652 29.913 1.00 70.06 296 ARG A C 1
ATOM 2235 O O . ARG A 1 296 ? -11.488 3.119 29.338 1.00 70.06 296 ARG A O 1
ATOM 2242 N N . GLY A 1 297 ? -13.528 4.046 29.270 1.00 72.81 297 GLY A N 1
ATOM 2243 C CA . GLY A 1 297 ? -13.773 3.684 27.864 1.00 72.81 297 GLY A CA 1
ATOM 2244 C C . GLY A 1 297 ? -14.179 2.216 27.689 1.00 72.81 297 GLY A C 1
ATOM 2245 O O . GLY A 1 297 ? -13.870 1.601 26.677 1.00 72.81 297 GLY A O 1
ATOM 2246 N N . CYS A 1 298 ? -14.870 1.667 28.688 1.00 74.81 298 CYS A N 1
ATOM 2247 C CA . CYS A 1 298 ? -15.268 0.266 28.811 1.00 74.81 298 CYS A CA 1
ATOM 2248 C C . CYS A 1 298 ? -16.094 -0.314 27.655 1.00 74.81 298 CYS A C 1
ATOM 2250 O O . CYS A 1 298 ? -16.208 -1.531 27.569 1.00 74.81 298 CYS A O 1
ATOM 2252 N N . PHE A 1 299 ? -16.672 0.507 26.782 1.00 85.38 299 PHE A N 1
ATOM 2253 C CA . PHE A 1 299 ? -17.397 0.032 25.606 1.00 85.38 299 PHE A CA 1
ATOM 2254 C C . PHE A 1 299 ? -16.565 0.307 24.363 1.00 85.38 299 PHE A C 1
ATOM 2256 O O . PHE A 1 299 ? -16.488 1.447 23.896 1.00 85.38 299 PHE A O 1
ATOM 2263 N N . LYS A 1 300 ? -15.954 -0.746 23.823 1.00 84.81 300 LYS A N 1
ATOM 2264 C CA . LYS A 1 300 ? -15.205 -0.685 22.565 1.00 84.81 300 LYS A CA 1
ATOM 2265 C C . LYS A 1 300 ? -15.974 -1.361 21.446 1.00 84.81 300 LYS A C 1
ATOM 2267 O O . LYS A 1 300 ? -16.780 -2.256 21.691 1.00 84.81 300 LYS A O 1
ATOM 2272 N N . LYS A 1 301 ? -15.752 -0.922 20.208 1.00 85.75 301 LYS A N 1
ATOM 2273 C CA . LYS A 1 301 ? -16.335 -1.598 19.042 1.00 85.75 301 LYS A CA 1
ATOM 2274 C C . LYS A 1 301 ? -15.620 -2.928 18.831 1.00 85.75 301 LYS A C 1
ATOM 2276 O O . LYS A 1 301 ? -14.408 -3.011 18.985 1.00 85.75 301 LYS A O 1
ATOM 2281 N N . VAL A 1 302 ? -16.374 -3.945 18.434 1.00 81.00 302 VAL A N 1
ATOM 2282 C CA . VAL A 1 302 ? -15.849 -5.288 18.143 1.00 81.00 302 VAL A CA 1
ATOM 2283 C C . VAL A 1 302 ? -14.811 -5.268 17.014 1.00 81.00 302 VAL A C 1
ATOM 2285 O O . VAL A 1 302 ? -13.901 -6.091 17.009 1.00 81.00 302 VAL A O 1
ATOM 2288 N N . ASP A 1 303 ? -14.939 -4.320 16.086 1.00 79.81 303 ASP A N 1
ATOM 2289 C CA . ASP A 1 303 ? -14.081 -4.200 14.902 1.00 79.81 303 ASP A CA 1
ATOM 2290 C C . ASP A 1 303 ? -12.845 -3.314 15.132 1.00 79.81 303 ASP A C 1
ATOM 2292 O O . ASP A 1 303 ? -12.086 -3.040 14.202 1.00 79.81 303 ASP A O 1
ATOM 2296 N N . GLU A 1 304 ? -12.649 -2.805 16.352 1.00 83.69 304 GLU A N 1
ATOM 2297 C CA . GLU A 1 304 ? -11.475 -2.001 16.676 1.00 83.69 304 GLU A CA 1
ATOM 2298 C C . GLU A 1 304 ? -10.217 -2.879 16.611 1.00 83.69 304 GLU A C 1
ATOM 2300 O O . GLU A 1 304 ? -10.147 -3.936 17.234 1.00 83.69 304 GLU A O 1
ATOM 2305 N N . ALA A 1 305 ? -9.216 -2.440 15.842 1.00 80.88 305 ALA A N 1
ATOM 2306 C CA . ALA A 1 305 ? -8.041 -3.255 15.530 1.00 80.88 305 ALA A CA 1
ATOM 2307 C C . ALA A 1 305 ? -7.223 -3.646 16.773 1.00 80.88 305 ALA A C 1
ATOM 2309 O O . ALA A 1 305 ? -6.619 -4.717 16.797 1.00 80.88 305 ALA A O 1
ATOM 2310 N N . LEU A 1 306 ? -7.212 -2.789 17.800 1.00 84.25 306 LEU A N 1
ATOM 2311 C CA . LEU A 1 306 ? -6.519 -3.032 19.058 1.00 84.25 306 LEU A CA 1
ATOM 2312 C C . LEU A 1 306 ? -7.391 -2.624 20.249 1.00 84.25 306 LEU A C 1
ATOM 2314 O O . LEU A 1 306 ? -7.738 -1.456 20.435 1.00 84.25 306 LEU A O 1
ATOM 2318 N N . ILE A 1 307 ? -7.684 -3.593 21.106 1.00 83.00 307 ILE A N 1
ATOM 2319 C CA . ILE A 1 307 ? -8.412 -3.410 22.357 1.00 83.00 307 ILE A CA 1
ATOM 2320 C C . ILE A 1 307 ? -7.454 -3.735 23.505 1.00 83.00 307 ILE A C 1
ATOM 2322 O O . ILE A 1 307 ? -7.006 -4.868 23.643 1.00 83.00 307 ILE A O 1
ATOM 2326 N N . GLN A 1 308 ? -7.119 -2.730 24.313 1.00 79.81 308 GLN A N 1
ATOM 2327 C CA . GLN A 1 308 ? -6.234 -2.874 25.472 1.00 79.81 308 GLN A CA 1
ATOM 2328 C C . GLN A 1 308 ? -7.059 -2.900 26.758 1.00 79.81 308 GLN A C 1
ATOM 2330 O O . GLN A 1 308 ? -7.951 -2.068 26.916 1.00 79.81 308 GLN A O 1
ATOM 2335 N N . LEU A 1 309 ? -6.745 -3.849 27.640 1.00 75.94 309 LEU A N 1
ATOM 2336 C CA . LEU A 1 309 ? -7.387 -4.080 28.931 1.00 75.94 309 LEU A CA 1
ATOM 2337 C C . LEU A 1 309 ? -6.309 -4.533 29.939 1.00 75.94 309 LEU A C 1
ATOM 2339 O O . LEU A 1 309 ? -5.968 -5.714 30.044 1.00 75.94 309 LEU A O 1
ATOM 2343 N N . GLY A 1 310 ? -5.698 -3.578 30.638 1.00 73.12 310 GLY A N 1
ATOM 2344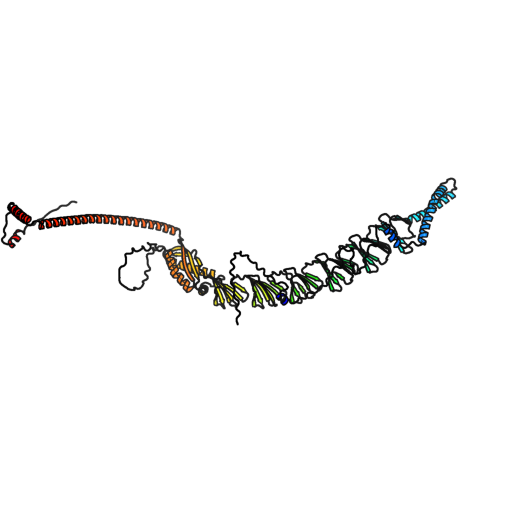 C CA . GLY A 1 310 ? -4.549 -3.835 31.513 1.00 73.12 310 GLY A CA 1
ATOM 2345 C C . GLY A 1 310 ? -3.355 -4.469 30.777 1.00 73.12 310 GLY A C 1
ATOM 2346 O O . GLY A 1 310 ? -2.819 -3.898 29.830 1.00 73.12 310 GLY A O 1
ATOM 2347 N N . GLN A 1 311 ? -2.917 -5.649 31.231 1.00 71.50 311 GLN A N 1
ATOM 2348 C CA . GLN A 1 311 ? -1.852 -6.438 30.581 1.00 71.50 311 GLN A CA 1
ATOM 2349 C C . GLN A 1 311 ? -2.360 -7.292 29.410 1.00 71.50 311 GLN A C 1
ATOM 2351 O O . GLN A 1 311 ? -1.565 -7.908 28.703 1.00 71.50 311 GLN A O 1
ATOM 2356 N N . MET A 1 312 ? -3.676 -7.344 29.213 1.00 74.88 312 MET A N 1
ATOM 2357 C CA . MET A 1 312 ? -4.307 -8.097 28.146 1.00 74.88 312 MET A CA 1
ATOM 2358 C C . MET A 1 312 ? -4.571 -7.188 26.950 1.00 74.88 312 MET A C 1
ATOM 2360 O O . MET A 1 312 ? -5.126 -6.098 27.074 1.00 74.88 312 MET A O 1
ATOM 2364 N N . GLN A 1 313 ? -4.178 -7.645 25.770 1.00 81.19 313 GLN A N 1
ATOM 2365 C CA . GLN A 1 313 ? -4.391 -6.952 24.511 1.00 81.19 313 GLN A CA 1
ATOM 2366 C C . GLN A 1 313 ? -5.083 -7.887 23.535 1.00 81.19 313 GLN A C 1
ATOM 2368 O O . GLN A 1 313 ? -4.767 -9.070 23.447 1.00 81.19 313 GLN A O 1
ATOM 2373 N N . ILE A 1 314 ? -6.058 -7.357 22.816 1.00 82.50 314 ILE A N 1
ATOM 2374 C CA . ILE A 1 314 ? -6.878 -8.108 21.879 1.00 82.50 314 ILE A CA 1
ATOM 2375 C C . ILE A 1 314 ? -6.707 -7.445 20.528 1.00 82.50 314 ILE A C 1
ATOM 2377 O O . ILE A 1 314 ? -7.028 -6.267 20.361 1.00 82.50 314 ILE A O 1
ATOM 2381 N N . VAL A 1 315 ? -6.163 -8.201 19.584 1.00 84.69 315 VAL A N 1
ATOM 2382 C CA . VAL A 1 315 ? -5.891 -7.732 18.230 1.00 84.69 315 VAL A CA 1
ATOM 2383 C C . VAL A 1 315 ? -6.905 -8.370 17.303 1.00 84.69 315 VAL A C 1
ATOM 2385 O O . VAL A 1 315 ? -7.002 -9.596 17.214 1.00 84.69 315 VAL A O 1
ATOM 2388 N N . VAL A 1 316 ? -7.673 -7.533 16.617 1.00 85.00 316 VAL A N 1
ATOM 2389 C CA . VAL A 1 316 ? -8.649 -7.976 15.623 1.00 85.00 316 VAL A CA 1
ATOM 2390 C C . VAL A 1 316 ? -8.047 -7.737 14.250 1.00 85.00 316 VAL A C 1
ATOM 2392 O O . VAL A 1 316 ? -7.845 -6.595 13.840 1.00 85.00 316 VAL A O 1
ATOM 2395 N N . VAL A 1 317 ? -7.754 -8.824 13.541 1.00 84.06 317 VAL A N 1
ATOM 2396 C CA . VAL A 1 317 ? -7.171 -8.787 12.201 1.00 84.06 317 VAL A CA 1
ATOM 2397 C C . VAL A 1 317 ? -8.268 -9.105 11.182 1.00 84.06 317 VAL A C 1
ATOM 2399 O O . VAL A 1 317 ? -8.764 -10.236 11.146 1.00 84.06 317 VAL A O 1
ATOM 2402 N N . PRO A 1 318 ? -8.693 -8.123 10.364 1.00 83.38 318 PRO A N 1
ATOM 2403 C CA . PRO A 1 318 ? -9.670 -8.346 9.306 1.00 83.38 318 PRO A CA 1
ATOM 2404 C C . PRO A 1 318 ? -9.146 -9.305 8.233 1.00 83.38 318 PRO A C 1
ATOM 2406 O O . PRO A 1 318 ? -7.937 -9.451 8.052 1.00 83.38 318 PRO A O 1
ATOM 2409 N N . ARG A 1 319 ? -10.062 -9.895 7.459 1.00 80.56 319 ARG A N 1
ATOM 2410 C CA . ARG A 1 319 ? -9.699 -10.747 6.318 1.00 80.56 319 ARG A CA 1
ATOM 2411 C C . ARG A 1 319 ? -8.804 -10.009 5.324 1.00 80.56 319 ARG A C 1
ATOM 2413 O O . ARG A 1 319 ? -9.038 -8.836 5.026 1.00 80.56 319 ARG A O 1
ATOM 2420 N N . GLY A 1 320 ? -7.793 -10.707 4.810 1.00 79.81 320 GLY A N 1
ATOM 2421 C CA . GLY A 1 320 ? -6.823 -10.152 3.857 1.00 79.81 320 GLY A CA 1
ATOM 2422 C C . GLY A 1 320 ? -5.830 -9.147 4.455 1.00 79.81 320 GLY A C 1
ATOM 2423 O O . GLY A 1 320 ? -5.111 -8.486 3.703 1.00 79.81 320 GLY A O 1
ATOM 2424 N N . LYS A 1 321 ? -5.769 -9.018 5.785 1.00 85.94 321 LYS A N 1
ATOM 2425 C CA . LYS A 1 321 ? -4.770 -8.212 6.499 1.00 85.94 321 LYS A CA 1
ATOM 2426 C C . LYS A 1 321 ? -3.920 -9.083 7.417 1.00 85.94 321 LYS A C 1
ATOM 2428 O O . LYS A 1 321 ? -4.299 -10.197 7.763 1.00 85.94 321 LYS A O 1
ATOM 2433 N N . ILE A 1 322 ? -2.774 -8.541 7.805 1.00 88.44 322 ILE A N 1
ATOM 2434 C CA . ILE A 1 322 ? -1.854 -9.104 8.791 1.00 88.44 322 ILE A CA 1
ATOM 2435 C C . ILE A 1 322 ? -1.490 -8.020 9.801 1.00 88.44 322 ILE A C 1
ATOM 2437 O O . ILE A 1 322 ? -1.407 -6.841 9.454 1.00 88.44 322 ILE A O 1
ATOM 2441 N N . ALA A 1 323 ? -1.278 -8.406 11.053 1.00 88.75 323 ALA A N 1
ATOM 2442 C CA . ALA A 1 323 ? -0.803 -7.500 12.091 1.00 88.75 323 ALA A CA 1
ATOM 2443 C C . ALA A 1 323 ? 0.600 -7.919 12.555 1.00 88.75 323 ALA A C 1
ATOM 2445 O O . ALA A 1 323 ? 0.723 -8.904 13.289 1.00 88.75 323 ALA A O 1
ATOM 2446 N N . PRO A 1 324 ? 1.662 -7.199 12.146 1.00 90.5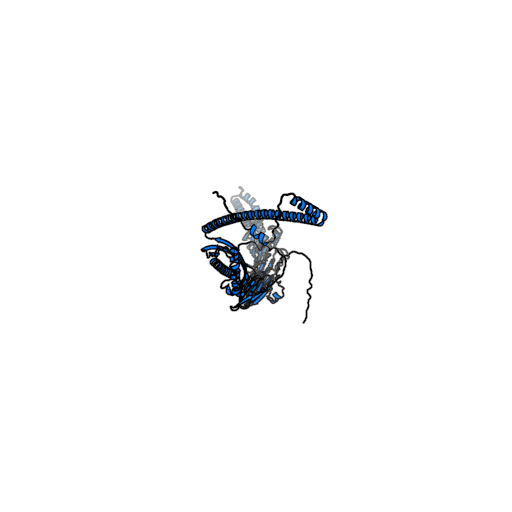6 324 PRO A N 1
ATOM 2447 C CA . PRO A 1 324 ? 2.973 -7.320 12.771 1.00 90.56 324 PRO A CA 1
ATOM 2448 C C . PRO A 1 324 ? 2.930 -6.857 14.232 1.00 90.56 324 PRO A C 1
ATOM 2450 O O . PRO A 1 324 ? 2.494 -5.744 14.554 1.00 90.56 324 PRO A O 1
ATOM 2453 N N . VAL A 1 325 ? 3.404 -7.716 15.129 1.00 89.50 325 VAL A N 1
ATOM 2454 C CA . VAL A 1 325 ? 3.488 -7.437 16.565 1.00 89.50 325 VAL A CA 1
ATOM 2455 C C . VAL A 1 325 ? 4.857 -7.830 17.100 1.00 89.50 325 VAL A C 1
ATOM 2457 O O . VAL A 1 325 ? 5.472 -8.769 16.608 1.00 89.50 325 VAL A O 1
ATOM 2460 N N . LEU A 1 326 ? 5.346 -7.117 18.111 1.00 88.75 326 LEU A N 1
ATOM 2461 C CA . LEU A 1 326 ? 6.508 -7.537 18.889 1.00 88.75 326 LEU A CA 1
ATOM 2462 C C . LEU A 1 326 ? 6.061 -7.959 20.273 1.00 88.75 326 LEU A C 1
ATOM 2464 O O . LEU A 1 326 ? 5.403 -7.198 20.983 1.00 88.75 326 LEU A O 1
ATOM 2468 N N . VAL A 1 327 ? 6.483 -9.149 20.671 1.00 84.44 327 VAL A N 1
ATOM 2469 C CA . VAL A 1 327 ? 6.166 -9.751 21.954 1.00 84.44 327 VAL A CA 1
ATOM 2470 C C . VAL A 1 327 ? 7.471 -10.174 22.616 1.00 84.44 327 VAL A C 1
ATOM 2472 O O . VAL A 1 327 ? 8.245 -10.947 22.070 1.00 84.44 327 VAL A O 1
ATOM 2475 N N . ASN A 1 328 ? 7.777 -9.580 23.771 1.00 82.62 328 ASN A N 1
ATOM 2476 C CA . ASN A 1 328 ? 9.054 -9.745 24.483 1.00 82.62 328 ASN A CA 1
ATOM 2477 C C . ASN A 1 328 ? 10.313 -9.438 23.644 1.00 82.62 328 ASN A C 1
ATOM 2479 O O . ASN A 1 328 ? 11.407 -9.873 23.991 1.00 82.62 328 ASN A O 1
ATOM 2483 N N . GLY A 1 329 ? 10.175 -8.637 22.584 1.00 79.56 329 GLY A N 1
ATOM 2484 C CA . GLY A 1 329 ? 11.263 -8.301 21.660 1.00 79.56 329 GLY A CA 1
ATOM 2485 C C . GLY A 1 329 ? 11.387 -9.248 20.463 1.00 79.56 329 GLY A C 1
ATOM 2486 O O . GLY A 1 329 ? 12.136 -8.931 19.543 1.00 79.56 329 GLY A O 1
ATOM 2487 N N . GLU A 1 330 ? 10.628 -10.344 20.430 1.00 83.50 330 GLU A N 1
ATOM 2488 C CA . GLU A 1 330 ? 10.498 -11.212 19.262 1.00 83.50 330 GLU A CA 1
ATOM 2489 C C . GLU A 1 330 ? 9.310 -10.762 18.405 1.00 83.50 330 GLU A C 1
ATOM 2491 O O . GLU A 1 330 ? 8.269 -10.356 18.922 1.00 83.50 330 GLU A O 1
ATOM 2496 N N . GLY A 1 331 ? 9.474 -10.753 17.085 1.00 86.00 331 GLY A N 1
ATOM 2497 C CA . GLY A 1 331 ? 8.404 -10.359 16.175 1.00 86.00 331 GLY A CA 1
ATOM 2498 C C . GLY A 1 331 ? 7.521 -11.534 15.780 1.00 86.00 331 GLY A C 1
ATOM 2499 O O . GLY A 1 331 ? 8.032 -12.608 15.491 1.00 86.00 331 GLY A O 1
ATOM 2500 N N . HIS A 1 332 ? 6.212 -11.313 15.712 1.00 85.50 332 HIS A N 1
ATOM 2501 C CA . HIS A 1 332 ? 5.204 -12.287 15.295 1.00 85.50 332 HIS A CA 1
ATOM 2502 C C . HIS A 1 332 ? 4.242 -11.659 14.281 1.00 85.50 332 HIS A C 1
ATOM 2504 O O . HIS A 1 332 ? 4.060 -10.436 14.255 1.00 85.50 332 HIS A O 1
ATOM 2510 N N . PHE A 1 333 ? 3.607 -12.493 13.455 1.00 86.69 333 PHE A N 1
ATOM 2511 C CA . PHE A 1 333 ? 2.583 -12.052 12.508 1.00 86.69 333 PHE A CA 1
ATOM 2512 C C . PHE A 1 333 ? 1.232 -12.652 12.876 1.00 86.69 333 PHE A C 1
ATOM 2514 O O . PHE A 1 333 ? 1.010 -13.853 12.762 1.00 86.69 333 PHE A O 1
ATOM 2521 N N . LEU A 1 334 ? 0.293 -11.795 13.263 1.00 84.25 334 LEU A N 1
ATOM 2522 C CA . LEU A 1 334 ? -1.078 -12.211 13.520 1.00 84.25 334 LEU A CA 1
ATOM 2523 C C . LEU A 1 334 ? -1.858 -12.214 12.201 1.00 84.25 334 LEU A C 1
ATOM 2525 O O . LEU A 1 334 ? -1.986 -11.179 11.539 1.00 84.25 334 LEU A O 1
ATOM 2529 N N . LEU A 1 335 ? -2.354 -13.389 11.817 1.00 82.94 335 LEU A N 1
ATOM 2530 C CA . LEU A 1 335 ? -3.186 -13.593 10.627 1.00 82.94 335 LEU A CA 1
ATOM 2531 C C . LEU A 1 335 ? -4.647 -13.220 10.901 1.00 82.94 335 LEU A C 1
ATOM 2533 O O . LEU A 1 335 ? -4.985 -12.784 11.998 1.00 82.94 335 LEU A O 1
ATOM 2537 N N . GLU A 1 336 ? -5.524 -13.374 9.910 1.00 82.00 336 GLU A N 1
ATOM 2538 C CA . GLU A 1 336 ? -6.947 -13.064 10.068 1.00 82.00 336 GLU A CA 1
ATOM 2539 C C . GLU A 1 336 ? -7.578 -13.788 11.268 1.00 82.00 336 GLU A C 1
ATOM 2541 O O . GLU A 1 336 ? -7.348 -14.973 11.503 1.00 82.00 336 GLU A O 1
ATOM 2546 N N . GLY A 1 337 ? -8.369 -13.058 12.055 1.00 78.06 337 GLY A N 1
ATOM 2547 C CA . GLY A 1 337 ? -8.978 -13.582 13.274 1.00 78.06 337 GLY A CA 1
ATOM 2548 C C . GLY A 1 337 ? -8.851 -12.647 14.471 1.00 78.06 337 GLY A C 1
ATOM 2549 O O . GLY A 1 337 ? -8.420 -11.497 14.364 1.00 78.06 337 GLY A O 1
ATOM 2550 N N . ARG A 1 338 ? -9.285 -13.144 15.631 1.00 78.31 338 ARG A N 1
ATOM 2551 C CA . ARG A 1 338 ? -9.163 -12.443 16.912 1.00 78.31 338 ARG A CA 1
ATOM 2552 C C . ARG A 1 338 ? -8.085 -13.116 17.736 1.00 78.31 338 ARG A C 1
ATOM 2554 O O . ARG A 1 338 ? -8.212 -14.293 18.059 1.00 78.31 338 ARG A O 1
ATOM 2561 N N . HIS A 1 339 ? -7.071 -12.344 18.090 1.00 80.31 339 HIS A N 1
ATOM 2562 C CA . HIS A 1 339 ? -5.922 -12.813 18.847 1.00 80.31 339 HIS A CA 1
ATOM 2563 C C . HIS A 1 339 ? -5.917 -12.163 20.213 1.00 80.31 339 HIS A C 1
ATOM 2565 O O . HIS A 1 339 ? -6.169 -10.967 20.349 1.00 80.31 339 HIS A O 1
ATOM 2571 N N . PHE A 1 340 ? -5.623 -12.964 21.221 1.00 78.62 340 PHE A N 1
ATOM 2572 C CA . PHE A 1 340 ? -5.616 -12.556 22.611 1.00 78.62 340 PHE A CA 1
ATOM 2573 C C . PHE A 1 340 ? -4.196 -12.697 23.136 1.00 78.62 340 PHE A C 1
ATOM 2575 O O . PHE A 1 340 ? -3.603 -13.769 23.050 1.00 78.62 340 PHE A O 1
ATOM 2582 N N . VAL A 1 341 ? -3.653 -11.607 23.666 1.00 79.81 341 VAL A N 1
ATOM 2583 C CA . VAL A 1 341 ? -2.262 -11.522 24.100 1.00 79.81 341 VAL A CA 1
ATOM 2584 C C . VAL A 1 341 ? -2.225 -11.055 25.540 1.00 79.81 341 VAL A C 1
ATOM 2586 O O . VAL A 1 341 ? -2.593 -9.925 25.835 1.00 79.81 341 VAL A O 1
ATOM 2589 N N . SER A 1 342 ? -1.770 -11.908 26.449 1.00 72.94 342 SER A N 1
ATOM 2590 C CA . SER A 1 342 ? -1.674 -11.599 27.883 1.00 72.94 342 SER A CA 1
ATOM 2591 C C . SER A 1 342 ? -0.242 -11.289 28.335 1.00 72.94 342 SER A C 1
ATOM 2593 O O . SER A 1 342 ? 0.108 -11.501 29.493 1.00 72.94 342 SER A O 1
ATOM 2595 N N . GLN A 1 343 ? 0.617 -10.832 27.422 1.00 74.31 343 GLN A N 1
ATOM 2596 C CA . GLN A 1 343 ? 2.044 -10.649 27.685 1.00 74.31 343 GLN A CA 1
ATOM 2597 C C . GLN A 1 343 ? 2.398 -9.184 27.973 1.00 74.31 343 GLN A C 1
ATOM 2599 O O . GLN A 1 343 ? 1.980 -8.273 27.262 1.00 74.31 343 GLN A O 1
ATOM 2604 N N . GLY A 1 344 ? 3.223 -8.955 29.000 1.00 67.94 344 GLY A N 1
ATOM 2605 C CA . GLY A 1 344 ? 3.512 -7.610 29.515 1.00 67.94 344 GLY A CA 1
ATOM 2606 C C . GLY A 1 344 ? 4.346 -6.701 28.599 1.00 67.94 344 GLY A C 1
ATOM 2607 O O . GLY A 1 344 ? 4.247 -5.481 28.714 1.00 67.94 344 GLY A O 1
ATOM 2608 N N . ARG A 1 345 ? 5.159 -7.250 27.682 1.00 80.56 345 ARG A N 1
ATOM 2609 C CA . ARG A 1 345 ? 5.939 -6.476 26.691 1.00 80.56 345 ARG A CA 1
ATOM 2610 C C . ARG A 1 345 ? 5.403 -6.711 25.285 1.00 80.56 345 ARG A C 1
ATOM 2612 O O . ARG A 1 345 ? 6.036 -7.394 24.484 1.00 80.56 345 ARG A O 1
ATOM 2619 N N . PHE A 1 346 ? 4.240 -6.142 25.007 1.00 85.50 346 PHE A N 1
ATOM 2620 C CA . PHE A 1 346 ? 3.604 -6.206 23.698 1.00 85.50 346 PHE A CA 1
ATOM 2621 C C . PHE A 1 346 ? 3.643 -4.843 23.000 1.00 85.50 346 PHE A C 1
ATOM 2623 O O . PHE A 1 346 ? 3.273 -3.825 23.586 1.00 85.50 346 PHE A O 1
ATOM 2630 N N . SER A 1 347 ? 4.068 -4.834 21.738 1.00 86.56 347 SER A N 1
ATOM 2631 C CA . SER A 1 347 ? 4.060 -3.665 20.863 1.00 86.56 347 SER A CA 1
ATOM 2632 C C . SER A 1 347 ? 3.360 -4.004 19.552 1.00 86.56 347 SER A C 1
ATOM 2634 O O . SER A 1 347 ? 3.752 -4.928 18.842 1.00 86.56 347 SER A O 1
ATOM 2636 N N . TYR A 1 348 ? 2.319 -3.246 19.229 1.00 88.00 348 TYR A N 1
ATOM 2637 C CA . TYR A 1 348 ? 1.541 -3.405 18.008 1.00 88.00 348 TYR A CA 1
ATOM 2638 C C . TYR A 1 348 ? 2.021 -2.416 16.945 1.00 88.00 348 TYR A C 1
ATOM 2640 O O . TYR A 1 348 ? 2.037 -1.211 17.192 1.00 88.00 348 TYR A O 1
ATOM 2648 N N . GLN A 1 349 ? 2.398 -2.915 15.764 1.00 87.56 349 GLN A N 1
ATOM 2649 C CA . GLN A 1 349 ? 2.958 -2.088 14.688 1.00 87.56 349 GLN A CA 1
ATOM 2650 C C . GLN A 1 349 ? 1.925 -1.652 13.634 1.00 87.56 349 GLN A C 1
ATOM 2652 O O . GLN A 1 349 ? 2.278 -0.957 12.683 1.00 87.56 349 GLN A O 1
ATOM 2657 N N . GLY A 1 350 ? 0.648 -2.009 13.808 1.00 87.69 350 GLY A N 1
ATOM 2658 C CA . GLY A 1 350 ? -0.434 -1.652 12.887 1.00 87.69 350 GLY A CA 1
ATOM 2659 C C . GLY A 1 350 ? -0.954 -2.828 12.062 1.00 87.69 350 GLY A C 1
ATOM 2660 O O . GLY A 1 350 ? -0.448 -3.942 12.146 1.00 87.69 350 GLY A O 1
ATOM 2661 N N . LEU A 1 351 ? -1.986 -2.562 11.256 1.00 88.06 351 LEU A N 1
ATOM 2662 C CA . LEU A 1 351 ? -2.484 -3.495 10.244 1.00 88.06 351 LEU A CA 1
ATOM 2663 C C . LEU A 1 351 ? -1.793 -3.207 8.913 1.00 88.06 351 LEU A C 1
ATOM 2665 O O . LEU A 1 351 ? -1.796 -2.065 8.454 1.00 88.06 351 LEU A O 1
ATOM 2669 N N . GLN A 1 352 ? -1.291 -4.253 8.273 1.00 88.75 352 GLN A N 1
ATOM 2670 C CA . GLN A 1 352 ? -0.758 -4.236 6.912 1.00 88.75 352 GLN A CA 1
ATOM 2671 C C . GLN A 1 352 ? -1.610 -5.149 6.029 1.00 88.75 352 GLN A C 1
ATOM 2673 O O . GLN A 1 352 ? -2.272 -6.068 6.522 1.00 88.75 352 GLN A O 1
ATOM 2678 N N . SER A 1 353 ? -1.664 -4.881 4.729 1.00 86.75 353 SER A N 1
ATOM 2679 C CA . SER A 1 353 ? -2.429 -5.722 3.807 1.00 86.75 353 SER A CA 1
ATOM 2680 C C . SER A 1 353 ? -1.618 -6.969 3.473 1.00 86.75 353 SER A C 1
ATOM 2682 O O . SER A 1 353 ? -0.404 -6.916 3.300 1.00 86.75 353 SER A O 1
ATOM 2684 N N . LEU A 1 354 ? -2.282 -8.115 3.326 1.00 84.19 354 LEU A N 1
ATOM 2685 C CA . LEU A 1 354 ? -1.611 -9.358 2.931 1.00 84.19 354 LEU A CA 1
ATOM 2686 C C . LEU A 1 354 ? -1.010 -9.256 1.513 1.00 84.19 354 LEU A C 1
ATOM 2688 O O . LEU A 1 354 ? -0.067 -9.971 1.182 1.00 84.19 354 LEU A O 1
ATOM 2692 N N . SER A 1 355 ? -1.531 -8.350 0.685 1.00 84.62 355 SER A N 1
ATOM 2693 C CA . SER A 1 355 ? -1.022 -8.032 -0.652 1.00 84.62 355 SER A CA 1
ATOM 2694 C C . SER A 1 355 ? 0.227 -7.152 -0.661 1.00 84.62 355 SER A C 1
ATOM 2696 O O . SER A 1 355 ? 0.800 -6.956 -1.730 1.00 84.62 355 SER A O 1
ATOM 2698 N N . ASP A 1 356 ? 0.626 -6.583 0.478 1.00 88.19 356 ASP A N 1
ATOM 2699 C CA . ASP A 1 356 ? 1.778 -5.687 0.520 1.00 88.19 356 ASP A CA 1
ATOM 2700 C C . ASP A 1 356 ? 3.061 -6.478 0.232 1.00 88.19 356 ASP A C 1
ATOM 2702 O O . ASP A 1 356 ? 3.256 -7.584 0.751 1.00 88.19 356 ASP A O 1
ATOM 2706 N N . GLU A 1 357 ? 3.935 -5.905 -0.606 1.00 88.75 357 GLU A N 1
ATOM 2707 C CA . GLU A 1 357 ? 5.179 -6.559 -1.043 1.00 88.75 357 GLU A CA 1
ATOM 2708 C C . GLU A 1 357 ? 6.105 -6.876 0.136 1.00 88.75 357 GLU A C 1
ATOM 2710 O O . GLU A 1 357 ? 6.872 -7.834 0.082 1.00 88.75 357 GLU A O 1
ATOM 2715 N N . TYR A 1 358 ? 6.043 -6.089 1.212 1.00 92.00 358 TYR A N 1
ATOM 2716 C CA . TYR A 1 358 ? 6.927 -6.239 2.357 1.00 92.00 358 TYR A CA 1
ATOM 2717 C C . TYR A 1 358 ? 6.225 -5.913 3.672 1.00 92.00 358 TYR A C 1
ATOM 2719 O O . TYR A 1 358 ? 5.655 -4.837 3.838 1.00 92.00 358 TYR A O 1
ATOM 2727 N N . ALA A 1 359 ? 6.339 -6.839 4.621 1.00 90.06 359 ALA A N 1
ATOM 2728 C CA . ALA A 1 359 ? 5.903 -6.693 5.999 1.00 90.06 359 ALA A CA 1
ATOM 2729 C C . ALA A 1 359 ? 7.025 -7.141 6.945 1.00 90.06 359 ALA A C 1
ATOM 2731 O O . ALA A 1 359 ? 7.695 -8.149 6.712 1.00 90.06 359 ALA A O 1
ATOM 2732 N N . CYS A 1 360 ? 7.230 -6.389 8.023 1.00 90.56 360 CYS A N 1
ATOM 2733 C CA . CYS A 1 360 ? 8.295 -6.628 8.993 1.00 90.56 360 CYS A CA 1
ATOM 2734 C C . CYS A 1 360 ? 7.719 -6.637 10.406 1.00 90.56 360 CYS A C 1
ATOM 2736 O O . CYS A 1 360 ? 6.920 -5.767 10.741 1.00 90.56 360 CYS A O 1
ATOM 2738 N N . ALA A 1 361 ? 8.154 -7.598 11.216 1.00 88.06 361 ALA A N 1
ATOM 2739 C CA . ALA A 1 361 ? 7.931 -7.661 12.650 1.00 88.06 361 ALA A CA 1
ATOM 2740 C C . ALA A 1 361 ? 9.261 -8.056 13.312 1.00 88.06 361 ALA A C 1
ATOM 2742 O O . ALA A 1 361 ? 9.650 -9.222 13.300 1.00 88.06 361 ALA A O 1
ATOM 2743 N N . GLY A 1 362 ? 9.995 -7.089 13.866 1.00 87.19 362 GLY A N 1
ATOM 2744 C CA . GLY A 1 362 ? 11.287 -7.349 14.515 1.00 87.19 362 GLY A CA 1
ATOM 2745 C C . GLY A 1 362 ? 12.318 -7.960 13.557 1.00 87.19 362 GLY A C 1
ATOM 2746 O O . GLY A 1 362 ? 12.743 -7.300 12.616 1.00 87.19 362 GLY A O 1
ATOM 2747 N N . THR A 1 363 ? 12.724 -9.206 13.811 1.00 89.31 363 THR A N 1
ATOM 2748 C CA . THR A 1 363 ? 13.654 -9.977 12.961 1.00 89.31 363 THR A CA 1
ATOM 2749 C C . THR A 1 363 ? 12.951 -10.793 11.878 1.00 89.31 363 THR A C 1
ATOM 2751 O O . THR A 1 363 ? 13.616 -11.446 11.076 1.00 89.31 363 THR A O 1
ATOM 2754 N N . ARG A 1 364 ? 11.614 -10.817 11.868 1.00 89.81 364 ARG A N 1
ATOM 2755 C CA . ARG A 1 364 ? 10.814 -11.592 10.921 1.00 89.81 364 ARG A CA 1
ATOM 2756 C C . ARG A 1 364 ? 10.342 -10.704 9.779 1.00 89.81 364 ARG A C 1
ATOM 2758 O O . ARG A 1 364 ? 9.724 -9.660 9.978 1.00 89.81 364 ARG A O 1
ATOM 2765 N N . HIS A 1 365 ? 10.601 -11.166 8.568 1.00 90.75 365 HIS A N 1
ATOM 2766 C CA . HIS A 1 365 ? 10.330 -10.478 7.320 1.00 90.75 365 HIS A CA 1
ATOM 2767 C C . HIS A 1 365 ? 9.464 -11.371 6.439 1.00 90.75 365 HIS A C 1
ATOM 2769 O O . HIS A 1 365 ? 9.809 -12.523 6.172 1.00 90.75 365 HIS A O 1
ATOM 2775 N N . ARG A 1 366 ? 8.349 -10.821 5.970 1.00 89.75 366 ARG A N 1
ATOM 2776 C CA . ARG A 1 366 ? 7.460 -11.437 4.991 1.00 89.75 366 ARG A CA 1
ATOM 2777 C C . ARG A 1 366 ? 7.533 -10.617 3.714 1.00 89.75 366 ARG A C 1
ATOM 2779 O O . ARG A 1 366 ? 7.244 -9.422 3.736 1.00 89.75 366 ARG A O 1
ATOM 2786 N N . ILE A 1 367 ? 7.901 -11.258 2.614 1.00 93.25 367 ILE A N 1
ATOM 2787 C CA . ILE A 1 367 ? 8.103 -10.591 1.329 1.00 93.25 367 ILE A CA 1
ATOM 2788 C C . ILE A 1 367 ? 7.249 -11.291 0.281 1.00 93.25 367 ILE A C 1
ATOM 2790 O O . ILE A 1 367 ? 7.410 -12.485 0.050 1.00 93.25 367 ILE A O 1
ATOM 2794 N N . LEU A 1 368 ? 6.347 -10.559 -0.359 1.00 90.94 368 LEU A N 1
ATOM 2795 C CA . LEU A 1 368 ? 5.582 -11.025 -1.507 1.00 90.94 368 LEU A CA 1
ATOM 2796 C C . LEU A 1 368 ? 6.184 -10.389 -2.758 1.00 90.94 368 LEU A C 1
ATOM 2798 O O . LEU A 1 368 ? 6.012 -9.196 -2.989 1.00 90.94 368 LEU A O 1
ATOM 2802 N N . VAL A 1 369 ? 6.890 -11.179 -3.568 1.00 91.50 369 VAL A N 1
ATOM 2803 C CA . VAL A 1 369 ? 7.443 -10.688 -4.836 1.00 91.50 369 VAL A CA 1
ATOM 2804 C C . VAL A 1 369 ? 6.387 -10.867 -5.930 1.00 91.50 369 VAL A C 1
ATOM 2806 O O . VAL A 1 369 ? 6.030 -12.010 -6.230 1.00 91.50 369 VAL A O 1
ATOM 2809 N N . PRO A 1 370 ? 5.885 -9.788 -6.560 1.00 88.44 370 PRO A N 1
ATOM 2810 C CA . PRO A 1 370 ? 4.888 -9.910 -7.619 1.00 88.44 370 PRO A CA 1
ATOM 2811 C C . PRO A 1 370 ? 5.398 -10.724 -8.814 1.00 88.44 370 PRO A C 1
ATOM 2813 O O . PRO A 1 370 ? 6.590 -10.725 -9.133 1.00 88.44 370 PRO A O 1
ATOM 2816 N N . SER A 1 371 ? 4.488 -11.392 -9.525 1.00 87.19 371 SER A N 1
ATOM 2817 C CA . SER A 1 371 ? 4.817 -12.076 -10.779 1.00 87.19 371 SER A CA 1
ATOM 2818 C C . SER A 1 371 ? 5.407 -11.094 -11.798 1.00 87.19 371 SER A C 1
ATOM 2820 O O . SER A 1 371 ? 4.867 -10.006 -11.991 1.00 87.19 371 SER A O 1
ATOM 2822 N N . GLY A 1 372 ? 6.491 -11.481 -12.473 1.00 85.69 372 GLY A N 1
ATOM 2823 C CA . GLY A 1 372 ? 7.193 -10.611 -13.426 1.00 85.69 372 GLY A CA 1
ATOM 2824 C C . GLY A 1 372 ? 8.191 -9.641 -12.783 1.00 85.69 372 GLY A C 1
ATOM 2825 O O . GLY A 1 372 ? 8.867 -8.907 -13.502 1.00 85.69 372 GLY A O 1
ATOM 2826 N N . ARG A 1 373 ? 8.344 -9.665 -11.454 1.00 91.12 373 ARG A N 1
ATOM 2827 C CA . ARG A 1 373 ? 9.374 -8.917 -10.725 1.00 91.12 373 ARG A CA 1
ATOM 2828 C C . ARG A 1 373 ? 10.335 -9.844 -10.002 1.00 91.12 373 ARG A C 1
ATOM 2830 O O . ARG A 1 373 ? 10.010 -10.986 -9.717 1.00 91.12 373 ARG A O 1
ATOM 2837 N N . ILE A 1 374 ? 11.519 -9.344 -9.686 1.00 91.12 374 ILE A N 1
ATOM 2838 C CA . ILE A 1 374 ? 12.517 -10.027 -8.862 1.00 91.12 374 ILE A CA 1
ATOM 2839 C C . ILE A 1 374 ? 12.690 -9.219 -7.584 1.00 91.12 374 ILE A C 1
ATOM 2841 O O . ILE A 1 374 ? 12.859 -8.002 -7.643 1.00 91.12 374 ILE A O 1
ATOM 2845 N N . GLY A 1 375 ? 12.637 -9.883 -6.431 1.00 91.75 375 GLY A N 1
ATOM 2846 C CA . GLY A 1 375 ? 12.865 -9.230 -5.147 1.00 91.75 375 GLY A CA 1
ATOM 2847 C C . GLY A 1 375 ? 14.357 -9.071 -4.870 1.00 91.75 375 GLY A C 1
ATOM 2848 O O . GLY A 1 375 ? 15.138 -9.995 -5.085 1.00 91.75 375 GLY A O 1
ATOM 2849 N N . LEU A 1 376 ? 14.746 -7.902 -4.373 1.00 92.50 376 LEU A N 1
ATOM 2850 C CA . LEU A 1 376 ? 16.113 -7.559 -4.007 1.00 92.50 376 LEU A CA 1
ATOM 2851 C C . LEU A 1 376 ? 16.218 -7.481 -2.480 1.00 92.50 376 LEU A C 1
ATOM 2853 O O . LEU A 1 376 ? 15.643 -6.590 -1.852 1.00 92.50 376 LEU A O 1
ATOM 2857 N N . GLY A 1 377 ? 16.955 -8.407 -1.869 1.00 92.31 377 GLY A N 1
ATOM 2858 C CA . GLY A 1 377 ? 17.240 -8.428 -0.432 1.00 92.31 377 GLY A CA 1
ATOM 2859 C C . GLY A 1 377 ? 18.738 -8.361 -0.146 1.00 92.31 377 GLY A C 1
ATOM 2860 O O . GLY A 1 377 ? 19.543 -8.793 -0.958 1.00 92.31 377 GLY A O 1
ATOM 2861 N N . LEU A 1 378 ? 19.143 -7.811 0.989 1.00 92.12 378 LEU A N 1
ATOM 2862 C CA . LEU A 1 378 ? 20.506 -7.906 1.505 1.00 92.12 378 LEU A CA 1
ATOM 2863 C C . LEU A 1 378 ? 20.485 -8.777 2.754 1.00 92.12 378 LEU A C 1
ATOM 2865 O O . LEU A 1 378 ? 19.737 -8.475 3.675 1.00 92.12 378 LEU A O 1
ATOM 2869 N N . GLU A 1 379 ? 21.312 -9.812 2.807 1.00 90.38 379 GLU A N 1
ATOM 2870 C CA . GLU A 1 379 ? 21.512 -10.641 3.997 1.00 90.38 379 GLU A CA 1
ATOM 2871 C C . GLU A 1 379 ? 22.930 -10.379 4.509 1.00 90.38 379 GLU A C 1
ATOM 2873 O O . GLU A 1 379 ? 23.897 -10.660 3.808 1.00 90.38 379 GLU A O 1
ATOM 2878 N N . ALA A 1 380 ? 23.076 -9.759 5.686 1.00 87.38 380 ALA A N 1
ATOM 2879 C CA . ALA A 1 380 ? 24.388 -9.386 6.242 1.00 87.38 380 ALA A CA 1
ATOM 2880 C C . ALA A 1 380 ? 25.280 -8.551 5.288 1.00 87.38 380 ALA A C 1
ATOM 2882 O O . ALA A 1 380 ? 26.504 -8.558 5.395 1.00 87.38 380 ALA A O 1
ATOM 2883 N N . GLY A 1 381 ? 24.660 -7.800 4.370 1.00 83.44 381 GLY A N 1
ATOM 2884 C CA . GLY A 1 381 ? 25.344 -6.997 3.352 1.00 83.44 381 GLY A CA 1
ATOM 2885 C C . GLY A 1 381 ? 25.585 -7.715 2.019 1.00 83.44 381 GLY A C 1
ATOM 2886 O O . GLY A 1 381 ? 25.927 -7.046 1.044 1.00 83.44 381 GLY A O 1
ATOM 2887 N N . GLU A 1 382 ? 25.344 -9.024 1.935 1.00 87.94 382 GLU A N 1
ATOM 2888 C CA . GLU A 1 382 ? 25.431 -9.789 0.690 1.00 87.94 382 GLU A CA 1
ATOM 2889 C C . GLU A 1 382 ? 24.114 -9.714 -0.104 1.00 87.94 382 GLU A C 1
ATOM 2891 O O . GLU A 1 382 ? 23.028 -9.803 0.480 1.00 87.94 382 GLU A O 1
ATOM 2896 N N . PRO A 1 383 ? 24.165 -9.528 -1.436 1.00 90.00 383 PRO A N 1
ATOM 2897 C CA . PRO A 1 383 ? 22.969 -9.453 -2.264 1.00 90.00 383 PRO A CA 1
ATOM 2898 C C . PRO A 1 383 ? 22.288 -10.817 -2.406 1.00 90.00 383 PRO A C 1
ATOM 2900 O O . PRO A 1 383 ? 22.857 -11.772 -2.926 1.00 90.00 383 PRO A O 1
ATOM 2903 N N . LEU A 1 384 ? 21.022 -10.871 -2.004 1.00 90.19 384 LEU A N 1
ATOM 2904 C CA . LEU A 1 384 ? 20.114 -11.997 -2.165 1.00 90.19 384 LEU A CA 1
ATOM 2905 C C . LEU A 1 384 ? 19.010 -11.643 -3.170 1.00 90.19 384 LEU A C 1
ATOM 2907 O O . LEU A 1 384 ? 18.358 -10.601 -3.057 1.00 90.19 384 LEU A O 1
ATOM 2911 N N . LEU A 1 385 ? 18.774 -12.531 -4.133 1.00 90.50 385 LEU A N 1
ATOM 2912 C CA . LEU A 1 385 ? 17.649 -12.436 -5.062 1.00 90.50 385 LEU A CA 1
ATOM 2913 C C . LEU A 1 385 ? 16.507 -13.333 -4.594 1.00 90.50 385 LEU A C 1
ATOM 2915 O O . LEU A 1 385 ? 16.728 -14.477 -4.202 1.00 90.50 385 LEU A O 1
ATOM 2919 N N . LEU A 1 386 ? 15.289 -12.808 -4.660 1.00 90.88 386 LEU A N 1
ATOM 2920 C CA . LEU A 1 386 ? 14.068 -13.516 -4.299 1.00 90.88 386 LEU A CA 1
ATOM 2921 C C . LEU A 1 386 ? 13.241 -13.784 -5.556 1.00 90.88 386 LEU A C 1
ATOM 2923 O O . LEU A 1 386 ? 13.016 -12.882 -6.371 1.00 90.88 386 LEU A O 1
ATOM 2927 N N . GLU A 1 387 ? 12.803 -15.031 -5.704 1.00 87.62 387 GLU A N 1
ATOM 2928 C CA . GLU A 1 387 ? 12.045 -15.493 -6.865 1.00 87.62 387 GLU A CA 1
ATOM 2929 C C . GLU A 1 387 ? 10.646 -14.865 -6.938 1.00 87.62 387 GLU A C 1
ATOM 2931 O O . GLU A 1 387 ? 10.013 -14.589 -5.917 1.00 87.62 387 GLU A O 1
ATOM 2936 N N . ALA A 1 388 ? 10.175 -14.648 -8.168 1.00 88.88 388 ALA A N 1
ATOM 2937 C CA . ALA A 1 388 ? 8.884 -14.040 -8.471 1.00 88.88 388 ALA A CA 1
ATOM 2938 C C . ALA A 1 388 ? 7.710 -14.969 -8.136 1.00 88.88 388 ALA A C 1
ATOM 2940 O O . ALA A 1 388 ? 7.789 -16.176 -8.356 1.00 88.88 388 ALA A O 1
ATOM 2941 N N . GLY A 1 389 ? 6.578 -14.398 -7.721 1.00 80.88 389 GLY A N 1
ATOM 2942 C CA . GLY A 1 389 ? 5.314 -15.130 -7.575 1.00 80.88 389 GLY A CA 1
ATOM 2943 C C . GLY A 1 389 ? 5.228 -16.030 -6.341 1.00 80.88 389 GLY A C 1
ATOM 2944 O O . GLY A 1 389 ? 4.305 -16.834 -6.244 1.00 80.88 389 GLY A O 1
ATOM 2945 N N . GLN A 1 390 ? 6.167 -15.904 -5.402 1.00 83.31 390 GLN A N 1
ATOM 2946 C CA . GLN A 1 390 ? 6.181 -16.651 -4.145 1.00 83.31 390 GLN A CA 1
ATOM 2947 C C . GLN A 1 390 ? 6.296 -15.707 -2.943 1.00 83.31 390 GLN A C 1
ATOM 2949 O O . GLN A 1 390 ? 6.818 -14.591 -3.044 1.00 83.31 390 GLN A O 1
ATOM 2954 N N . VAL A 1 391 ? 5.789 -16.167 -1.796 1.00 86.06 391 VAL A N 1
ATOM 2955 C CA . VAL A 1 391 ? 5.982 -15.500 -0.506 1.00 86.06 391 VAL A CA 1
ATOM 2956 C C . VAL A 1 391 ? 7.267 -16.030 0.115 1.00 86.06 391 VAL A C 1
ATOM 2958 O O . VAL A 1 391 ? 7.395 -17.223 0.362 1.00 86.06 391 VAL A O 1
ATOM 2961 N N . HIS A 1 392 ? 8.202 -15.133 0.403 1.00 88.81 392 HIS A N 1
ATOM 2962 C CA . HIS A 1 392 ? 9.455 -15.448 1.076 1.00 88.81 392 HIS A CA 1
ATOM 2963 C C . HIS A 1 392 ? 9.364 -15.036 2.541 1.00 88.81 392 HIS A C 1
ATOM 2965 O O . HIS A 1 392 ? 9.098 -13.873 2.857 1.00 88.81 392 HIS A O 1
ATOM 2971 N N . LEU A 1 393 ? 9.600 -15.996 3.433 1.00 89.19 393 LEU A N 1
ATOM 2972 C CA . LEU A 1 393 ? 9.639 -15.788 4.877 1.00 89.19 393 LEU A CA 1
ATOM 2973 C C . LEU A 1 393 ? 11.090 -15.870 5.353 1.00 89.19 393 LEU A C 1
ATOM 2975 O O . LEU A 1 393 ? 11.787 -16.852 5.097 1.00 89.19 393 LEU A O 1
ATOM 2979 N N . ARG A 1 394 ? 11.572 -14.819 6.019 1.00 89.56 394 ARG A N 1
ATOM 2980 C CA . ARG A 1 394 ? 12.952 -14.722 6.515 1.00 89.56 394 ARG A CA 1
ATOM 2981 C C . ARG A 1 394 ? 12.953 -14.303 7.977 1.00 89.56 394 ARG A C 1
ATOM 2983 O O . ARG A 1 394 ? 12.232 -13.387 8.351 1.00 89.56 394 ARG A O 1
ATOM 2990 N N . ASN A 1 395 ? 13.759 -14.969 8.800 1.00 88.81 395 ASN A N 1
ATOM 2991 C CA . ASN A 1 395 ? 13.961 -14.610 10.203 1.00 88.81 395 ASN A CA 1
ATOM 2992 C C . ASN A 1 395 ? 15.446 -14.303 10.434 1.00 88.81 395 ASN A C 1
ATOM 2994 O O . ASN A 1 395 ? 16.244 -15.215 10.633 1.00 88.81 395 ASN A O 1
ATOM 2998 N N . SER A 1 396 ? 15.823 -13.031 10.327 1.00 89.25 396 SER A N 1
ATOM 2999 C CA . SER A 1 396 ? 17.197 -12.556 10.488 1.00 89.25 396 SER A CA 1
ATOM 3000 C C . SER A 1 396 ? 17.201 -11.060 10.779 1.00 89.25 396 SER A C 1
ATOM 3002 O O . SER A 1 396 ? 16.596 -10.283 10.054 1.00 89.25 396 SER A O 1
ATOM 3004 N N . ALA A 1 397 ? 17.930 -10.633 11.810 1.00 87.38 397 ALA A N 1
ATOM 3005 C CA . ALA A 1 397 ? 18.089 -9.212 12.131 1.00 87.38 397 ALA A CA 1
ATOM 3006 C C . ALA A 1 397 ? 18.963 -8.452 11.114 1.00 87.38 397 ALA A C 1
ATOM 3008 O O . ALA A 1 397 ? 18.955 -7.223 11.081 1.00 87.38 397 ALA A O 1
ATOM 3009 N N . LEU A 1 398 ? 19.759 -9.180 10.323 1.00 90.19 398 LEU A N 1
ATOM 3010 C CA . LEU A 1 398 ? 20.686 -8.617 9.339 1.00 90.19 398 LEU A CA 1
ATOM 3011 C C . LEU A 1 398 ? 20.067 -8.519 7.943 1.00 90.19 398 LEU A C 1
ATOM 3013 O O . LEU A 1 398 ? 20.712 -8.002 7.028 1.00 90.19 398 LEU A O 1
ATOM 3017 N N . PHE A 1 399 ? 18.847 -9.030 7.773 1.00 92.94 399 PHE A N 1
ATOM 3018 C CA . PHE A 1 399 ? 18.153 -9.009 6.502 1.00 92.94 399 PHE A CA 1
ATOM 3019 C C . PHE A 1 399 ? 17.508 -7.641 6.244 1.00 92.94 399 PHE A C 1
ATOM 3021 O O . PHE A 1 399 ? 16.846 -7.061 7.104 1.00 92.94 399 PHE A O 1
ATOM 3028 N N . GLN A 1 400 ? 17.679 -7.119 5.032 1.00 90.75 400 GLN A N 1
ATOM 3029 C CA . GLN A 1 400 ? 17.076 -5.866 4.587 1.00 90.75 400 GLN A CA 1
ATOM 3030 C C . GLN A 1 400 ? 16.482 -6.031 3.194 1.00 90.75 400 GLN A C 1
ATOM 3032 O O . GLN A 1 400 ? 17.191 -6.324 2.233 1.00 90.75 400 GLN A O 1
ATOM 3037 N N . TYR A 1 401 ? 15.184 -5.784 3.053 1.00 92.62 401 TYR A N 1
ATOM 3038 C CA . TYR A 1 401 ? 14.534 -5.774 1.748 1.00 92.62 401 TYR A CA 1
ATOM 3039 C C . TYR A 1 401 ? 14.690 -4.403 1.075 1.00 92.62 401 TYR A C 1
ATOM 3041 O O . TYR A 1 401 ? 14.328 -3.384 1.660 1.00 92.62 401 TYR A O 1
ATOM 3049 N N . LYS A 1 402 ? 15.231 -4.368 -0.150 1.00 90.69 402 LYS A N 1
ATOM 3050 C CA . LYS A 1 402 ? 15.402 -3.136 -0.941 1.00 90.69 402 LYS A CA 1
ATOM 3051 C C . LYS A 1 402 ? 14.225 -2.837 -1.870 1.00 90.69 402 LYS A C 1
ATOM 3053 O O . LYS A 1 402 ? 14.070 -1.686 -2.268 1.00 90.69 402 LYS A O 1
ATOM 3058 N N . GLY A 1 403 ? 13.419 -3.841 -2.211 1.00 90.62 403 GLY A N 1
ATOM 3059 C CA . GLY A 1 403 ? 12.276 -3.704 -3.118 1.00 90.62 403 GLY A CA 1
ATOM 3060 C C . GLY A 1 403 ? 12.269 -4.754 -4.223 1.00 90.62 403 GLY A C 1
ATOM 3061 O O . GLY A 1 403 ? 13.134 -5.630 -4.273 1.00 90.62 403 GLY A O 1
ATOM 3062 N N . SER A 1 404 ? 11.288 -4.663 -5.116 1.00 92.00 404 SER A N 1
ATOM 3063 C CA . SER A 1 404 ? 11.178 -5.511 -6.300 1.00 92.00 404 SER A CA 1
ATOM 3064 C C . SER A 1 404 ? 11.467 -4.717 -7.581 1.00 92.00 404 SER A C 1
ATOM 3066 O O . SER A 1 404 ? 11.189 -3.521 -7.663 1.00 92.00 404 SER A O 1
ATOM 3068 N N . VAL A 1 405 ? 12.061 -5.371 -8.581 1.00 92.00 405 VAL A N 1
ATOM 3069 C CA . VAL A 1 405 ? 12.398 -4.771 -9.884 1.00 92.00 405 VAL A CA 1
ATOM 3070 C C . VAL A 1 405 ? 11.836 -5.633 -11.009 1.00 92.00 405 VAL A C 1
ATOM 3072 O O . VAL A 1 405 ? 11.874 -6.859 -10.923 1.00 92.00 405 VAL A O 1
ATOM 3075 N N . ASP A 1 406 ? 11.315 -5.010 -12.067 1.00 90.69 406 ASP A N 1
ATOM 3076 C CA . ASP A 1 406 ? 10.750 -5.730 -13.212 1.00 90.69 406 ASP A CA 1
ATOM 3077 C C . ASP A 1 406 ? 11.813 -6.583 -13.922 1.00 90.69 406 ASP A C 1
ATOM 3079 O O . ASP A 1 406 ? 12.885 -6.099 -14.295 1.00 90.69 406 ASP A O 1
ATOM 3083 N N . ILE A 1 407 ? 11.490 -7.856 -14.176 1.00 87.19 407 ILE A N 1
ATOM 3084 C CA . ILE A 1 407 ? 12.403 -8.817 -14.819 1.00 87.19 407 ILE A CA 1
ATOM 3085 C C . ILE A 1 407 ? 12.773 -8.423 -16.256 1.00 87.19 407 ILE A C 1
ATOM 3087 O O . ILE A 1 407 ? 13.770 -8.892 -16.800 1.00 87.19 407 ILE A O 1
ATOM 3091 N N . THR A 1 408 ? 11.964 -7.567 -16.880 1.00 87.44 408 THR A N 1
ATOM 3092 C CA . THR A 1 408 ? 12.146 -7.089 -18.254 1.00 87.44 408 THR A CA 1
ATOM 3093 C C . THR A 1 408 ? 13.227 -6.019 -18.382 1.00 87.44 408 THR A C 1
ATOM 3095 O O . THR A 1 408 ? 13.605 -5.673 -19.505 1.00 87.44 408 THR A O 1
ATOM 3098 N N . GLN A 1 409 ? 13.713 -5.463 -17.267 1.00 88.62 409 GLN A N 1
ATOM 3099 C CA . GLN A 1 409 ? 14.813 -4.506 -17.291 1.00 88.62 409 GLN A CA 1
ATOM 3100 C C . GLN A 1 409 ? 16.096 -5.190 -17.777 1.00 88.62 409 GLN A C 1
ATOM 3102 O O . GLN A 1 409 ? 16.460 -6.274 -17.323 1.00 88.62 409 GLN A O 1
ATOM 3107 N N . GLN A 1 410 ? 16.789 -4.556 -18.728 1.00 87.50 410 GLN A N 1
ATOM 3108 C CA . GLN A 1 410 ? 18.007 -5.126 -19.312 1.00 87.50 410 GLN A CA 1
ATOM 3109 C C . GLN A 1 410 ? 19.188 -5.119 -18.340 1.00 87.50 410 GLN A C 1
ATOM 3111 O O . GLN A 1 410 ? 20.083 -5.944 -18.480 1.00 87.50 410 GLN A O 1
ATOM 3116 N N . VAL A 1 411 ? 19.202 -4.209 -17.364 1.00 89.62 411 VAL A N 1
ATOM 3117 C CA . VAL A 1 411 ? 20.223 -4.151 -16.315 1.00 89.62 411 VAL A CA 1
ATOM 3118 C C . VAL A 1 411 ? 19.520 -4.040 -14.972 1.00 89.62 411 VAL A C 1
ATOM 3120 O O . VAL A 1 411 ? 18.784 -3.085 -14.740 1.00 89.62 411 VAL A O 1
ATOM 3123 N N . ILE A 1 412 ? 19.760 -5.010 -14.094 1.00 89.62 412 ILE A N 1
ATOM 3124 C CA . ILE A 1 412 ? 19.288 -5.009 -12.709 1.00 89.62 412 ILE A CA 1
ATOM 3125 C C . ILE A 1 412 ? 20.525 -5.007 -11.815 1.00 89.62 412 ILE A C 1
ATOM 3127 O O . ILE A 1 412 ? 21.252 -5.999 -11.758 1.00 89.62 412 ILE A O 1
ATOM 3131 N N . SER A 1 413 ? 20.768 -3.888 -11.135 1.00 86.94 413 SER A N 1
ATOM 3132 C CA . SER A 1 413 ? 21.923 -3.708 -10.252 1.00 86.94 413 SER A CA 1
ATOM 3133 C C . SER A 1 413 ? 21.532 -3.855 -8.788 1.00 86.94 413 SER A C 1
ATOM 3135 O O . SER A 1 413 ? 20.694 -3.106 -8.286 1.00 86.94 413 SER A O 1
ATOM 3137 N N . HIS A 1 414 ? 22.169 -4.792 -8.084 1.00 86.75 414 HIS A N 1
ATOM 3138 C CA . HIS A 1 414 ? 21.907 -5.067 -6.675 1.00 86.75 414 HIS A CA 1
ATOM 3139 C C . HIS A 1 414 ? 23.197 -5.364 -5.902 1.00 86.75 414 HIS A C 1
ATOM 3141 O O . HIS A 1 414 ? 23.673 -6.494 -5.832 1.00 86.75 414 HIS A O 1
ATOM 3147 N N . GLY A 1 415 ? 23.773 -4.327 -5.290 1.00 83.31 415 GLY A N 1
ATOM 3148 C CA . GLY A 1 415 ? 25.025 -4.461 -4.540 1.00 83.31 415 GLY A CA 1
ATOM 3149 C C . GLY A 1 415 ? 26.185 -4.855 -5.457 1.00 83.31 415 GLY A C 1
ATOM 3150 O O . GLY A 1 415 ? 26.456 -4.158 -6.431 1.00 83.31 415 GLY A O 1
ATOM 3151 N N . SER A 1 416 ? 26.864 -5.959 -5.142 1.00 84.38 416 SER A N 1
ATOM 3152 C CA . SER A 1 416 ? 27.929 -6.536 -5.976 1.00 84.38 416 SER A CA 1
ATOM 3153 C C . SER A 1 416 ? 27.416 -7.403 -7.128 1.00 84.38 416 SER A C 1
ATOM 3155 O O . SER A 1 416 ? 28.215 -7.800 -7.970 1.00 84.38 416 SER A O 1
ATOM 3157 N N . LEU A 1 417 ? 26.113 -7.702 -7.163 1.00 87.12 417 LEU A N 1
ATOM 3158 C CA . LEU A 1 417 ? 25.488 -8.560 -8.159 1.00 87.12 417 LEU A CA 1
ATOM 3159 C C . LEU A 1 417 ? 24.774 -7.706 -9.209 1.00 87.12 417 LEU A C 1
ATOM 3161 O O . LEU A 1 417 ? 23.871 -6.932 -8.887 1.00 87.12 417 LEU A O 1
ATOM 3165 N N . ASN A 1 418 ? 25.137 -7.873 -10.477 1.00 89.50 418 ASN A N 1
ATOM 3166 C CA . ASN A 1 418 ? 24.418 -7.263 -11.593 1.00 89.50 418 ASN A CA 1
ATOM 3167 C C . ASN A 1 418 ? 23.862 -8.354 -12.507 1.00 89.50 418 ASN A C 1
ATOM 3169 O O . ASN A 1 418 ? 24.592 -9.242 -12.935 1.00 89.50 418 ASN A O 1
ATOM 3173 N N . ILE A 1 419 ? 22.580 -8.278 -12.848 1.00 89.81 419 ILE A N 1
ATOM 3174 C CA . ILE A 1 419 ? 21.971 -9.148 -13.855 1.00 89.81 419 ILE A CA 1
ATOM 3175 C C . ILE A 1 419 ? 21.826 -8.338 -15.134 1.00 89.81 419 ILE A C 1
ATOM 3177 O O . ILE A 1 419 ? 21.186 -7.285 -15.132 1.00 89.81 419 ILE A O 1
ATOM 3181 N N . VAL A 1 420 ? 22.402 -8.837 -16.222 1.00 91.94 420 VAL A N 1
ATOM 3182 C CA . VAL A 1 420 ? 22.357 -8.189 -17.532 1.00 91.94 420 VAL A CA 1
ATOM 3183 C C . VAL A 1 420 ? 21.650 -9.109 -18.516 1.00 91.94 420 VAL A C 1
ATOM 3185 O O . VAL A 1 420 ? 22.095 -10.227 -18.764 1.00 91.94 420 VAL A O 1
ATOM 3188 N N . THR A 1 421 ? 20.547 -8.637 -19.086 1.00 91.38 421 THR A N 1
ATOM 3189 C CA . THR A 1 421 ? 19.792 -9.338 -20.126 1.00 91.38 421 THR A CA 1
ATOM 3190 C C . THR A 1 421 ? 20.077 -8.680 -21.470 1.00 91.38 421 THR A C 1
ATOM 3192 O O . THR A 1 421 ? 19.564 -7.601 -21.777 1.00 91.38 421 THR A O 1
ATOM 3195 N N . VAL A 1 422 ? 20.902 -9.341 -22.277 1.00 91.94 422 VAL A N 1
ATOM 3196 C CA . VAL A 1 422 ? 21.237 -8.926 -23.640 1.00 91.94 422 VAL A CA 1
ATOM 3197 C C . VAL A 1 422 ? 20.172 -9.479 -24.585 1.00 91.94 422 VAL A C 1
ATOM 3199 O O . VAL A 1 422 ? 19.905 -10.681 -24.585 1.00 91.94 422 VAL A O 1
ATOM 3202 N N . ARG A 1 423 ? 19.531 -8.601 -25.361 1.00 91.06 423 ARG A N 1
ATOM 3203 C CA . ARG A 1 423 ? 18.515 -8.992 -26.351 1.00 91.06 423 ARG A CA 1
ATOM 3204 C C . ARG A 1 423 ? 19.174 -9.533 -27.617 1.00 91.06 423 ARG A C 1
ATOM 3206 O O . ARG A 1 423 ? 20.307 -9.175 -27.932 1.00 91.06 423 ARG A O 1
ATOM 3213 N N . ASP A 1 424 ? 18.429 -10.327 -28.376 1.00 88.06 424 ASP A N 1
ATOM 3214 C CA . ASP A 1 424 ? 18.870 -10.784 -29.693 1.00 88.06 424 ASP A CA 1
ATOM 3215 C C . ASP A 1 424 ? 19.146 -9.594 -30.625 1.00 88.06 424 ASP A C 1
ATOM 3217 O O . ASP A 1 424 ? 18.408 -8.605 -30.643 1.00 88.06 424 ASP A O 1
ATOM 3221 N N . GLY A 1 425 ? 20.243 -9.674 -31.382 1.00 86.56 425 GLY A N 1
ATOM 3222 C CA . GLY A 1 425 ? 20.715 -8.580 -32.239 1.00 86.56 425 GLY A CA 1
ATOM 3223 C C . GLY A 1 425 ? 21.442 -7.452 -31.494 1.00 86.56 425 GLY A C 1
ATOM 3224 O O . GLY A 1 425 ? 21.790 -6.446 -32.114 1.00 86.56 425 GLY A O 1
ATOM 3225 N N . GLN A 1 426 ? 21.696 -7.604 -30.192 1.00 89.88 426 GLN A N 1
ATOM 3226 C CA . GLN A 1 426 ? 22.532 -6.704 -29.400 1.00 89.88 426 GLN A CA 1
ATOM 3227 C C . GLN A 1 426 ? 23.699 -7.464 -28.768 1.00 89.88 426 GLN A C 1
ATOM 3229 O O . GLN A 1 426 ? 23.623 -8.663 -28.517 1.00 89.88 426 GLN A O 1
ATOM 3234 N N . PHE A 1 427 ? 24.763 -6.733 -28.467 1.00 89.81 427 PHE A N 1
ATOM 3235 C CA . PHE A 1 427 ? 25.865 -7.189 -27.639 1.00 89.81 427 PHE A CA 1
ATOM 3236 C C . PHE A 1 427 ? 25.896 -6.383 -26.345 1.00 89.81 427 PHE A C 1
ATOM 3238 O O . PHE A 1 427 ? 25.810 -5.151 -26.366 1.00 89.81 427 PHE A O 1
ATOM 3245 N N . GLY A 1 428 ? 26.025 -7.073 -25.214 1.00 89.69 428 GLY A N 1
ATOM 3246 C CA . GLY A 1 428 ? 26.248 -6.429 -23.927 1.00 89.69 428 GLY A CA 1
ATOM 3247 C C . GLY A 1 428 ? 27.729 -6.138 -23.735 1.00 89.69 428 GLY A C 1
ATOM 3248 O O . GLY A 1 428 ? 28.577 -6.996 -23.965 1.00 89.69 428 GLY A O 1
ATOM 3249 N N . ILE A 1 429 ? 28.057 -4.934 -23.288 1.00 89.31 429 ILE A N 1
ATOM 3250 C CA . ILE A 1 429 ? 29.419 -4.571 -22.908 1.00 89.31 429 ILE A CA 1
ATOM 3251 C C . ILE A 1 429 ? 29.490 -4.623 -21.396 1.00 89.31 429 ILE A C 1
ATOM 3253 O O . ILE A 1 429 ? 28.629 -4.088 -20.700 1.00 89.31 429 ILE A O 1
ATOM 3257 N N . SER A 1 430 ? 30.537 -5.238 -20.873 1.00 90.25 430 SER A N 1
ATOM 3258 C CA . SER A 1 430 ? 30.823 -5.238 -19.447 1.00 90.25 430 SER A CA 1
ATOM 3259 C C . SER A 1 430 ? 32.312 -5.030 -19.212 1.00 90.25 430 SER A C 1
ATOM 3261 O O . SER A 1 430 ? 33.126 -5.330 -20.080 1.00 90.25 430 SER A O 1
ATOM 3263 N N . TYR A 1 431 ? 32.677 -4.502 -18.052 1.00 88.25 431 TYR A N 1
ATOM 3264 C CA . TYR A 1 431 ? 34.064 -4.293 -17.655 1.00 88.25 431 TYR A CA 1
ATOM 3265 C C . TYR A 1 431 ? 34.344 -5.168 -16.455 1.00 88.25 431 TYR A C 1
ATOM 3267 O O . TYR A 1 431 ? 33.720 -4.962 -15.422 1.00 88.25 431 TYR A O 1
ATOM 3275 N N . LYS A 1 432 ? 35.259 -6.126 -16.580 1.00 87.69 432 LYS A N 1
ATOM 3276 C CA . LYS A 1 432 ? 35.735 -6.930 -15.455 1.00 87.69 432 LYS A CA 1
ATOM 3277 C C . LYS A 1 432 ? 37.174 -6.534 -15.160 1.00 87.69 432 LYS A C 1
ATOM 3279 O O . LYS A 1 432 ? 38.032 -6.690 -16.022 1.00 87.69 432 LYS A O 1
ATOM 3284 N N . ASP A 1 433 ? 37.411 -5.971 -13.977 1.00 85.56 433 ASP A N 1
ATOM 3285 C CA . ASP A 1 433 ? 38.737 -5.492 -13.552 1.00 85.56 433 ASP A CA 1
ATOM 3286 C C . ASP A 1 433 ? 39.350 -4.472 -14.540 1.00 85.56 433 ASP A C 1
ATOM 3288 O O . ASP A 1 433 ? 40.553 -4.445 -14.784 1.00 85.56 433 ASP A O 1
ATOM 3292 N N . GLY A 1 434 ? 38.498 -3.646 -15.160 1.00 80.75 434 GLY A N 1
ATOM 3293 C CA . GLY A 1 434 ? 38.895 -2.665 -16.179 1.00 80.75 434 GLY A CA 1
ATOM 3294 C C . GLY A 1 434 ? 39.074 -3.230 -17.595 1.00 80.75 434 GLY A C 1
ATOM 3295 O O . GLY A 1 434 ? 39.246 -2.453 -18.532 1.00 80.75 434 GLY A O 1
ATOM 3296 N N . VAL A 1 435 ? 38.973 -4.549 -17.788 1.00 85.25 435 VAL A N 1
ATOM 3297 C CA . VAL A 1 435 ? 39.044 -5.190 -19.110 1.00 85.25 435 VAL A CA 1
ATOM 3298 C C . VAL A 1 435 ? 37.645 -5.325 -19.708 1.00 85.25 435 VAL A C 1
ATOM 3300 O O . VAL A 1 435 ? 36.722 -5.817 -19.054 1.00 85.25 435 VAL A O 1
ATOM 3303 N N . ILE A 1 436 ? 37.483 -4.904 -20.965 1.00 87.06 436 ILE A N 1
ATOM 3304 C CA . ILE A 1 436 ? 36.224 -5.043 -21.707 1.00 87.06 436 ILE A CA 1
ATOM 3305 C C . ILE A 1 436 ? 35.949 -6.527 -21.963 1.00 87.06 436 ILE A C 1
ATOM 3307 O O . ILE A 1 436 ? 36.765 -7.229 -22.559 1.00 87.06 436 ILE A O 1
ATOM 3311 N N . LYS A 1 437 ? 34.772 -6.987 -21.546 1.00 89.19 437 LYS A N 1
ATOM 3312 C CA . LYS A 1 437 ? 34.232 -8.315 -21.812 1.00 89.19 437 LYS A CA 1
ATOM 3313 C C . LYS A 1 437 ? 32.882 -8.190 -22.511 1.00 89.19 437 LYS A C 1
ATOM 3315 O O . LYS A 1 437 ? 31.962 -7.547 -21.997 1.00 89.19 437 LYS A O 1
ATOM 3320 N N . LEU A 1 438 ? 32.778 -8.840 -23.666 1.00 90.12 438 LEU A N 1
ATOM 3321 C CA . LEU A 1 438 ? 31.540 -8.953 -24.424 1.00 90.12 438 LEU A CA 1
ATOM 3322 C C . LEU A 1 438 ? 30.606 -9.975 -23.764 1.00 90.12 438 LEU A C 1
ATOM 3324 O O . LEU A 1 438 ? 31.052 -11.024 -23.296 1.00 90.12 438 LEU A O 1
ATOM 3328 N N . LEU A 1 439 ? 29.321 -9.646 -23.721 1.00 90.81 439 LEU A N 1
ATOM 3329 C CA . LEU A 1 439 ? 28.238 -10.520 -23.300 1.00 90.81 439 LEU A CA 1
ATOM 3330 C C . LEU A 1 439 ? 27.382 -10.839 -24.527 1.00 90.81 439 LEU A C 1
ATOM 3332 O O . LEU A 1 439 ? 26.826 -9.933 -25.155 1.00 90.81 439 LEU A O 1
ATOM 3336 N N . ASP A 1 440 ? 27.288 -12.125 -24.846 1.00 90.62 440 ASP A N 1
ATOM 3337 C CA . ASP A 1 440 ? 26.452 -12.634 -25.935 1.00 90.62 440 ASP A CA 1
ATOM 3338 C C . ASP A 1 440 ? 24.952 -12.471 -25.621 1.00 90.62 440 ASP A C 1
ATOM 3340 O O . ASP A 1 440 ? 24.590 -12.264 -24.457 1.00 90.62 440 ASP A O 1
ATOM 3344 N N . PRO A 1 441 ? 24.049 -12.574 -26.612 1.00 90.94 441 PRO A N 1
ATOM 3345 C CA . PRO A 1 441 ? 22.609 -12.588 -26.368 1.00 90.94 441 PRO A CA 1
ATOM 3346 C C . PRO A 1 441 ? 22.214 -13.636 -25.320 1.00 90.94 441 PRO A C 1
ATOM 3348 O O . PRO A 1 441 ? 22.658 -14.784 -25.364 1.00 90.94 441 PRO A O 1
ATOM 3351 N N . GLY A 1 442 ? 21.397 -13.229 -24.351 1.00 90.25 442 GLY A N 1
ATOM 3352 C CA . GLY A 1 442 ? 21.038 -14.053 -23.201 1.00 90.25 442 GLY A CA 1
ATOM 3353 C C . GLY A 1 442 ? 21.130 -13.310 -21.872 1.00 90.25 442 GLY A C 1
ATOM 3354 O O . GLY A 1 442 ? 21.395 -12.108 -21.802 1.00 90.25 442 GLY A O 1
ATOM 3355 N N . ARG A 1 443 ? 20.867 -14.039 -20.787 1.00 88.44 443 ARG A N 1
ATOM 3356 C CA . ARG A 1 443 ? 20.870 -13.504 -19.424 1.00 88.44 443 ARG A CA 1
ATOM 3357 C C . ARG A 1 443 ? 22.162 -13.887 -18.711 1.00 88.44 443 ARG A C 1
ATOM 3359 O O . ARG A 1 443 ? 22.446 -15.068 -18.546 1.00 88.44 443 ARG A O 1
ATOM 3366 N N . HIS A 1 444 ? 22.901 -12.882 -18.258 1.00 90.25 444 HIS A N 1
ATOM 3367 C CA . HIS A 1 444 ? 24.199 -13.026 -17.603 1.00 90.25 444 HIS A CA 1
ATOM 3368 C C . HIS A 1 444 ? 24.126 -12.511 -16.170 1.00 90.25 444 HIS A C 1
ATOM 3370 O O . HIS A 1 444 ? 23.575 -11.437 -15.919 1.00 90.25 444 HIS A O 1
ATOM 3376 N N . THR A 1 445 ? 24.697 -13.261 -15.233 1.00 90.06 445 THR A N 1
ATOM 3377 C CA . THR A 1 445 ? 24.880 -12.842 -13.839 1.00 90.06 445 THR A CA 1
ATOM 3378 C C . THR A 1 445 ? 26.333 -12.438 -13.625 1.00 90.06 445 THR A C 1
ATOM 3380 O O . THR A 1 445 ? 27.259 -13.183 -13.946 1.00 90.06 445 THR A O 1
ATOM 3383 N N . LEU A 1 446 ? 26.533 -11.215 -13.144 1.00 89.69 446 LEU A N 1
ATOM 3384 C CA . LEU A 1 446 ? 27.838 -10.639 -12.859 1.00 89.69 446 LEU A CA 1
ATOM 3385 C C . LEU A 1 446 ? 27.997 -10.577 -11.339 1.00 89.69 446 LEU A C 1
ATOM 3387 O O . LEU A 1 446 ? 27.486 -9.659 -10.701 1.00 89.69 446 LEU A O 1
ATOM 3391 N N . ASP A 1 447 ? 28.678 -11.570 -10.771 1.00 83.06 447 ASP A N 1
ATOM 3392 C CA . ASP A 1 447 ? 28.745 -11.761 -9.312 1.00 83.06 447 ASP A CA 1
ATOM 3393 C C . ASP A 1 447 ? 29.870 -10.946 -8.644 1.00 83.06 447 ASP A C 1
ATOM 3395 O O . ASP A 1 447 ? 29.943 -10.832 -7.422 1.00 83.06 447 ASP A O 1
ATOM 3399 N N . SER A 1 448 ? 30.793 -10.398 -9.440 1.00 83.81 448 SER A N 1
ATOM 3400 C CA . SER A 1 448 ? 31.961 -9.661 -8.946 1.00 83.81 448 SER A CA 1
ATOM 3401 C C . SER A 1 448 ? 31.686 -8.160 -8.883 1.00 83.81 448 SER A C 1
ATOM 3403 O O . SER A 1 448 ? 31.275 -7.566 -9.874 1.00 83.81 448 SER A O 1
ATOM 3405 N N . ALA A 1 449 ? 32.036 -7.513 -7.766 1.00 79.94 449 ALA A N 1
ATOM 3406 C CA . ALA A 1 449 ? 31.894 -6.060 -7.604 1.00 79.94 449 ALA A CA 1
ATOM 3407 C C . ALA A 1 449 ? 32.719 -5.244 -8.621 1.00 79.94 449 ALA A C 1
ATOM 3409 O O . ALA A 1 449 ? 32.362 -4.117 -8.956 1.00 79.94 449 ALA A O 1
ATOM 3410 N N . THR A 1 450 ? 33.813 -5.815 -9.130 1.00 84.06 450 THR A N 1
ATOM 3411 C CA . THR A 1 450 ? 34.644 -5.223 -10.187 1.00 84.06 450 THR A CA 1
ATOM 3412 C C . THR A 1 450 ? 34.102 -5.475 -11.595 1.00 84.06 450 THR A C 1
ATOM 3414 O O . THR A 1 450 ? 34.685 -4.982 -12.562 1.00 84.06 450 THR A O 1
ATOM 3417 N N . HIS A 1 451 ? 33.010 -6.242 -11.730 1.00 87.06 451 HIS A N 1
ATOM 3418 C CA . HIS A 1 451 ? 32.360 -6.554 -12.998 1.00 87.06 451 HIS A CA 1
ATOM 3419 C C . HIS A 1 451 ? 31.133 -5.658 -13.207 1.00 87.06 451 HIS A C 1
ATOM 3421 O O . HIS A 1 451 ? 30.029 -5.942 -12.743 1.00 87.06 451 HIS A O 1
ATOM 3427 N N . VAL A 1 452 ? 31.339 -4.550 -13.918 1.00 86.75 452 VAL A N 1
ATOM 3428 C CA . VAL A 1 452 ? 30.344 -3.483 -14.092 1.00 86.75 452 VAL A CA 1
ATOM 3429 C C . VAL A 1 452 ? 29.747 -3.527 -15.505 1.00 86.75 452 VAL A C 1
ATOM 3431 O O . VAL A 1 452 ? 30.502 -3.631 -16.477 1.00 86.75 452 VAL A O 1
ATOM 3434 N N . PRO A 1 453 ? 28.413 -3.435 -15.671 1.00 88.56 453 PRO A N 1
ATOM 3435 C CA . PRO A 1 453 ? 27.795 -3.302 -16.989 1.00 88.56 453 PRO A CA 1
ATOM 3436 C C . PRO A 1 453 ? 28.160 -1.957 -17.636 1.00 88.56 453 PRO A C 1
ATOM 3438 O O . PRO A 1 453 ? 28.084 -0.903 -17.011 1.00 88.56 453 PRO A O 1
ATOM 3441 N N . GLY A 1 454 ? 28.572 -2.006 -18.901 1.00 82.56 454 GLY A N 1
ATOM 3442 C CA . GLY A 1 454 ? 29.102 -0.878 -19.669 1.00 82.56 454 GLY A CA 1
ATOM 3443 C C . GLY A 1 454 ? 28.152 -0.285 -20.713 1.00 82.56 454 GLY A C 1
ATOM 3444 O O . GLY A 1 454 ? 28.467 0.771 -21.258 1.00 82.56 454 GLY A O 1
ATOM 3445 N N . GLY A 1 455 ? 27.027 -0.951 -20.994 1.00 87.44 455 GLY A N 1
ATOM 3446 C CA . GLY A 1 455 ? 26.030 -0.552 -21.993 1.00 87.44 455 GLY A CA 1
ATOM 3447 C C . GLY A 1 455 ? 25.753 -1.652 -23.019 1.00 87.44 455 GLY A C 1
ATOM 3448 O O . GLY A 1 455 ? 26.226 -2.781 -22.877 1.00 87.44 455 GLY A O 1
ATOM 3449 N N . PHE A 1 456 ? 24.993 -1.318 -24.061 1.00 90.12 456 PHE A N 1
ATOM 3450 C CA . PHE A 1 456 ? 24.638 -2.237 -25.144 1.00 90.12 456 PHE A CA 1
ATOM 3451 C C . PHE A 1 456 ? 24.986 -1.623 -26.499 1.00 90.12 456 PHE A C 1
ATOM 3453 O O . PHE A 1 456 ? 24.855 -0.415 -26.684 1.00 90.12 456 PHE A O 1
ATOM 3460 N N . ILE A 1 457 ? 25.395 -2.461 -27.451 1.00 89.50 457 ILE A N 1
ATOM 3461 C CA . ILE A 1 457 ? 25.584 -2.079 -28.854 1.00 89.50 457 ILE A CA 1
ATOM 3462 C C . ILE A 1 457 ? 24.692 -2.949 -29.725 1.00 89.50 457 ILE A C 1
ATOM 3464 O O . ILE A 1 457 ? 24.652 -4.167 -29.568 1.00 89.50 457 ILE A O 1
ATOM 3468 N N . SER A 1 458 ? 23.983 -2.328 -30.663 1.00 90.31 458 SER A N 1
ATOM 3469 C CA . SER A 1 458 ? 23.186 -3.053 -31.649 1.00 90.31 458 SER A CA 1
ATOM 3470 C C . SER A 1 458 ? 24.066 -3.562 -32.794 1.00 90.31 458 SER A C 1
ATOM 3472 O O . SER A 1 458 ? 24.823 -2.801 -33.394 1.00 90.31 458 SER A O 1
ATOM 3474 N N . ALA A 1 459 ? 23.929 -4.850 -33.109 1.00 88.06 459 ALA A N 1
ATOM 3475 C CA . ALA A 1 459 ? 24.539 -5.512 -34.261 1.00 88.06 459 ALA A CA 1
ATOM 3476 C C . ALA A 1 459 ? 23.684 -5.383 -35.535 1.00 88.06 459 ALA A C 1
ATOM 3478 O O . ALA A 1 459 ? 24.054 -5.895 -36.590 1.00 88.06 459 ALA A O 1
ATOM 3479 N N . GLY A 1 460 ? 22.511 -4.750 -35.436 1.00 88.94 460 GLY A N 1
ATOM 3480 C CA . GLY A 1 460 ? 21.640 -4.492 -36.577 1.00 88.94 460 GLY A CA 1
ATOM 3481 C C . GLY A 1 460 ? 22.238 -3.473 -37.547 1.00 88.94 460 GLY A C 1
ATOM 3482 O O . GLY A 1 460 ? 23.118 -2.689 -37.186 1.00 88.94 460 GLY A O 1
ATOM 3483 N N . GLN A 1 461 ? 21.735 -3.472 -38.782 1.00 91.56 461 GLN A N 1
ATOM 3484 C CA . GLN A 1 461 ? 22.015 -2.396 -39.730 1.00 91.56 461 GLN A CA 1
ATOM 3485 C C . GLN A 1 461 ? 21.385 -1.092 -39.233 1.00 91.56 461 GLN A C 1
ATOM 3487 O O . GLN A 1 461 ? 20.244 -1.078 -38.769 1.00 91.56 461 GLN A O 1
ATOM 3492 N N . GLN A 1 462 ? 22.136 -0.004 -39.340 1.00 90.06 462 GLN A N 1
ATOM 3493 C CA . GLN A 1 462 ? 21.730 1.328 -38.919 1.00 90.06 462 GLN A CA 1
ATOM 3494 C C . GLN A 1 462 ? 22.006 2.325 -40.032 1.00 90.06 462 GLN A C 1
ATOM 3496 O O . GLN A 1 462 ? 23.035 2.238 -40.700 1.00 90.06 462 GLN A O 1
ATOM 3501 N N . THR A 1 463 ? 21.102 3.285 -40.196 1.00 91.31 463 THR A N 1
ATOM 3502 C CA . THR A 1 463 ? 21.270 4.395 -41.132 1.00 91.31 463 THR A CA 1
ATOM 3503 C C . THR A 1 463 ? 21.518 5.664 -40.335 1.00 91.31 463 THR A C 1
ATOM 3505 O O . THR A 1 463 ? 20.662 6.094 -39.564 1.00 91.31 463 THR A O 1
ATOM 3508 N N . LEU A 1 464 ? 22.699 6.252 -40.505 1.00 91.69 464 LEU A N 1
ATOM 3509 C CA . LEU A 1 464 ? 23.083 7.506 -39.874 1.00 91.69 464 LEU A CA 1
ATOM 3510 C C . LEU A 1 464 ? 22.986 8.627 -40.896 1.00 91.69 464 LEU A C 1
ATOM 3512 O O . LEU A 1 464 ? 23.643 8.586 -41.935 1.00 91.69 464 LEU A O 1
ATOM 3516 N N . ARG A 1 465 ? 22.188 9.645 -40.586 1.00 91.19 465 ARG A N 1
ATOM 3517 C CA . ARG A 1 465 ? 22.142 10.870 -41.381 1.00 91.19 465 ARG A CA 1
ATOM 3518 C C . ARG A 1 465 ? 23.333 11.754 -41.030 1.00 91.19 465 ARG A C 1
ATOM 3520 O O . ARG A 1 465 ? 23.667 11.902 -39.856 1.00 91.19 465 ARG A O 1
ATOM 3527 N N . ILE A 1 466 ? 23.945 12.348 -42.041 1.00 89.75 466 ILE A N 1
ATOM 3528 C CA . ILE A 1 466 ? 25.014 13.333 -41.938 1.00 89.75 466 ILE A CA 1
ATOM 3529 C C . ILE A 1 466 ? 24.482 14.609 -42.571 1.00 89.75 466 ILE A C 1
ATOM 3531 O O . ILE A 1 466 ? 24.416 14.735 -43.792 1.00 89.75 466 ILE A O 1
ATOM 3535 N N . SER A 1 467 ? 24.056 15.533 -41.719 1.00 84.25 467 SER A N 1
ATOM 3536 C CA . SER A 1 467 ? 23.502 16.811 -42.147 1.00 84.25 467 SER A CA 1
ATOM 3537 C C . SER A 1 467 ? 24.585 17.873 -42.284 1.00 84.25 467 SER A C 1
ATOM 3539 O O . SER A 1 467 ? 25.490 17.962 -41.444 1.00 84.25 467 SER A O 1
ATOM 3541 N N . GLU A 1 468 ? 24.419 18.728 -43.289 1.00 77.69 468 GLU A N 1
ATOM 3542 C CA . GLU A 1 468 ? 25.141 19.991 -43.439 1.00 77.69 468 GLU A CA 1
ATOM 3543 C C . GLU A 1 468 ? 26.659 19.822 -43.377 1.00 77.69 468 GLU A C 1
ATOM 3545 O O . GLU A 1 468 ? 27.368 20.408 -42.543 1.00 77.69 468 GLU A O 1
ATOM 3550 N N . VAL A 1 469 ? 27.188 18.990 -44.267 1.00 79.50 469 VAL A N 1
ATOM 3551 C CA . VAL A 1 469 ? 28.624 18.998 -44.496 1.00 79.50 469 VAL A CA 1
ATOM 3552 C C . VAL A 1 469 ? 28.930 20.129 -45.465 1.00 79.50 469 VAL A C 1
ATOM 3554 O O . VAL A 1 469 ? 28.482 20.132 -46.612 1.00 79.50 469 VAL A O 1
ATOM 3557 N N . THR A 1 470 ? 29.656 21.128 -44.975 1.00 81.06 470 THR A N 1
ATOM 3558 C CA . THR A 1 470 ? 30.155 22.235 -45.782 1.00 81.06 470 THR A CA 1
ATOM 3559 C C . THR A 1 470 ? 31.618 21.992 -46.122 1.00 81.06 470 THR A C 1
ATOM 3561 O O . THR A 1 470 ? 32.413 21.546 -45.289 1.00 81.06 470 THR A O 1
ATOM 3564 N N . GLY A 1 471 ? 31.974 22.240 -47.376 1.00 81.25 471 GLY A N 1
ATOM 3565 C CA . GLY A 1 471 ? 33.339 22.104 -47.860 1.00 81.25 471 GLY A CA 1
ATOM 3566 C C . GLY A 1 471 ? 33.562 22.973 -49.086 1.00 81.25 471 GLY A C 1
ATOM 3567 O O . GLY A 1 471 ? 32.671 23.125 -49.920 1.00 81.25 471 GLY A O 1
ATOM 3568 N N . MET A 1 472 ? 34.757 23.547 -49.199 1.00 83.50 472 MET A N 1
ATOM 3569 C CA . MET A 1 472 ? 35.195 24.148 -50.454 1.00 83.50 472 MET A CA 1
ATOM 3570 C C . MET A 1 472 ? 35.729 23.036 -51.345 1.00 83.50 472 MET A C 1
ATOM 3572 O O . MET A 1 472 ? 36.560 22.255 -50.900 1.00 83.50 472 MET A O 1
ATOM 3576 N N . SER A 1 473 ? 35.247 22.959 -52.580 1.00 85.06 473 SER A N 1
ATOM 3577 C CA . SER A 1 473 ? 35.886 22.143 -53.616 1.00 85.06 473 SER A CA 1
ATOM 3578 C C . SER A 1 473 ? 37.252 22.722 -53.991 1.00 85.06 473 SER A C 1
ATOM 3580 O O . SER A 1 473 ? 37.535 23.891 -53.716 1.00 85.06 473 SER A O 1
ATOM 3582 N N . SER A 1 474 ? 38.084 21.940 -54.678 1.00 83.88 474 SER A N 1
ATOM 3583 C CA . SER A 1 474 ? 39.393 22.406 -55.164 1.00 83.88 474 SER A CA 1
ATOM 3584 C C . SER A 1 474 ? 39.277 23.564 -56.181 1.00 83.88 474 SER A C 1
ATOM 3586 O O . SER A 1 474 ? 40.216 24.337 -56.359 1.00 83.88 474 SER A O 1
ATOM 3588 N N . ASP A 1 475 ? 38.096 23.771 -56.778 1.00 81.44 475 ASP A N 1
ATOM 3589 C CA . ASP A 1 475 ? 37.778 24.936 -57.622 1.00 81.44 475 ASP A CA 1
ATOM 3590 C C . ASP A 1 475 ? 37.338 26.179 -56.813 1.00 81.44 475 ASP A C 1
ATOM 3592 O O . ASP A 1 475 ? 36.814 27.137 -57.380 1.00 81.44 475 ASP A O 1
ATOM 3596 N N . ASN A 1 476 ? 37.510 26.175 -55.485 1.00 83.25 476 ASN A N 1
ATOM 3597 C CA . ASN A 1 476 ? 37.045 27.214 -54.556 1.00 83.25 476 ASN A CA 1
ATOM 3598 C C . ASN A 1 476 ? 35.524 27.464 -54.597 1.00 83.25 476 ASN A C 1
ATOM 3600 O O . ASN A 1 476 ? 35.059 28.561 -54.281 1.00 83.25 476 ASN A O 1
ATOM 3604 N N . VAL A 1 477 ? 34.729 26.453 -54.962 1.00 83.69 477 VAL A N 1
ATOM 3605 C CA . VAL A 1 477 ? 33.262 26.518 -54.868 1.00 83.69 477 VAL A CA 1
ATOM 3606 C C . VAL A 1 477 ? 32.826 25.926 -53.537 1.00 83.69 477 VAL A C 1
ATOM 3608 O O . VAL A 1 477 ? 33.118 24.761 -53.262 1.00 83.69 477 VAL A O 1
ATOM 3611 N N . GLU A 1 478 ? 32.120 26.715 -52.727 1.00 85.56 478 GLU A N 1
ATOM 3612 C CA . GLU A 1 478 ? 31.530 26.252 -51.472 1.00 85.56 478 GLU A CA 1
ATOM 3613 C C . GLU A 1 478 ? 30.288 25.392 -51.739 1.00 85.56 478 GLU A C 1
ATOM 3615 O O . GLU A 1 478 ? 29.306 25.836 -52.347 1.00 85.56 478 GLU A O 1
ATOM 3620 N N . LEU A 1 479 ? 30.344 24.149 -51.266 1.00 85.25 479 LEU A N 1
ATOM 3621 C CA . LEU A 1 479 ? 29.299 23.148 -51.404 1.00 85.25 479 LEU A CA 1
ATOM 3622 C C . LEU A 1 479 ? 28.742 22.790 -50.029 1.00 85.25 479 LEU A C 1
ATOM 3624 O O . LEU A 1 479 ? 29.491 22.588 -49.071 1.00 85.25 479 LEU A O 1
ATOM 3628 N N . ARG A 1 480 ? 27.420 22.658 -49.961 1.00 86.00 480 ARG A N 1
ATOM 3629 C CA . ARG A 1 480 ? 26.696 22.044 -48.852 1.00 86.00 480 ARG A CA 1
ATOM 3630 C C . ARG A 1 480 ? 26.039 20.773 -49.358 1.00 86.00 480 ARG A C 1
ATOM 3632 O O . ARG A 1 480 ? 25.331 20.816 -50.363 1.00 86.00 480 ARG A O 1
ATOM 3639 N N . PHE A 1 481 ? 26.242 19.671 -48.654 1.00 83.25 481 PHE A N 1
ATOM 3640 C CA . PHE A 1 481 ? 25.599 18.411 -48.994 1.00 83.25 481 PHE A CA 1
ATOM 3641 C C . PHE A 1 481 ? 25.096 17.675 -47.762 1.00 83.25 481 PHE A C 1
ATOM 3643 O O . PHE A 1 481 ? 25.658 17.789 -46.667 1.00 83.25 481 PHE A O 1
ATOM 3650 N N . ASP A 1 482 ? 24.036 16.915 -47.999 1.00 88.31 482 ASP A N 1
ATOM 3651 C CA . ASP A 1 482 ? 23.445 15.990 -47.047 1.00 88.31 482 ASP A CA 1
ATOM 3652 C C . ASP A 1 482 ? 23.698 14.562 -47.533 1.00 88.31 482 ASP A C 1
ATOM 3654 O O . ASP A 1 482 ? 23.626 14.264 -48.730 1.00 88.31 482 ASP A O 1
ATOM 3658 N N . ALA A 1 483 ? 24.033 13.674 -46.604 1.00 89.50 483 ALA A N 1
ATOM 3659 C CA . ALA A 1 483 ? 24.287 12.273 -46.903 1.00 89.50 483 ALA A CA 1
ATOM 3660 C C . ALA A 1 483 ? 23.690 11.367 -45.827 1.00 89.50 483 ALA A C 1
ATOM 3662 O O . ALA A 1 483 ? 23.480 11.773 -44.684 1.00 89.50 483 ALA A O 1
ATOM 3663 N N . ALA A 1 484 ? 23.467 10.109 -46.179 1.00 91.38 484 ALA A N 1
ATOM 3664 C CA . ALA A 1 484 ? 23.103 9.061 -45.241 1.00 91.38 484 ALA A CA 1
ATOM 3665 C C . ALA A 1 484 ? 24.031 7.861 -45.431 1.00 91.38 484 ALA A C 1
ATOM 3667 O O . ALA A 1 484 ? 24.343 7.475 -46.555 1.00 91.38 484 ALA A O 1
ATOM 3668 N N . ILE A 1 485 ? 24.486 7.277 -44.325 1.00 92.00 485 ILE A N 1
ATOM 3669 C CA . ILE A 1 485 ? 25.371 6.111 -44.325 1.00 92.00 485 ILE A CA 1
ATOM 3670 C C . ILE A 1 485 ? 24.655 4.938 -43.686 1.00 92.00 485 ILE A C 1
ATOM 3672 O O . ILE A 1 485 ? 24.192 5.032 -42.550 1.00 92.00 485 ILE A O 1
ATOM 3676 N N . CYS A 1 486 ? 24.630 3.813 -44.389 1.00 92.38 486 CYS A N 1
ATOM 3677 C CA . CYS A 1 486 ? 24.192 2.532 -43.865 1.00 92.38 486 CYS A CA 1
ATOM 3678 C C . CYS A 1 486 ? 25.399 1.750 -43.345 1.00 92.38 486 CYS A C 1
ATOM 3680 O O . CYS A 1 486 ? 26.350 1.494 -44.080 1.00 92.38 486 CYS A O 1
ATOM 3682 N N . LEU A 1 487 ? 25.359 1.331 -42.083 1.00 93.25 487 LEU A N 1
ATOM 3683 C CA . LEU A 1 487 ? 26.450 0.602 -41.443 1.00 93.25 487 LEU A CA 1
ATOM 3684 C C . LEU A 1 487 ? 25.958 -0.508 -40.523 1.00 93.25 487 LEU A C 1
ATOM 3686 O O . LEU A 1 487 ? 24.793 -0.547 -40.130 1.00 93.25 487 LEU A O 1
ATOM 3690 N N . ARG A 1 488 ? 26.872 -1.402 -40.151 1.00 92.81 488 ARG A N 1
ATOM 3691 C CA . ARG A 1 488 ? 26.656 -2.456 -39.162 1.00 92.81 488 ARG A CA 1
ATOM 3692 C C . ARG A 1 488 ? 27.932 -2.709 -38.363 1.00 92.81 488 ARG A C 1
ATOM 3694 O O . ARG A 1 488 ? 29.027 -2.739 -38.922 1.00 92.81 488 ARG A O 1
ATOM 3701 N N . VAL A 1 489 ? 27.793 -2.947 -37.062 1.00 91.56 489 VAL A N 1
ATOM 3702 C CA . VAL A 1 489 ? 28.918 -3.344 -36.203 1.00 91.56 489 VAL A CA 1
ATOM 3703 C C . VAL A 1 489 ? 29.240 -4.823 -36.435 1.00 91.56 489 VAL A C 1
ATOM 3705 O O . VAL A 1 489 ? 28.375 -5.674 -36.237 1.00 91.56 489 VAL A O 1
ATOM 3708 N N . VAL A 1 490 ? 30.469 -5.127 -36.866 1.00 89.56 490 VAL A N 1
ATOM 3709 C CA . VAL A 1 490 ? 30.948 -6.509 -37.071 1.00 89.56 490 VAL A CA 1
ATOM 3710 C C . VAL A 1 490 ? 31.796 -6.961 -35.888 1.00 89.56 490 VAL A C 1
ATOM 3712 O O . VAL A 1 490 ? 31.584 -8.051 -35.367 1.00 89.56 490 VAL A O 1
ATOM 3715 N N . ASP A 1 491 ? 32.719 -6.109 -35.438 1.00 90.31 491 ASP A N 1
ATOM 3716 C CA . ASP A 1 491 ? 33.546 -6.349 -34.257 1.00 90.31 491 ASP A CA 1
ATOM 3717 C C . ASP A 1 491 ? 33.195 -5.322 -33.164 1.00 90.31 491 ASP A C 1
ATOM 3719 O O . ASP A 1 491 ? 33.691 -4.188 -33.184 1.00 90.31 491 ASP A O 1
ATOM 3723 N N . PRO A 1 492 ? 32.323 -5.689 -32.205 1.00 86.94 492 PRO A N 1
ATOM 3724 C CA . PRO A 1 492 ? 31.883 -4.770 -31.162 1.00 86.94 492 PRO A CA 1
ATOM 3725 C C . PRO A 1 492 ? 33.010 -4.411 -30.191 1.00 86.94 492 PRO A C 1
ATOM 3727 O O . PRO A 1 492 ? 33.000 -3.318 -29.631 1.00 86.94 492 PRO A O 1
ATOM 3730 N N . GLN A 1 493 ? 34.002 -5.283 -29.991 1.00 87.44 493 GLN A N 1
ATOM 3731 C CA . GLN A 1 493 ? 35.079 -5.018 -29.042 1.00 87.44 493 GLN A CA 1
ATOM 3732 C C . GLN A 1 493 ? 35.993 -3.903 -29.557 1.00 87.44 493 GLN A C 1
ATOM 3734 O O . GLN A 1 493 ? 36.287 -2.962 -28.816 1.00 87.44 493 GLN A O 1
ATOM 3739 N N . LYS A 1 494 ? 36.391 -3.959 -30.834 1.00 87.81 494 LYS A N 1
ATOM 3740 C CA . LYS A 1 494 ? 37.161 -2.872 -31.462 1.00 87.81 494 LYS A CA 1
ATOM 3741 C C . LYS A 1 494 ? 36.371 -1.572 -31.526 1.00 87.81 494 LYS A C 1
ATOM 3743 O O . LYS A 1 494 ? 36.922 -0.517 -31.211 1.00 87.81 494 LYS A O 1
ATOM 3748 N N . ALA A 1 495 ? 35.084 -1.652 -31.863 1.00 87.06 495 ALA A N 1
ATOM 3749 C CA . ALA A 1 495 ? 34.224 -0.480 -31.961 1.00 87.06 495 ALA A CA 1
ATOM 3750 C C . ALA A 1 495 ? 34.134 0.276 -30.627 1.00 87.06 495 ALA A C 1
ATOM 3752 O O . ALA A 1 495 ? 34.296 1.493 -30.597 1.00 87.06 495 ALA A O 1
ATOM 3753 N N . VAL A 1 496 ? 33.974 -0.435 -29.507 1.00 86.06 496 VAL A N 1
ATOM 3754 C CA . VAL A 1 496 ? 33.938 0.176 -28.167 1.00 86.06 496 VAL A CA 1
ATOM 3755 C C . VAL A 1 496 ? 35.259 0.847 -27.820 1.00 86.06 496 VAL A C 1
ATOM 3757 O O . VAL A 1 496 ? 35.253 1.985 -27.357 1.00 86.06 496 VAL A O 1
ATOM 3760 N N . VAL A 1 497 ? 36.383 0.163 -28.048 1.00 86.38 497 VAL A N 1
ATOM 3761 C CA . VAL A 1 497 ? 37.719 0.670 -27.693 1.00 86.38 497 VAL A CA 1
ATOM 3762 C C . VAL A 1 497 ? 38.063 1.938 -28.473 1.00 86.38 497 VAL A C 1
ATOM 3764 O O . VAL A 1 497 ? 38.611 2.879 -27.903 1.00 86.38 497 VAL A O 1
ATOM 3767 N N . MET A 1 498 ? 37.741 1.974 -29.767 1.00 85.06 498 MET A N 1
ATOM 3768 C CA . MET A 1 498 ? 38.166 3.060 -30.653 1.00 85.06 498 MET A CA 1
ATOM 3769 C C . MET A 1 498 ? 37.177 4.223 -30.726 1.00 85.06 498 MET A C 1
ATOM 3771 O O . MET A 1 498 ? 37.593 5.347 -31.006 1.00 85.06 498 MET A O 1
ATOM 3775 N N . LEU A 1 499 ? 35.884 3.967 -30.500 1.00 82.62 499 LEU A N 1
ATOM 3776 C CA . LEU A 1 499 ? 34.815 4.942 -30.733 1.00 82.62 499 LEU A CA 1
ATOM 3777 C C . LEU A 1 499 ? 33.992 5.277 -29.491 1.00 82.62 499 LEU A C 1
ATOM 3779 O O . LEU A 1 499 ? 33.073 6.076 -29.605 1.00 82.62 499 LEU A O 1
ATOM 3783 N N . THR A 1 500 ? 34.263 4.705 -28.316 1.00 79.25 500 THR A N 1
ATOM 3784 C CA . THR A 1 500 ? 33.527 5.086 -27.099 1.00 79.25 500 THR A CA 1
ATOM 3785 C C . THR A 1 500 ? 34.493 5.325 -25.945 1.00 79.25 500 THR A C 1
ATOM 3787 O O . THR A 1 500 ? 35.121 4.398 -25.437 1.00 79.25 500 THR A O 1
ATOM 3790 N N . GLN A 1 501 ? 34.635 6.577 -25.516 1.00 70.94 501 GLN A N 1
ATOM 3791 C CA . GLN A 1 501 ? 35.625 6.976 -24.517 1.00 70.94 501 GLN A CA 1
ATOM 3792 C C . GLN A 1 501 ? 34.998 7.547 -23.238 1.00 70.94 501 GLN A C 1
ATOM 3794 O O . GLN A 1 501 ? 35.712 7.625 -22.238 1.00 70.94 501 GLN A O 1
ATOM 3799 N N . GLY A 1 502 ? 33.696 7.882 -23.184 1.00 61.88 502 GLY A N 1
ATOM 3800 C CA . GLY A 1 502 ? 33.235 8.632 -22.008 1.00 61.88 502 GLY A CA 1
ATOM 3801 C C . GLY A 1 502 ? 31.754 8.830 -21.676 1.00 61.88 502 GLY A C 1
ATOM 3802 O O . GLY A 1 502 ? 31.508 9.672 -20.811 1.00 61.88 502 GLY A O 1
ATOM 3803 N N . LYS A 1 503 ? 30.755 8.131 -22.242 1.00 58.91 503 LYS A N 1
ATOM 3804 C CA . LYS A 1 503 ? 29.335 8.366 -21.854 1.00 58.91 503 LYS A CA 1
ATOM 3805 C C . LYS A 1 503 ? 28.502 7.122 -21.502 1.00 58.91 503 LYS A C 1
ATOM 3807 O O . LYS A 1 503 ? 28.917 5.982 -21.686 1.00 58.91 503 LYS A O 1
ATOM 3812 N N . ARG A 1 504 ? 27.325 7.387 -20.899 1.00 57.62 504 ARG A N 1
ATOM 3813 C CA . ARG A 1 504 ? 26.354 6.396 -20.379 1.00 57.62 504 ARG A CA 1
ATOM 3814 C C . ARG A 1 504 ? 25.638 5.606 -21.478 1.00 57.62 504 ARG A C 1
ATOM 3816 O O . ARG A 1 504 ? 25.285 4.461 -21.218 1.00 57.62 504 ARG A O 1
ATOM 3823 N N . ASP A 1 505 ? 25.454 6.187 -22.665 1.00 75.31 505 ASP A N 1
ATOM 3824 C CA . ASP A 1 505 ? 24.924 5.471 -23.828 1.00 75.31 505 ASP A CA 1
ATOM 3825 C C . ASP A 1 505 ? 26.017 5.286 -24.886 1.00 75.31 505 ASP A C 1
ATOM 3827 O O . ASP A 1 505 ? 26.424 6.216 -25.585 1.00 75.31 505 ASP A O 1
ATOM 3831 N N . ARG A 1 506 ? 26.531 4.056 -24.951 1.00 81.44 506 ARG A N 1
ATOM 3832 C CA . ARG A 1 506 ? 27.626 3.672 -25.847 1.00 81.44 506 ARG A CA 1
ATOM 3833 C C . ARG A 1 506 ? 27.201 3.691 -27.308 1.00 81.44 506 ARG A C 1
ATOM 3835 O O . ARG A 1 506 ? 28.049 3.896 -28.171 1.00 81.44 506 ARG A O 1
ATOM 3842 N N . MET A 1 507 ? 25.918 3.470 -27.584 1.00 86.06 507 MET A N 1
ATOM 3843 C CA . MET A 1 507 ? 25.413 3.425 -28.949 1.00 86.06 507 MET A CA 1
ATOM 3844 C C . MET A 1 507 ? 25.370 4.833 -29.545 1.00 86.06 507 MET A C 1
ATOM 3846 O O . MET A 1 507 ? 25.886 5.038 -30.639 1.00 86.06 507 MET A O 1
ATOM 3850 N N . GLU A 1 508 ? 24.836 5.807 -28.808 1.00 86.31 508 GLU A N 1
ATOM 3851 C CA . GLU A 1 508 ? 24.797 7.209 -29.243 1.00 86.31 508 GLU A CA 1
ATOM 3852 C C . GLU A 1 508 ? 26.206 7.783 -29.441 1.00 86.31 508 GLU A C 1
ATOM 3854 O O . GLU A 1 508 ? 26.474 8.457 -30.434 1.00 86.31 508 GLU A O 1
ATOM 3859 N N . GLU A 1 509 ? 27.135 7.481 -28.527 1.00 87.06 509 GLU A N 1
ATOM 3860 C CA . GLU A 1 509 ? 28.528 7.930 -28.633 1.00 87.06 509 GLU A CA 1
ATOM 3861 C C . GLU A 1 509 ? 29.227 7.328 -29.859 1.00 87.06 509 GLU A C 1
ATOM 3863 O O . GLU A 1 509 ? 29.903 8.040 -30.605 1.00 87.06 509 GLU A O 1
ATOM 3868 N N . LEU A 1 510 ? 29.018 6.032 -30.110 1.00 88.50 510 LEU A N 1
ATOM 3869 C CA . LEU A 1 510 ? 29.528 5.369 -31.306 1.00 88.50 510 LEU A CA 1
ATOM 3870 C C . LEU A 1 510 ? 28.962 6.016 -32.574 1.00 88.50 510 LEU A C 1
ATOM 3872 O O . LEU A 1 510 ? 29.720 6.299 -33.497 1.00 88.50 510 LEU A O 1
ATOM 3876 N N . GLN A 1 511 ? 27.655 6.286 -32.619 1.00 89.62 511 GLN A N 1
ATOM 3877 C CA . GLN A 1 511 ? 27.011 6.922 -33.771 1.00 89.62 511 GLN A CA 1
ATOM 3878 C C . GLN A 1 511 ? 27.558 8.329 -34.027 1.00 89.62 511 GLN A C 1
ATOM 3880 O O . GLN A 1 511 ? 27.902 8.641 -35.167 1.00 89.62 511 GLN A O 1
ATOM 3885 N N . ALA A 1 512 ? 27.702 9.144 -32.981 1.00 89.25 512 ALA A N 1
ATOM 3886 C CA . ALA A 1 512 ? 28.240 10.497 -33.088 1.00 89.25 512 ALA A CA 1
ATOM 3887 C C . ALA A 1 512 ? 29.685 10.492 -33.613 1.00 89.25 512 ALA A C 1
ATOM 3889 O O . ALA A 1 512 ? 30.003 11.197 -34.568 1.00 89.25 512 ALA A O 1
ATOM 3890 N N . ASN A 1 513 ? 30.544 9.628 -33.066 1.00 90.19 513 ASN A N 1
ATOM 3891 C CA . ASN A 1 513 ? 31.938 9.535 -33.500 1.00 90.19 513 ASN A CA 1
ATOM 3892 C C . ASN A 1 513 ? 32.071 9.012 -34.938 1.00 90.19 513 ASN A C 1
ATOM 3894 O O . ASN A 1 513 ? 32.951 9.451 -35.681 1.00 90.19 513 ASN A O 1
ATOM 3898 N N . VAL A 1 514 ? 31.189 8.103 -35.367 1.00 90.94 514 VAL A N 1
ATOM 3899 C CA . VAL A 1 514 ? 31.132 7.670 -36.771 1.00 90.94 514 VAL A CA 1
ATOM 3900 C C . VAL A 1 514 ? 30.687 8.818 -37.680 1.00 90.94 514 VAL A C 1
ATOM 3902 O O . VAL A 1 514 ? 31.297 9.021 -38.729 1.00 90.94 514 VAL A O 1
ATOM 3905 N N . GLN A 1 515 ? 29.666 9.585 -37.285 1.00 91.06 515 GLN A N 1
ATOM 3906 C CA . GLN A 1 515 ? 29.189 10.747 -38.043 1.00 91.06 515 GLN A CA 1
ATOM 3907 C C . GLN A 1 515 ? 30.271 11.820 -38.187 1.00 91.06 515 GLN A C 1
ATOM 3909 O O . GLN A 1 515 ? 30.470 12.329 -39.288 1.00 91.06 515 GLN A O 1
ATOM 3914 N N . GLU A 1 516 ? 31.002 12.141 -37.118 1.00 89.75 516 GLU A N 1
ATOM 3915 C CA . GLU A 1 516 ? 32.096 13.118 -37.161 1.00 89.75 516 GLU A CA 1
ATOM 3916 C C . GLU A 1 516 ? 33.230 12.667 -38.089 1.00 89.75 516 GLU A C 1
ATOM 3918 O O . GLU A 1 516 ? 33.692 13.442 -38.930 1.00 89.75 516 GLU A O 1
ATOM 3923 N N . ARG A 1 517 ? 33.636 11.392 -38.003 1.00 90.31 517 ARG A N 1
ATOM 3924 C CA . ARG A 1 517 ? 34.651 10.823 -38.904 1.00 90.31 517 ARG A CA 1
ATOM 3925 C C . ARG A 1 517 ? 34.191 10.826 -40.358 1.00 90.31 517 ARG A C 1
ATOM 3927 O O . ARG A 1 517 ? 34.970 11.175 -41.241 1.00 90.31 517 ARG A O 1
ATOM 3934 N N . ALA A 1 518 ? 32.937 10.465 -40.613 1.00 90.31 518 ALA A N 1
ATOM 3935 C CA . ALA A 1 518 ? 32.371 10.473 -41.955 1.00 90.31 518 ALA A CA 1
ATOM 3936 C C . ALA A 1 518 ? 32.266 11.894 -42.526 1.00 90.31 518 ALA A C 1
ATOM 3938 O O . ALA A 1 518 ? 32.631 12.117 -43.678 1.00 90.31 518 ALA A O 1
ATOM 3939 N N . LYS A 1 519 ? 31.841 12.869 -41.710 1.00 90.19 519 LYS A N 1
ATOM 3940 C CA . LYS A 1 519 ? 31.807 14.291 -42.072 1.00 90.19 519 LYS A CA 1
ATOM 3941 C C . LYS A 1 519 ? 33.191 14.785 -42.484 1.00 90.19 519 LYS A C 1
ATOM 3943 O O . LYS A 1 519 ? 33.331 15.384 -43.545 1.00 90.19 519 LYS A O 1
ATOM 3948 N N . LEU A 1 520 ? 34.215 14.474 -41.690 1.00 89.50 520 LEU A N 1
ATOM 3949 C CA . LEU A 1 520 ? 35.600 14.828 -41.992 1.00 89.50 520 LEU A CA 1
ATOM 3950 C C . LEU A 1 520 ? 36.092 14.169 -43.288 1.00 89.50 520 LEU A C 1
ATOM 3952 O O . LEU A 1 520 ? 36.666 14.852 -44.135 1.00 89.50 520 LEU A O 1
ATOM 3956 N N . ALA A 1 521 ? 35.842 12.870 -43.473 1.00 88.94 521 ALA A N 1
ATOM 3957 C CA . ALA A 1 521 ? 36.236 12.154 -44.686 1.00 88.94 521 ALA A CA 1
ATOM 3958 C C . ALA A 1 521 ? 35.583 12.759 -45.938 1.00 88.94 521 ALA A C 1
ATOM 3960 O O . ALA A 1 521 ? 36.263 12.992 -46.936 1.00 88.94 521 ALA A O 1
ATOM 3961 N N . LEU A 1 522 ? 34.292 13.091 -45.870 1.00 87.31 522 LEU A N 1
ATOM 3962 C CA . LEU A 1 522 ? 33.583 13.732 -46.975 1.00 87.31 522 LEU A CA 1
ATOM 3963 C C . LEU A 1 522 ? 34.109 15.144 -47.263 1.00 87.31 522 LEU A C 1
ATOM 3965 O O . LEU A 1 522 ? 34.315 15.481 -48.428 1.00 87.31 522 LEU A O 1
ATOM 3969 N N . SER A 1 523 ? 34.397 15.950 -46.235 1.00 86.62 523 SER A N 1
ATOM 3970 C CA . SER A 1 523 ? 35.026 17.266 -46.412 1.00 86.62 523 SER A CA 1
ATOM 3971 C C . SER A 1 523 ? 36.398 17.169 -47.093 1.00 86.62 523 SER A C 1
ATOM 3973 O O . SER A 1 523 ? 36.696 17.987 -47.959 1.00 86.62 523 SER A O 1
ATOM 3975 N N . ILE A 1 524 ? 37.216 16.162 -46.758 1.00 87.06 524 ILE A N 1
ATOM 3976 C CA . ILE A 1 524 ? 38.516 15.925 -47.413 1.00 87.06 524 ILE A CA 1
ATOM 3977 C C . ILE A 1 524 ? 38.327 15.502 -48.873 1.00 87.06 524 ILE A C 1
ATOM 3979 O O . ILE A 1 524 ? 39.001 16.028 -49.759 1.00 87.06 524 ILE A O 1
ATOM 3983 N N . ILE A 1 525 ? 37.411 14.565 -49.139 1.00 85.69 525 ILE A N 1
ATOM 3984 C CA . ILE A 1 525 ? 37.137 14.088 -50.500 1.00 85.69 525 ILE A CA 1
ATOM 3985 C C . ILE A 1 525 ? 36.669 15.250 -51.376 1.00 85.69 525 ILE A C 1
ATOM 3987 O O . ILE A 1 525 ? 37.134 15.387 -52.502 1.00 85.69 525 ILE A O 1
ATOM 3991 N N . ILE A 1 526 ? 35.805 16.126 -50.871 1.00 83.19 526 ILE A N 1
ATOM 3992 C CA . ILE A 1 526 ? 35.334 17.289 -51.632 1.00 83.19 526 ILE A CA 1
ATOM 3993 C C . ILE A 1 526 ? 36.434 18.323 -51.814 1.00 83.19 526 ILE A C 1
ATOM 3995 O O . ILE A 1 526 ? 36.606 18.818 -52.925 1.00 83.19 526 ILE A O 1
ATOM 3999 N N . GLY A 1 527 ? 37.217 18.590 -50.767 1.00 83.06 527 GLY A N 1
ATOM 4000 C CA . GLY A 1 527 ? 38.357 19.504 -50.821 1.00 83.06 527 GLY A CA 1
ATOM 4001 C C . GLY A 1 527 ? 39.353 19.172 -51.925 1.00 83.06 527 GLY A C 1
ATOM 4002 O O . GLY A 1 527 ? 39.900 20.072 -52.551 1.00 83.06 527 GLY A O 1
ATOM 4003 N N . ASN A 1 528 ? 39.537 17.886 -52.213 1.00 84.44 528 ASN A N 1
ATOM 4004 C CA . ASN A 1 528 ? 40.492 17.418 -53.212 1.00 84.44 528 ASN A CA 1
ATOM 4005 C C . ASN A 1 528 ? 39.910 17.292 -54.629 1.00 84.44 528 ASN A C 1
ATOM 4007 O O . ASN A 1 528 ? 40.640 16.919 -55.546 1.00 84.44 528 ASN A O 1
ATOM 4011 N N . ASN A 1 529 ? 38.617 17.568 -54.828 1.00 81.62 529 ASN A N 1
ATOM 4012 C CA . ASN A 1 529 ? 37.940 17.356 -56.104 1.00 81.62 529 ASN A CA 1
ATOM 4013 C C . ASN A 1 529 ? 37.358 18.650 -56.687 1.00 81.62 529 ASN A C 1
ATOM 4015 O O . ASN A 1 529 ? 36.882 19.530 -55.973 1.00 81.62 529 ASN A O 1
ATOM 4019 N N . ASN A 1 530 ? 37.396 18.741 -58.016 1.00 79.38 530 ASN A N 1
ATOM 4020 C CA . ASN A 1 530 ? 36.868 19.852 -58.809 1.00 79.38 530 ASN A CA 1
ATOM 4021 C C . ASN A 1 530 ? 35.408 19.587 -59.203 1.00 79.38 530 ASN A C 1
ATOM 4023 O O . ASN A 1 530 ? 35.053 18.450 -59.518 1.00 79.38 530 ASN A O 1
ATOM 4027 N N . LEU A 1 531 ? 34.578 20.632 -59.247 1.00 73.31 531 LEU A N 1
ATOM 4028 C CA . LEU A 1 531 ? 33.148 20.528 -59.574 1.00 73.31 531 LEU A CA 1
ATOM 4029 C C . LEU A 1 531 ? 32.905 20.431 -61.093 1.00 73.31 531 LEU A C 1
ATOM 4031 O O . LEU A 1 531 ? 31.935 19.818 -61.528 1.00 73.31 531 LEU A O 1
ATOM 4035 N N . ASN A 1 532 ? 33.795 21.012 -61.908 1.00 66.19 532 ASN A N 1
ATOM 4036 C CA . ASN A 1 532 ? 33.586 21.200 -63.353 1.00 66.19 532 ASN A CA 1
ATOM 4037 C C . ASN A 1 532 ? 34.239 20.141 -64.258 1.00 66.19 532 ASN A C 1
ATOM 4039 O O . ASN A 1 532 ? 34.221 20.275 -65.486 1.00 66.19 532 ASN A O 1
ATOM 4043 N N . ARG A 1 533 ? 34.863 19.099 -63.704 1.00 58.34 533 ARG A N 1
ATOM 4044 C CA . ARG A 1 533 ? 35.554 18.103 -64.530 1.00 58.34 533 ARG A CA 1
ATOM 4045 C C . ARG A 1 533 ? 34.512 17.205 -65.209 1.00 58.34 533 ARG A C 1
ATOM 4047 O O . ARG A 1 533 ? 33.934 16.344 -64.561 1.00 58.34 533 ARG A O 1
ATOM 4054 N N . LYS A 1 534 ? 34.299 17.362 -66.525 1.00 50.44 534 LYS A N 1
ATOM 4055 C CA . LYS A 1 534 ? 33.689 16.303 -67.352 1.00 50.44 534 LYS A CA 1
ATOM 4056 C C . LYS A 1 534 ? 34.560 15.056 -67.148 1.00 50.44 534 LYS A C 1
ATOM 4058 O O . LYS A 1 534 ? 35.725 15.054 -67.547 1.00 50.44 534 LYS A O 1
ATOM 4063 N N . HIS A 1 535 ? 34.053 14.056 -66.431 1.00 47.44 535 HIS A N 1
ATOM 4064 C CA . HIS A 1 535 ? 34.816 12.878 -66.020 1.00 47.44 535 HIS A CA 1
ATOM 4065 C C . HIS A 1 535 ? 35.051 11.937 -67.214 1.00 47.44 535 HIS A C 1
ATOM 4067 O O . HIS A 1 535 ? 34.429 10.890 -67.336 1.00 47.44 535 HIS A O 1
ATOM 4073 N N . GLY A 1 536 ? 35.959 12.326 -68.111 1.00 35.94 536 GLY A N 1
ATOM 4074 C CA . GLY A 1 536 ? 36.617 11.408 -69.034 1.00 35.94 536 GLY A CA 1
ATOM 4075 C C . GLY A 1 536 ? 37.646 10.582 -68.266 1.00 35.94 536 GLY A C 1
ATOM 4076 O O . GLY A 1 536 ? 38.430 11.136 -67.495 1.00 35.94 536 GLY A O 1
ATOM 4077 N N . ALA A 1 537 ? 37.598 9.264 -68.448 1.00 37.50 537 ALA A N 1
ATOM 4078 C CA . ALA A 1 537 ? 38.427 8.262 -67.790 1.00 37.50 537 ALA A CA 1
ATOM 4079 C C . ALA A 1 537 ? 39.879 8.714 -67.549 1.00 37.50 537 ALA A C 1
ATOM 4081 O O . ALA A 1 537 ? 40.627 9.032 -68.473 1.00 37.50 537 ALA A O 1
ATOM 4082 N N . THR A 1 538 ? 40.312 8.699 -66.290 1.00 33.25 538 THR A N 1
ATOM 4083 C CA . THR A 1 538 ? 41.740 8.666 -65.957 1.00 33.25 538 THR A CA 1
ATOM 4084 C C . THR A 1 538 ? 41.952 7.888 -64.664 1.00 33.25 538 THR A C 1
ATOM 4086 O O . THR A 1 538 ? 42.315 8.447 -63.639 1.00 33.25 538 THR A O 1
ATOM 4089 N N . LEU A 1 539 ? 41.712 6.580 -64.734 1.00 32.78 539 LEU A N 1
ATOM 4090 C CA . LEU A 1 539 ? 42.419 5.574 -63.944 1.00 32.78 539 LEU A CA 1
ATOM 4091 C C . LEU A 1 539 ? 42.662 4.369 -64.861 1.00 32.78 539 LEU A C 1
ATOM 4093 O O . LEU A 1 539 ? 42.032 3.325 -64.739 1.00 32.78 539 LEU A O 1
ATOM 4097 N N . LEU A 1 540 ? 43.584 4.533 -65.813 1.00 32.69 540 LEU A N 1
ATOM 4098 C CA . LEU A 1 540 ? 44.385 3.398 -66.257 1.00 32.69 540 LEU A CA 1
ATOM 4099 C C . LEU A 1 540 ? 45.311 3.067 -65.085 1.00 32.69 540 LEU A C 1
ATOM 4101 O O . LEU A 1 540 ? 46.389 3.638 -64.949 1.00 32.69 540 LEU A O 1
ATOM 4105 N N . VAL A 1 541 ? 44.840 2.201 -64.192 1.00 33.56 541 VAL A N 1
ATOM 4106 C CA . VAL A 1 541 ? 45.748 1.404 -63.375 1.00 33.56 541 VAL A CA 1
ATOM 4107 C C . VAL A 1 541 ? 46.310 0.354 -64.320 1.00 33.56 541 VAL A C 1
ATOM 4109 O O . VAL A 1 541 ? 45.575 -0.488 -64.832 1.00 33.56 541 VAL A O 1
ATOM 4112 N N . GLU A 1 542 ? 47.605 0.464 -64.588 1.00 29.39 542 GLU A N 1
ATOM 4113 C CA . GLU A 1 542 ? 48.406 -0.555 -65.251 1.00 29.39 542 GLU A CA 1
ATOM 4114 C C . GLU A 1 542 ? 48.171 -1.908 -64.561 1.00 29.39 542 GLU A C 1
ATOM 4116 O O . GLU A 1 542 ? 48.600 -2.135 -63.429 1.00 29.39 542 GLU A O 1
ATOM 4121 N N . GLN A 1 543 ? 47.471 -2.816 -65.237 1.00 29.50 543 GLN A N 1
ATOM 4122 C CA . GLN A 1 543 ? 47.602 -4.241 -64.962 1.00 29.50 543 GLN A CA 1
ATOM 4123 C C . GLN A 1 543 ? 48.764 -4.761 -65.814 1.00 29.50 543 GLN A C 1
ATOM 4125 O O . GLN A 1 543 ? 48.818 -4.455 -67.008 1.00 29.50 543 GLN A O 1
ATOM 4130 N N . PRO A 1 544 ? 49.714 -5.517 -65.237 1.00 28.81 544 PRO A N 1
ATOM 4131 C CA . PRO A 1 544 ? 50.808 -6.074 -66.010 1.00 28.81 544 PRO A CA 1
ATOM 4132 C C . PRO A 1 544 ? 50.255 -7.098 -67.001 1.00 28.81 544 PRO A C 1
ATOM 4134 O O . PRO A 1 544 ? 49.401 -7.920 -66.664 1.00 28.81 544 PRO A O 1
ATOM 4137 N N . ALA A 1 545 ? 50.771 -7.019 -68.224 1.00 27.70 545 ALA A N 1
ATOM 4138 C CA . ALA A 1 545 ? 50.478 -7.924 -69.317 1.00 27.70 545 ALA A CA 1
ATOM 4139 C C . ALA A 1 545 ? 50.612 -9.393 -68.886 1.00 27.70 545 ALA A C 1
ATOM 4141 O O . ALA A 1 545 ? 51.640 -9.813 -68.348 1.00 27.70 545 ALA A O 1
ATOM 4142 N N . ARG A 1 546 ? 49.581 -10.181 -69.188 1.00 27.05 546 ARG A N 1
ATOM 4143 C CA . ARG A 1 546 ? 49.716 -11.619 -69.395 1.00 27.05 546 ARG A CA 1
ATOM 4144 C C . ARG A 1 546 ? 49.222 -11.914 -70.800 1.00 27.05 546 ARG A C 1
ATOM 4146 O O . ARG A 1 546 ? 48.043 -11.760 -71.099 1.00 27.05 546 ARG A O 1
ATOM 4153 N N . GLU A 1 547 ? 50.191 -12.229 -71.642 1.00 29.39 547 GLU A N 1
ATOM 4154 C CA . GLU A 1 547 ? 50.028 -12.795 -72.970 1.00 29.39 547 GLU A CA 1
ATOM 4155 C C . GLU A 1 547 ? 49.222 -14.092 -72.870 1.00 29.39 547 GLU A C 1
ATOM 4157 O O . GLU A 1 547 ? 49.504 -14.909 -71.998 1.00 29.39 547 GLU A O 1
ATOM 4162 N N . GLU A 1 548 ? 48.252 -14.273 -73.764 1.00 29.14 548 GLU A N 1
ATOM 4163 C CA . GLU A 1 548 ? 48.049 -15.530 -74.484 1.00 29.14 548 GLU A CA 1
ATOM 4164 C C . GLU A 1 548 ? 47.176 -15.272 -75.725 1.00 29.14 548 GLU A C 1
ATOM 4166 O O . GLU A 1 548 ? 46.196 -14.527 -75.706 1.00 29.14 548 GLU A O 1
ATOM 4171 N N . GLU A 1 549 ? 47.644 -15.831 -76.835 1.00 28.31 549 GLU A N 1
ATOM 4172 C CA . GLU A 1 549 ? 47.208 -15.646 -78.213 1.00 28.31 549 GLU A CA 1
ATOM 4173 C C . GLU A 1 549 ? 46.186 -16.711 -78.669 1.00 28.31 549 GLU A C 1
ATOM 4175 O O . GLU A 1 549 ? 46.190 -17.831 -78.169 1.00 28.31 549 GLU A O 1
ATOM 4180 N N . GLN A 1 550 ? 45.451 -16.351 -79.738 1.00 29.27 550 GLN A N 1
ATOM 4181 C CA . GLN A 1 550 ? 44.842 -17.198 -80.795 1.00 29.27 550 GLN A CA 1
ATOM 4182 C C . GLN A 1 550 ? 43.540 -17.965 -80.454 1.00 29.27 550 GLN A C 1
ATOM 4184 O O . GLN A 1 550 ? 43.502 -18.823 -79.586 1.00 29.27 550 GLN A O 1
ATOM 4189 N N . GLN A 1 551 ? 42.383 -17.540 -80.994 1.00 27.94 551 GLN A N 1
ATOM 4190 C CA . GLN A 1 551 ? 41.787 -17.799 -82.334 1.00 27.94 551 GLN A CA 1
ATOM 4191 C C . GLN A 1 551 ? 40.806 -18.993 -82.317 1.00 27.94 551 GLN A C 1
ATOM 4193 O O . GLN A 1 551 ? 41.234 -20.129 -82.189 1.00 27.94 551 GLN A O 1
ATOM 4198 N N . GLU A 1 552 ? 39.498 -18.737 -82.462 1.00 28.70 552 GLU A N 1
ATOM 4199 C CA . GLU A 1 552 ? 38.700 -19.074 -83.664 1.00 28.70 552 GLU A CA 1
ATOM 4200 C C . GLU A 1 552 ? 37.185 -18.839 -83.457 1.00 28.70 552 GLU A C 1
ATOM 4202 O O . GLU A 1 552 ? 36.572 -19.272 -82.486 1.00 28.70 552 GLU A O 1
ATOM 4207 N N . GLU A 1 553 ? 36.636 -18.095 -84.419 1.00 32.62 553 GLU A N 1
ATOM 4208 C CA . GLU A 1 553 ? 35.285 -18.092 -84.998 1.00 32.62 553 GLU A CA 1
ATOM 4209 C C . GLU A 1 553 ? 34.069 -18.501 -84.142 1.00 32.62 553 GLU A C 1
ATOM 4211 O O . GLU A 1 553 ? 33.653 -19.656 -84.075 1.00 32.62 553 GLU A O 1
ATOM 4216 N N . GLY A 1 554 ? 33.366 -17.481 -83.643 1.00 27.89 554 GLY A N 1
ATOM 4217 C CA . GLY A 1 554 ? 31.976 -17.571 -83.215 1.00 27.89 554 GLY A CA 1
ATOM 4218 C C . GLY A 1 554 ? 31.250 -16.267 -83.533 1.00 27.89 554 GLY A C 1
ATOM 4219 O O . GLY A 1 554 ? 31.689 -15.214 -83.097 1.00 27.89 554 GLY A O 1
ATOM 4220 N N . PHE A 1 555 ? 30.192 -16.375 -84.341 1.00 27.14 555 PHE A N 1
ATOM 4221 C CA . PHE A 1 555 ? 29.001 -15.517 -84.419 1.00 27.14 555 PHE A CA 1
ATOM 4222 C C . PHE A 1 555 ? 29.192 -14.001 -84.189 1.00 27.14 555 PHE A C 1
ATOM 4224 O O . PHE A 1 555 ? 29.497 -13.551 -83.091 1.00 27.14 555 PHE A O 1
ATOM 4231 N N . VAL A 1 556 ? 28.897 -13.184 -85.211 1.00 38.28 556 VAL A N 1
ATOM 4232 C CA . VAL A 1 556 ? 28.708 -11.734 -85.034 1.00 38.28 556 VAL A CA 1
ATOM 4233 C C . VAL A 1 556 ? 27.453 -11.514 -84.183 1.00 38.28 556 VAL A C 1
ATOM 4235 O O . VAL A 1 556 ? 26.353 -11.334 -84.704 1.00 38.28 556 VAL A O 1
ATOM 4238 N N . GLU A 1 557 ? 27.614 -11.549 -82.863 1.00 34.00 557 GLU A N 1
ATOM 4239 C CA . GLU A 1 557 ? 26.722 -10.848 -81.956 1.00 34.00 557 GLU A CA 1
ATOM 4240 C C . GLU A 1 557 ? 26.986 -9.356 -82.143 1.00 34.00 557 GLU A C 1
ATOM 4242 O O . GLU A 1 557 ? 28.103 -8.855 -81.995 1.00 34.00 557 GLU A O 1
ATOM 4247 N N . VAL A 1 558 ? 25.932 -8.649 -82.545 1.00 33.31 558 VAL A N 1
ATOM 4248 C CA . VAL A 1 558 ? 25.833 -7.198 -82.414 1.00 33.31 558 VAL A CA 1
ATOM 4249 C C . VAL A 1 558 ? 26.295 -6.869 -80.995 1.00 33.31 558 VAL A C 1
ATOM 4251 O O . VAL A 1 558 ? 25.707 -7.437 -80.074 1.00 33.31 558 VAL A O 1
ATOM 4254 N N . PRO A 1 559 ? 27.313 -6.012 -80.777 1.00 36.19 559 PRO A N 1
ATOM 4255 C CA . PRO A 1 559 ? 27.632 -5.607 -79.424 1.00 36.19 559 PRO A CA 1
ATOM 4256 C C . PRO A 1 559 ? 26.359 -4.979 -78.873 1.00 36.19 559 PRO A C 1
ATOM 4258 O O . PRO A 1 559 ? 25.886 -3.959 -79.389 1.00 36.19 559 PRO A O 1
ATOM 4261 N N . GLU A 1 560 ? 25.763 -5.637 -77.875 1.00 31.39 560 GLU A N 1
ATOM 4262 C CA . GLU A 1 560 ? 24.794 -4.990 -77.014 1.00 31.39 560 GLU A CA 1
ATOM 4263 C C . GLU A 1 560 ? 25.439 -3.673 -76.625 1.00 31.39 560 GLU A C 1
ATOM 4265 O O . GLU A 1 560 ? 26.557 -3.650 -76.105 1.00 31.39 560 GLU A O 1
ATOM 4270 N N . LYS A 1 561 ? 24.770 -2.577 -76.985 1.00 30.66 561 LYS A N 1
ATOM 4271 C CA . LYS A 1 561 ? 25.112 -1.241 -76.531 1.00 30.66 561 LYS A CA 1
ATOM 4272 C C . LYS A 1 561 ? 25.242 -1.314 -75.014 1.00 30.66 561 LYS A C 1
ATOM 4274 O O . LYS A 1 561 ? 24.252 -1.246 -74.290 1.00 30.66 561 LYS A O 1
ATOM 4279 N N . SER A 1 562 ? 26.470 -1.484 -74.541 1.00 32.09 562 SER A N 1
ATOM 4280 C CA . SER A 1 562 ? 26.857 -1.208 -73.177 1.00 32.09 562 SER A CA 1
ATOM 4281 C C . SER A 1 562 ? 26.444 0.233 -72.942 1.00 32.09 562 SER A C 1
ATOM 4283 O O . SER A 1 562 ? 27.008 1.116 -73.583 1.00 32.09 562 SER A O 1
ATOM 4285 N N . LYS A 1 563 ? 25.389 0.402 -72.137 1.00 34.94 563 LYS A N 1
ATOM 4286 C CA . LYS A 1 563 ? 24.927 1.640 -71.501 1.00 34.94 563 LYS A CA 1
ATOM 4287 C C . LYS A 1 563 ? 25.549 2.888 -72.128 1.00 34.94 563 LYS A C 1
ATOM 4289 O O . LYS A 1 563 ? 26.648 3.282 -71.750 1.00 34.94 563 LYS A O 1
ATOM 4294 N N . GLU A 1 564 ? 24.838 3.447 -73.103 1.00 33.81 564 GLU A N 1
ATOM 4295 C CA . GLU A 1 564 ? 25.098 4.779 -73.644 1.00 33.81 564 GLU A CA 1
ATOM 4296 C C . GLU A 1 564 ? 25.364 5.748 -72.482 1.00 33.81 564 GLU A C 1
ATOM 4298 O O . GLU A 1 564 ? 24.473 5.993 -71.675 1.00 33.81 564 GLU A O 1
ATOM 4303 N N . ASP A 1 565 ? 26.611 6.209 -72.375 1.00 37.44 565 ASP A N 1
ATOM 4304 C CA . ASP A 1 565 ? 27.059 7.486 -71.819 1.00 37.44 565 ASP A CA 1
ATOM 4305 C C . ASP A 1 565 ? 26.165 8.140 -70.742 1.00 37.44 565 ASP A C 1
ATOM 4307 O O . ASP A 1 565 ? 25.772 9.303 -70.856 1.00 37.44 565 ASP A O 1
ATOM 4311 N N . GLU A 1 566 ? 25.912 7.452 -69.626 1.00 39.69 566 GLU A N 1
ATOM 4312 C CA . GLU A 1 566 ? 25.685 8.161 -68.368 1.00 39.69 566 GLU A CA 1
ATOM 4313 C C . GLU A 1 566 ? 27.043 8.713 -67.942 1.00 39.69 566 GLU A C 1
ATOM 4315 O O . GLU A 1 566 ? 27.890 8.004 -67.400 1.00 39.69 566 GLU A O 1
ATOM 4320 N N . ALA A 1 567 ? 27.289 9.987 -68.244 1.00 43.78 567 ALA A N 1
ATOM 4321 C CA . ALA A 1 567 ? 28.407 10.722 -67.679 1.00 43.78 567 ALA A CA 1
ATOM 4322 C C . ALA A 1 567 ? 28.441 10.467 -66.162 1.00 43.78 567 ALA A C 1
ATOM 4324 O O . ALA A 1 567 ? 27.527 10.906 -65.463 1.00 43.78 567 ALA A O 1
ATOM 4325 N N . ASN A 1 568 ? 29.463 9.745 -65.674 1.00 54.88 568 ASN A N 1
ATOM 4326 C CA . ASN A 1 568 ? 29.684 9.471 -64.251 1.00 54.88 568 ASN A CA 1
ATOM 4327 C C . ASN A 1 568 ? 29.464 10.763 -63.465 1.00 54.88 568 ASN A C 1
ATOM 4329 O O . ASN A 1 568 ? 30.276 11.692 -63.531 1.00 54.88 568 ASN A O 1
ATOM 4333 N N . SER A 1 569 ? 28.324 10.852 -62.782 1.00 70.88 569 SER A N 1
ATOM 4334 C CA . SER A 1 569 ? 27.950 12.078 -62.096 1.00 70.88 569 SER A CA 1
ATOM 4335 C C . SER A 1 569 ? 28.927 12.318 -60.947 1.00 70.88 569 SER A C 1
ATOM 4337 O O . SER A 1 569 ? 29.385 11.377 -60.297 1.00 70.88 569 SER A O 1
ATOM 4339 N N . PHE A 1 570 ? 29.228 13.584 -60.657 1.00 75.56 570 PHE A N 1
ATOM 4340 C CA . PHE A 1 570 ? 30.073 13.987 -59.525 1.00 75.56 570 PHE A CA 1
ATOM 4341 C C . PHE A 1 570 ? 29.683 13.280 -58.207 1.00 75.56 570 PHE A C 1
ATOM 4343 O O . PHE A 1 570 ? 30.544 12.919 -57.407 1.00 75.56 570 PHE A O 1
ATOM 4350 N N . ARG A 1 571 ? 28.383 13.003 -58.017 1.00 79.50 571 ARG A N 1
ATOM 4351 C CA . ARG A 1 571 ? 27.841 12.254 -56.871 1.00 79.50 571 ARG A CA 1
ATOM 4352 C C . ARG A 1 571 ? 28.341 10.807 -56.825 1.00 79.50 571 ARG A C 1
ATOM 4354 O O . ARG A 1 571 ? 28.788 10.361 -55.775 1.00 79.50 571 ARG A O 1
ATOM 4361 N N . GLN A 1 572 ? 28.294 10.097 -57.950 1.00 82.81 572 GLN A N 1
ATOM 4362 C CA . GLN A 1 572 ? 28.739 8.704 -58.040 1.00 82.81 572 GLN A CA 1
ATOM 4363 C C . GLN A 1 572 ? 30.248 8.581 -57.807 1.00 82.81 572 GLN A C 1
ATOM 4365 O O . GLN A 1 572 ? 30.703 7.690 -57.101 1.00 82.81 572 GLN A O 1
ATOM 4370 N N . TYR A 1 573 ? 31.024 9.539 -58.307 1.00 82.94 573 TYR A N 1
ATOM 4371 C CA . TYR A 1 573 ? 32.465 9.558 -58.082 1.00 82.94 573 TYR A CA 1
ATOM 4372 C C . TYR A 1 573 ? 32.843 9.795 -56.606 1.00 82.94 573 TYR A C 1
ATOM 4374 O O . TYR A 1 573 ? 33.702 9.094 -56.069 1.00 82.94 573 TYR A O 1
ATOM 4382 N N . ILE A 1 574 ? 32.184 10.742 -55.919 1.00 83.44 574 ILE A N 1
ATOM 4383 C CA . ILE A 1 574 ? 32.378 10.943 -54.469 1.00 83.44 574 ILE A CA 1
ATOM 4384 C C . ILE A 1 574 ? 31.970 9.691 -53.696 1.00 83.44 574 ILE A C 1
ATOM 4386 O O . ILE A 1 574 ? 32.696 9.277 -52.793 1.00 83.44 574 ILE A O 1
ATOM 4390 N N . HIS A 1 575 ? 30.833 9.096 -54.059 1.00 87.31 575 HIS A N 1
ATOM 4391 C CA . HIS A 1 575 ? 30.355 7.852 -53.472 1.00 87.31 575 HIS A CA 1
ATOM 4392 C C . HIS A 1 575 ? 31.413 6.743 -53.563 1.00 87.31 575 HIS A C 1
ATOM 4394 O O . HIS A 1 575 ? 31.776 6.164 -52.542 1.00 87.31 575 HIS A O 1
ATOM 4400 N N . ASP A 1 576 ? 31.976 6.500 -54.748 1.00 87.31 576 ASP A N 1
ATOM 4401 C CA . ASP A 1 576 ? 32.922 5.404 -54.967 1.00 87.31 576 ASP A CA 1
ATOM 4402 C C . ASP A 1 576 ? 34.240 5.617 -54.204 1.00 87.31 576 ASP A C 1
ATOM 4404 O O . ASP A 1 576 ? 34.765 4.686 -53.585 1.00 87.31 576 ASP A O 1
ATOM 4408 N N . ILE A 1 577 ? 34.756 6.853 -54.166 1.00 86.88 577 ILE A N 1
ATOM 4409 C CA . ILE A 1 577 ? 35.953 7.187 -53.374 1.00 86.88 577 ILE A CA 1
ATOM 4410 C C . ILE A 1 577 ? 35.684 7.036 -51.882 1.00 86.88 577 ILE A C 1
ATOM 4412 O O . ILE A 1 577 ? 36.529 6.507 -51.150 1.00 86.88 577 ILE A O 1
ATOM 4416 N N . PHE A 1 578 ? 34.533 7.515 -51.414 1.00 88.44 578 PHE A N 1
ATOM 4417 C CA . PHE A 1 578 ? 34.154 7.386 -50.018 1.00 88.44 578 PHE A CA 1
ATOM 4418 C C . PHE A 1 578 ? 34.057 5.911 -49.639 1.00 88.44 578 PHE A C 1
ATOM 4420 O O . PHE A 1 578 ? 34.697 5.476 -48.684 1.00 88.44 578 PHE A O 1
ATOM 4427 N N . MET A 1 579 ? 33.342 5.115 -50.431 1.00 89.75 579 MET A N 1
ATOM 4428 C CA . MET A 1 579 ? 33.199 3.688 -50.182 1.00 89.75 579 MET A CA 1
ATOM 4429 C C . MET A 1 579 ? 34.541 2.961 -50.245 1.00 89.75 579 MET A C 1
ATOM 4431 O O . MET A 1 579 ? 34.783 2.114 -49.395 1.00 89.75 579 MET A O 1
ATOM 4435 N N . HIS A 1 580 ? 35.466 3.308 -51.141 1.00 87.50 580 HIS A N 1
ATOM 4436 C CA . HIS A 1 580 ? 36.786 2.673 -51.151 1.00 87.50 580 HIS A CA 1
ATOM 4437 C C . HIS A 1 580 ? 37.637 3.069 -49.932 1.00 87.50 580 HIS A C 1
ATOM 4439 O O . HIS A 1 580 ? 38.253 2.208 -49.300 1.00 87.50 580 HIS A O 1
ATOM 4445 N N . SER A 1 581 ? 37.715 4.357 -49.600 1.00 87.19 581 SER A N 1
ATOM 4446 C CA . SER A 1 581 ? 38.642 4.849 -48.571 1.00 87.19 581 SER A CA 1
ATOM 4447 C C . SER A 1 581 ? 38.090 4.700 -47.151 1.00 87.19 581 SER A C 1
ATOM 4449 O O . SER A 1 581 ? 38.760 4.162 -46.266 1.00 87.19 581 SER A O 1
ATOM 4451 N N . PHE A 1 582 ? 36.848 5.130 -46.929 1.00 89.44 582 PHE A N 1
ATOM 4452 C CA . PHE A 1 582 ? 36.233 5.178 -45.609 1.00 89.44 582 PHE A CA 1
ATOM 4453 C C . PHE A 1 582 ? 35.787 3.798 -45.128 1.00 89.44 582 PHE A C 1
ATOM 4455 O O . PHE A 1 582 ? 36.017 3.470 -43.965 1.00 89.44 582 PHE A O 1
ATOM 4462 N N . SER A 1 583 ? 35.205 2.955 -45.994 1.00 88.25 583 SER A N 1
ATOM 4463 C CA . SER A 1 583 ? 34.752 1.619 -45.563 1.00 88.25 583 SER A CA 1
ATOM 4464 C C . SER A 1 583 ? 35.917 0.742 -45.088 1.00 88.25 583 SER A C 1
ATOM 4466 O O . SER A 1 583 ? 35.796 0.056 -44.072 1.00 88.25 583 SER A O 1
ATOM 4468 N N . VAL A 1 584 ? 37.068 0.821 -45.769 1.00 89.44 584 VAL A N 1
ATOM 4469 C CA . VAL A 1 584 ? 38.274 0.055 -45.434 1.00 89.44 584 VAL A CA 1
ATOM 4470 C C . VAL A 1 584 ? 38.876 0.534 -44.114 1.00 89.44 584 VAL A C 1
ATOM 4472 O O . VAL A 1 584 ? 39.198 -0.294 -43.260 1.00 89.44 584 VAL A O 1
ATOM 4475 N N . SER A 1 585 ? 38.989 1.851 -43.910 1.00 90.06 585 SER A N 1
ATOM 4476 C CA . SER A 1 585 ? 39.479 2.408 -42.641 1.00 90.06 585 SER A CA 1
ATOM 4477 C C . SER A 1 585 ? 38.534 2.063 -41.481 1.00 90.06 585 SER A C 1
ATOM 4479 O O . SER A 1 585 ? 38.981 1.536 -40.462 1.00 90.06 585 SER A O 1
ATOM 4481 N N . MET A 1 586 ? 37.216 2.225 -41.653 1.00 90.75 586 MET A N 1
ATOM 4482 C CA . MET A 1 586 ? 36.231 1.929 -40.602 1.00 90.75 586 MET A CA 1
ATOM 4483 C C . MET A 1 586 ? 36.165 0.447 -40.221 1.00 90.75 586 MET A C 1
ATOM 4485 O O . MET A 1 586 ? 36.002 0.129 -39.039 1.00 90.75 586 MET A O 1
ATOM 4489 N N . LEU A 1 587 ? 36.321 -0.468 -41.180 1.00 90.94 587 LEU A N 1
ATOM 4490 C CA . LEU A 1 587 ? 36.314 -1.902 -40.894 1.00 90.94 587 LEU A CA 1
ATOM 4491 C C . LEU A 1 587 ? 37.589 -2.333 -40.159 1.00 90.94 587 LEU A C 1
ATOM 4493 O O . LEU A 1 587 ? 37.510 -3.053 -39.163 1.00 90.94 587 LEU A O 1
ATOM 4497 N N . ASN A 1 588 ? 38.754 -1.874 -40.623 1.00 90.81 588 ASN A N 1
ATOM 4498 C CA . ASN A 1 588 ? 40.046 -2.306 -40.090 1.00 90.81 588 ASN A CA 1
ATOM 4499 C C . ASN A 1 588 ? 40.370 -1.667 -38.737 1.00 90.81 588 ASN A C 1
ATOM 4501 O O . ASN A 1 588 ? 40.811 -2.363 -37.819 1.00 90.81 588 ASN A O 1
ATOM 4505 N N . GLU A 1 589 ? 40.143 -0.360 -38.605 1.00 89.12 589 GLU A N 1
ATOM 4506 C CA . GLU A 1 589 ? 40.479 0.390 -37.394 1.00 89.12 589 GLU A CA 1
ATOM 4507 C C . GLU A 1 589 ? 39.370 0.298 -36.348 1.00 89.12 589 GLU A C 1
ATOM 4509 O O . GLU A 1 589 ? 39.658 0.130 -35.166 1.00 89.12 589 GLU A O 1
ATOM 4514 N N . CYS A 1 590 ? 38.101 0.382 -36.761 1.00 88.00 590 CYS A N 1
ATOM 4515 C CA . CYS A 1 590 ? 36.971 0.506 -35.838 1.00 88.00 590 CYS A CA 1
ATOM 4516 C C . CYS A 1 590 ? 36.059 -0.724 -35.768 1.00 88.00 590 CYS A C 1
ATOM 4518 O O . CYS A 1 590 ? 35.190 -0.759 -34.902 1.00 88.00 590 CYS A O 1
ATOM 4520 N N . GLY A 1 591 ? 36.219 -1.731 -36.632 1.00 90.38 591 GLY A N 1
ATOM 4521 C CA . GLY A 1 591 ? 35.365 -2.925 -36.617 1.00 90.38 591 GLY A CA 1
ATOM 4522 C C . GLY A 1 591 ? 33.934 -2.698 -37.124 1.00 90.38 591 GLY A C 1
ATOM 4523 O O . GLY A 1 591 ? 33.045 -3.512 -36.852 1.00 90.38 591 GLY A O 1
ATOM 4524 N N . ILE A 1 592 ? 33.689 -1.600 -37.847 1.00 92.62 592 ILE A N 1
ATOM 4525 C CA . ILE A 1 592 ? 32.373 -1.246 -38.394 1.00 92.62 592 ILE A CA 1
ATOM 4526 C C . ILE A 1 592 ? 32.377 -1.464 -39.903 1.00 92.62 592 ILE A C 1
ATOM 4528 O O . ILE A 1 592 ? 33.197 -0.901 -40.622 1.00 92.62 592 ILE A O 1
ATOM 4532 N N . GLN A 1 593 ? 31.418 -2.244 -40.390 1.00 92.69 593 GLN A N 1
ATOM 4533 C CA . GLN A 1 593 ? 31.189 -2.423 -41.814 1.00 92.69 593 GLN A CA 1
ATOM 4534 C C . GLN A 1 593 ? 30.258 -1.326 -42.322 1.00 92.69 593 GLN A C 1
ATOM 4536 O O . GLN A 1 593 ? 29.090 -1.265 -41.934 1.00 92.69 593 GLN A O 1
ATOM 4541 N N . VAL A 1 594 ? 30.766 -0.485 -43.217 1.00 92.75 594 VAL A N 1
ATOM 4542 C CA . VAL A 1 594 ? 29.935 0.427 -44.006 1.00 92.75 594 VAL A CA 1
ATOM 4543 C C . VAL A 1 594 ? 29.344 -0.378 -45.158 1.00 92.75 594 VAL A C 1
ATOM 4545 O O . VAL A 1 594 ? 30.083 -0.983 -45.930 1.00 92.75 594 VAL A O 1
ATOM 4548 N N . ILE A 1 595 ? 28.018 -0.454 -45.207 1.00 91.75 595 ILE A N 1
ATOM 4549 C CA . ILE A 1 595 ? 27.278 -1.211 -46.219 1.00 91.75 595 ILE A CA 1
ATOM 4550 C C . ILE A 1 595 ? 27.131 -0.356 -47.470 1.00 91.75 595 ILE A C 1
ATOM 4552 O O . ILE A 1 595 ? 27.404 -0.836 -48.564 1.00 91.75 595 ILE A O 1
ATOM 4556 N N . ASP A 1 596 ? 26.705 0.893 -47.290 1.00 90.81 596 ASP A N 1
ATOM 4557 C CA . ASP A 1 596 ? 26.411 1.802 -48.391 1.00 90.81 596 ASP A CA 1
ATOM 4558 C C . ASP A 1 596 ? 26.392 3.263 -47.919 1.00 90.81 596 ASP A C 1
ATOM 4560 O O . ASP A 1 596 ? 26.216 3.538 -46.724 1.00 90.81 596 ASP A O 1
ATOM 4564 N N . MET A 1 597 ? 26.528 4.196 -48.858 1.00 88.62 597 MET A N 1
ATOM 4565 C CA . MET A 1 597 ? 26.333 5.626 -48.643 1.00 88.62 597 MET A CA 1
ATOM 4566 C C . MET A 1 597 ? 25.431 6.198 -49.738 1.00 88.62 597 MET A C 1
ATOM 4568 O O . MET A 1 597 ? 25.673 6.017 -50.919 1.00 88.62 597 MET A O 1
ATOM 4572 N N . SER A 1 598 ? 24.454 7.018 -49.362 1.00 87.94 598 SER A N 1
ATOM 4573 C CA . SER A 1 598 ? 23.682 7.815 -50.316 1.00 87.94 598 SER A CA 1
ATOM 4574 C C . SER A 1 598 ? 23.942 9.302 -50.112 1.00 87.94 598 SER A C 1
ATOM 4576 O O . SER A 1 598 ? 23.794 9.811 -48.999 1.00 87.94 598 SER A O 1
ATOM 4578 N N . ILE A 1 599 ? 24.278 10.012 -51.188 1.00 85.19 599 ILE A N 1
ATOM 4579 C CA . ILE A 1 599 ? 24.343 11.479 -51.207 1.00 85.19 599 ILE A CA 1
ATOM 4580 C C . ILE A 1 599 ? 22.959 11.988 -51.617 1.00 85.19 599 ILE A C 1
ATOM 4582 O O . ILE A 1 599 ? 22.522 11.724 -52.738 1.00 85.19 599 ILE A O 1
ATOM 4586 N N . GLU A 1 600 ? 22.272 12.684 -50.711 1.00 82.81 600 GLU A N 1
ATOM 4587 C CA . GLU A 1 600 ? 20.912 13.187 -50.929 1.00 82.81 600 GLU A CA 1
ATOM 4588 C C . GLU A 1 600 ? 20.958 14.372 -51.905 1.00 82.81 600 GLU A C 1
ATOM 4590 O O . GLU A 1 600 ? 20.621 14.242 -53.087 1.00 82.81 600 GLU A O 1
ATOM 4595 N N . ASP A 1 601 ? 21.478 15.506 -51.438 1.00 77.44 601 ASP A N 1
ATOM 4596 C CA . ASP A 1 601 ? 21.509 16.755 -52.189 1.00 77.44 601 ASP A CA 1
ATOM 4597 C C . ASP A 1 601 ? 22.871 17.434 -52.117 1.00 77.44 601 ASP A C 1
ATOM 4599 O O . ASP A 1 601 ? 23.563 17.376 -51.105 1.00 77.44 601 ASP A O 1
ATOM 4603 N N . VAL A 1 602 ? 23.241 18.099 -53.214 1.00 80.81 602 VAL A N 1
ATOM 4604 C CA . VAL A 1 602 ? 24.441 18.936 -53.320 1.00 80.81 602 VAL A CA 1
ATOM 4605 C C . VAL A 1 602 ? 23.989 20.320 -53.758 1.00 80.81 602 VAL A C 1
ATOM 4607 O O . VAL A 1 602 ? 23.427 20.479 -54.842 1.00 80.81 602 VAL A O 1
ATOM 4610 N N . VAL A 1 603 ? 24.225 21.315 -52.910 1.00 83.81 603 VAL A N 1
ATOM 4611 C CA . VAL A 1 603 ? 23.817 22.704 -53.118 1.00 83.81 603 VAL A CA 1
ATOM 4612 C C . VAL A 1 603 ? 25.056 23.588 -53.082 1.00 83.81 603 VAL A C 1
ATOM 4614 O O . VAL A 1 603 ? 25.843 23.529 -52.140 1.00 83.81 603 VAL A O 1
ATOM 4617 N N . ILE A 1 604 ? 25.221 24.434 -54.097 1.00 84.81 604 ILE A N 1
ATOM 4618 C CA . ILE A 1 604 ? 26.223 25.503 -54.069 1.00 84.81 604 ILE A CA 1
ATOM 4619 C C . ILE A 1 604 ? 25.714 26.573 -53.103 1.00 84.81 604 ILE A C 1
ATOM 4621 O O . ILE A 1 604 ? 24.609 27.087 -53.277 1.00 84.81 604 ILE A O 1
ATOM 4625 N N . VAL A 1 605 ? 26.506 26.899 -52.082 1.00 85.75 605 VAL A N 1
ATOM 4626 C CA . VAL A 1 605 ? 26.095 27.844 -51.027 1.00 85.75 605 VAL A CA 1
ATOM 4627 C C . VAL A 1 605 ? 25.924 29.256 -51.592 1.00 85.75 605 VAL A C 1
ATOM 4629 O O . VAL A 1 605 ? 24.989 29.969 -51.229 1.00 85.75 605 VAL A O 1
ATOM 4632 N N . ASN A 1 606 ? 26.788 29.646 -52.534 1.00 86.12 606 ASN A N 1
ATOM 4633 C CA . ASN A 1 606 ? 26.692 30.927 -53.221 1.00 86.12 606 ASN A CA 1
ATOM 4634 C C . ASN A 1 606 ? 25.599 30.891 -54.308 1.00 86.12 606 ASN A C 1
ATOM 4636 O O . ASN A 1 606 ? 25.777 30.301 -55.376 1.00 86.12 606 ASN A O 1
ATOM 4640 N N . THR A 1 607 ? 24.480 31.565 -54.042 1.00 84.19 607 THR A N 1
ATOM 4641 C CA . THR A 1 607 ? 23.319 31.635 -54.940 1.00 84.19 607 THR A CA 1
ATOM 4642 C C . THR A 1 607 ? 23.613 32.392 -56.236 1.00 84.19 607 THR A C 1
ATOM 4644 O O . THR A 1 607 ? 23.129 31.992 -57.295 1.00 84.19 607 THR A O 1
ATOM 4647 N N . GLU A 1 608 ? 24.447 33.433 -56.199 1.00 84.25 608 GLU A N 1
ATOM 4648 C CA . GLU A 1 608 ? 24.848 34.187 -57.392 1.00 84.25 608 GLU A CA 1
ATOM 4649 C C . GLU A 1 608 ? 25.674 33.303 -58.328 1.00 84.25 608 GLU A C 1
ATOM 4651 O O . GLU A 1 608 ? 25.354 33.181 -59.511 1.00 84.25 608 GLU A O 1
ATOM 4656 N N . LEU A 1 609 ? 26.666 32.592 -57.785 1.00 82.00 609 LEU A N 1
ATOM 4657 C CA . LEU A 1 609 ? 27.456 31.631 -58.552 1.00 82.00 609 LEU A CA 1
ATOM 4658 C C . LEU A 1 609 ? 26.588 30.486 -59.084 1.00 82.00 609 LEU A C 1
ATOM 4660 O O . LEU A 1 609 ? 26.729 30.112 -60.244 1.00 82.00 609 LEU A O 1
ATOM 4664 N N . ALA A 1 610 ? 25.664 29.957 -58.279 1.00 79.88 610 ALA A N 1
ATOM 4665 C CA . ALA A 1 610 ? 24.754 28.899 -58.712 1.00 79.88 610 ALA A CA 1
ATOM 4666 C C . ALA A 1 610 ? 23.895 29.340 -59.910 1.00 79.88 610 ALA A C 1
ATOM 4668 O O . ALA A 1 610 ? 23.758 28.597 -60.882 1.00 79.88 610 ALA A O 1
ATOM 4669 N N . THR A 1 611 ? 23.363 30.568 -59.886 1.00 83.88 611 THR A N 1
ATOM 4670 C CA . THR A 1 611 ? 22.591 31.127 -61.012 1.00 83.88 611 THR A CA 1
ATOM 4671 C C . THR A 1 611 ? 23.462 31.414 -62.241 1.00 83.88 611 THR A C 1
ATOM 4673 O O . THR A 1 611 ? 23.050 31.127 -63.370 1.00 83.88 611 THR A O 1
ATOM 4676 N N . ALA A 1 612 ? 24.689 31.905 -62.046 1.00 80.62 612 ALA A N 1
ATOM 4677 C CA . ALA A 1 612 ? 25.663 32.103 -63.117 1.00 80.62 612 ALA A CA 1
ATOM 4678 C C . ALA A 1 612 ? 26.080 30.772 -63.768 1.00 80.62 612 ALA A C 1
ATOM 4680 O O . ALA A 1 612 ? 26.122 30.669 -64.989 1.00 80.62 612 ALA A O 1
ATOM 4681 N N . MET A 1 613 ? 26.311 29.723 -62.978 1.00 77.12 613 MET A N 1
ATOM 4682 C CA . MET A 1 613 ? 26.612 28.383 -63.484 1.00 77.12 613 MET A CA 1
ATOM 4683 C C . MET A 1 613 ? 25.410 27.752 -64.187 1.00 77.12 613 MET A C 1
ATOM 4685 O O . MET A 1 613 ? 25.582 27.172 -65.252 1.00 77.12 613 MET A O 1
ATOM 4689 N N . ALA A 1 614 ? 24.195 27.892 -63.648 1.00 76.56 614 ALA A N 1
ATOM 4690 C CA . ALA A 1 614 ? 22.986 27.380 -64.290 1.00 76.56 614 ALA A CA 1
ATOM 4691 C C . ALA A 1 614 ? 22.734 28.062 -65.646 1.00 76.56 614 ALA A C 1
ATOM 4693 O O . ALA A 1 614 ? 22.482 27.389 -66.644 1.00 76.56 614 ALA A O 1
ATOM 4694 N N . SER A 1 615 ? 22.867 29.391 -65.714 1.00 80.50 615 SER A N 1
ATOM 4695 C CA . SER A 1 615 ? 22.753 30.138 -66.975 1.00 80.50 615 SER A CA 1
ATOM 4696 C C . SER A 1 615 ? 23.869 29.795 -67.966 1.00 80.50 615 SER A C 1
ATOM 4698 O O . SER A 1 615 ? 23.586 29.590 -69.146 1.00 80.50 615 SER A O 1
ATOM 4700 N N . ALA A 1 616 ? 25.112 29.641 -67.498 1.00 76.12 616 ALA A N 1
ATOM 4701 C CA . ALA A 1 616 ? 26.233 29.197 -68.322 1.00 76.12 616 ALA A CA 1
ATOM 4702 C C . ALA A 1 616 ? 26.060 27.752 -68.819 1.00 76.12 616 ALA A C 1
ATOM 4704 O O . ALA A 1 616 ? 26.388 27.462 -69.963 1.00 76.12 616 ALA A O 1
ATOM 4705 N N . ALA A 1 617 ? 25.498 26.850 -68.012 1.00 72.44 617 ALA A N 1
ATOM 4706 C CA . ALA A 1 617 ? 25.201 25.475 -68.410 1.00 72.44 617 ALA A CA 1
ATOM 4707 C C . ALA A 1 617 ? 24.092 25.415 -69.471 1.00 72.44 617 ALA A C 1
ATOM 4709 O O . ALA A 1 617 ? 24.204 24.650 -70.428 1.00 72.44 617 ALA A O 1
ATOM 4710 N N . VAL A 1 618 ? 23.057 26.257 -69.355 1.00 79.31 618 VAL A N 1
ATOM 4711 C CA . VAL A 1 618 ? 22.016 26.408 -70.388 1.00 79.31 618 VAL A CA 1
ATOM 4712 C C . VAL A 1 618 ? 22.606 26.992 -71.674 1.00 79.31 618 VAL A C 1
ATOM 4714 O O . VAL A 1 618 ? 22.281 26.513 -72.759 1.00 79.31 618 VAL A O 1
ATOM 4717 N N . ALA A 1 619 ? 23.509 27.972 -71.570 1.00 74.81 619 ALA A N 1
ATOM 4718 C CA . ALA A 1 619 ? 24.225 28.533 -72.715 1.00 74.81 619 ALA A CA 1
ATOM 4719 C C . ALA A 1 619 ? 25.181 27.518 -73.369 1.00 74.81 619 ALA A C 1
ATOM 4721 O O . ALA A 1 619 ? 25.274 27.448 -74.589 1.00 74.81 619 ALA A O 1
ATOM 4722 N N . ASN A 1 620 ? 25.854 26.685 -72.577 1.00 75.81 620 ASN A N 1
ATOM 4723 C CA . ASN A 1 620 ? 26.699 25.610 -73.091 1.00 75.81 620 ASN A CA 1
ATOM 4724 C C . ASN A 1 620 ? 25.864 24.504 -73.732 1.00 75.81 620 ASN A C 1
ATOM 4726 O O . ASN A 1 620 ? 26.240 24.019 -74.786 1.00 75.81 620 ASN A O 1
ATOM 4730 N N . SER A 1 621 ? 24.714 24.146 -73.160 1.00 76.81 621 SER A N 1
ATOM 4731 C CA . SER A 1 621 ? 23.805 23.159 -73.758 1.00 76.81 621 SER A CA 1
ATOM 4732 C C . SER A 1 621 ? 23.184 23.680 -75.056 1.00 76.81 621 SER A C 1
ATOM 4734 O O . SER A 1 621 ? 22.984 22.916 -75.996 1.00 76.81 621 SER A O 1
ATOM 4736 N N . SER A 1 622 ? 22.887 24.983 -75.146 1.00 76.56 622 SER A N 1
ATOM 4737 C CA . SER A 1 622 ? 22.405 25.593 -76.390 1.00 76.56 622 SER A CA 1
ATOM 4738 C C . SER A 1 622 ? 23.506 25.689 -77.446 1.00 76.56 622 SER A C 1
ATOM 4740 O O . SER A 1 622 ? 23.231 25.426 -78.617 1.00 76.56 622 SER A O 1
ATOM 4742 N N . LEU A 1 623 ? 24.750 25.975 -77.044 1.00 78.31 623 LEU A N 1
ATOM 4743 C CA . LEU A 1 623 ? 25.921 25.865 -77.912 1.00 78.31 623 LEU A CA 1
ATOM 4744 C C . LEU A 1 623 ? 26.134 24.424 -78.378 1.00 78.31 623 LEU A C 1
ATOM 4746 O O . LEU A 1 623 ? 26.217 24.221 -79.582 1.00 78.31 623 LEU A O 1
ATOM 4750 N N . GLU A 1 624 ? 26.133 23.439 -77.476 1.00 77.56 624 GLU A N 1
ATOM 4751 C CA . GLU A 1 624 ? 26.271 22.013 -77.804 1.00 77.56 624 GLU A CA 1
ATOM 4752 C C . GLU A 1 624 ? 25.164 21.570 -78.768 1.00 77.56 624 GLU A C 1
ATOM 4754 O O . GLU A 1 624 ? 25.445 20.958 -79.798 1.00 77.56 624 GLU A O 1
ATOM 4759 N N . LYS A 1 625 ? 23.911 21.975 -78.524 1.00 79.88 625 LYS A N 1
ATOM 4760 C CA . LYS A 1 625 ? 22.800 21.734 -79.451 1.00 79.88 625 LYS A CA 1
ATOM 4761 C C . LYS A 1 625 ? 23.050 22.374 -80.816 1.00 79.88 625 LYS A C 1
ATOM 4763 O O . LYS A 1 625 ? 22.853 21.712 -81.829 1.00 79.88 625 LYS A O 1
ATOM 4768 N N . SER A 1 626 ? 23.514 23.623 -80.862 1.00 77.69 626 SER A N 1
ATOM 4769 C CA . SER A 1 626 ? 23.827 24.287 -82.132 1.00 77.69 626 SER A CA 1
ATOM 4770 C C . SER A 1 626 ? 24.993 23.623 -82.871 1.00 77.69 626 SER A C 1
ATOM 4772 O O . SER A 1 626 ? 24.957 23.512 -84.094 1.00 77.69 626 SER A O 1
ATOM 4774 N N . THR A 1 627 ? 26.005 23.125 -82.150 1.00 82.62 627 THR A N 1
ATOM 4775 C CA . THR A 1 627 ? 27.132 22.410 -82.755 1.00 82.62 627 THR A CA 1
ATOM 4776 C C . THR A 1 627 ? 26.703 21.049 -83.278 1.00 82.62 627 THR A C 1
ATOM 4778 O O . THR A 1 627 ? 27.086 20.692 -84.386 1.00 82.62 627 THR A O 1
ATOM 4781 N N . ILE A 1 628 ? 25.841 20.339 -82.544 1.00 76.31 628 ILE A N 1
ATOM 4782 C CA . ILE A 1 628 ? 25.255 19.072 -82.986 1.00 76.31 628 ILE A CA 1
ATOM 4783 C C . ILE A 1 628 ? 24.376 19.306 -84.222 1.00 76.31 628 ILE A C 1
ATOM 4785 O O . ILE A 1 628 ? 24.476 18.563 -85.189 1.00 76.31 628 ILE A O 1
ATOM 4789 N N . GLU A 1 629 ? 23.552 20.358 -84.252 1.00 82.25 629 GLU A N 1
ATOM 4790 C CA . GLU A 1 629 ? 22.752 20.712 -85.434 1.00 82.25 629 GLU A CA 1
ATOM 4791 C C . GLU A 1 629 ? 23.634 21.046 -86.649 1.00 82.25 629 GLU A C 1
ATOM 4793 O O . GLU A 1 629 ? 23.351 20.584 -87.757 1.00 82.25 629 GLU A O 1
ATOM 4798 N N . ALA A 1 630 ? 24.729 21.789 -86.455 1.00 80.69 630 ALA A N 1
ATOM 4799 C CA . ALA A 1 630 ? 25.696 22.075 -87.513 1.00 80.69 630 ALA A CA 1
ATOM 4800 C C . ALA A 1 630 ? 26.380 20.796 -88.030 1.00 80.69 630 ALA A C 1
ATOM 4802 O O . ALA A 1 630 ? 26.514 20.610 -89.243 1.00 80.69 630 ALA A O 1
ATOM 4803 N N . GLU A 1 631 ? 26.754 19.889 -87.128 1.00 80.94 631 GLU A N 1
ATOM 4804 C CA . GLU A 1 631 ? 27.345 18.598 -87.474 1.00 80.94 631 GLU A CA 1
ATOM 4805 C C . GLU A 1 631 ? 26.342 17.702 -88.214 1.00 80.94 631 GLU A C 1
ATOM 4807 O O . GLU A 1 631 ? 26.681 17.134 -89.250 1.00 80.94 631 GLU A O 1
ATOM 4812 N N . ILE A 1 632 ? 25.075 17.656 -87.787 1.00 79.88 632 ILE A N 1
ATOM 4813 C CA . ILE A 1 632 ? 23.997 16.937 -88.486 1.00 79.88 632 ILE A CA 1
ATOM 4814 C C . ILE A 1 632 ? 23.825 17.470 -89.912 1.00 79.88 632 ILE A C 1
ATOM 4816 O O . ILE A 1 632 ? 23.692 16.680 -90.848 1.00 79.88 632 ILE A O 1
ATOM 4820 N N . VAL A 1 633 ? 23.847 18.791 -90.111 1.00 83.06 633 VAL A N 1
ATOM 4821 C CA . VAL A 1 633 ? 23.754 19.395 -91.451 1.00 83.06 633 VAL A CA 1
ATOM 4822 C C . VAL A 1 633 ? 24.955 18.999 -92.315 1.00 83.06 633 VAL A C 1
ATOM 4824 O O . VAL A 1 633 ? 24.775 18.636 -93.479 1.00 83.06 633 VAL A O 1
ATOM 4827 N N . GLN A 1 634 ? 26.167 18.993 -91.757 1.00 82.81 634 GLN A N 1
ATOM 4828 C CA . GLN A 1 634 ? 27.374 18.571 -92.471 1.00 82.81 634 GLN A CA 1
ATOM 4829 C C . GLN A 1 634 ? 27.347 17.074 -92.817 1.00 82.81 634 GLN A C 1
ATOM 4831 O O . GLN A 1 634 ? 27.651 16.681 -93.948 1.00 82.81 634 GLN A O 1
ATOM 4836 N N . VAL A 1 635 ? 26.936 16.224 -91.877 1.00 82.31 635 VAL A N 1
ATOM 4837 C CA . VAL A 1 635 ? 26.774 14.781 -92.091 1.00 82.31 635 VAL A CA 1
ATOM 4838 C C . VAL A 1 635 ? 25.701 14.520 -93.148 1.00 82.31 635 VAL A C 1
ATOM 4840 O O . VAL A 1 635 ? 25.924 13.722 -94.055 1.00 82.31 635 VAL A O 1
ATOM 4843 N N . LYS A 1 636 ? 24.580 15.247 -93.123 1.00 82.88 636 LYS A N 1
ATOM 4844 C CA . LYS A 1 636 ? 23.529 15.131 -94.140 1.00 82.88 636 LYS A CA 1
ATOM 4845 C C . LYS A 1 636 ? 24.026 15.546 -95.528 1.00 82.88 636 LYS A C 1
ATOM 4847 O O . LYS A 1 636 ? 23.826 14.800 -96.482 1.00 82.88 636 LYS A O 1
ATOM 4852 N N . ALA A 1 637 ? 24.743 16.666 -95.639 1.00 82.31 637 ALA A N 1
ATOM 4853 C CA . ALA A 1 637 ? 25.321 17.120 -96.906 1.00 82.31 637 ALA A CA 1
ATOM 4854 C C . ALA A 1 637 ? 26.355 16.124 -97.470 1.00 82.31 637 ALA A C 1
ATOM 4856 O O . ALA A 1 637 ? 26.382 15.846 -98.671 1.00 82.31 637 ALA A O 1
ATOM 4857 N N . THR A 1 638 ? 27.196 15.540 -96.609 1.00 82.38 638 THR A N 1
ATOM 4858 C CA . THR A 1 638 ? 28.161 14.510 -97.034 1.00 82.38 638 THR A CA 1
ATOM 4859 C C . THR A 1 638 ? 27.482 13.189 -97.398 1.00 82.38 638 THR A C 1
ATOM 4861 O O . THR A 1 638 ? 27.927 12.523 -98.335 1.00 82.38 638 THR A O 1
ATOM 4864 N N . ALA A 1 639 ? 26.396 12.817 -96.717 1.00 80.25 639 ALA A N 1
ATOM 4865 C CA . ALA A 1 639 ? 25.590 11.651 -97.055 1.00 80.25 639 ALA A CA 1
ATOM 4866 C C . ALA A 1 639 ? 24.890 11.823 -98.413 1.00 80.25 639 ALA A C 1
ATOM 4868 O O . ALA A 1 639 ? 25.020 10.947 -99.264 1.00 80.25 639 ALA A O 1
ATOM 4869 N N . GLU A 1 640 ? 24.238 12.962 -98.665 1.00 83.81 640 GLU A N 1
ATOM 4870 C CA . GLU A 1 640 ? 23.603 13.276 -99.956 1.00 83.81 640 GLU A CA 1
ATOM 4871 C C . GLU A 1 640 ? 24.624 13.280 -101.106 1.00 83.81 640 GLU A C 1
ATOM 4873 O O . GLU A 1 640 ? 24.381 12.683 -102.156 1.00 83.81 640 GLU A O 1
ATOM 4878 N N . SER A 1 641 ? 25.813 13.853 -100.886 1.00 81.06 641 SER A N 1
ATOM 4879 C CA . SER A 1 641 ? 26.924 13.802 -101.848 1.00 81.06 641 SER A CA 1
ATOM 4880 C C . SER A 1 641 ? 27.365 12.363 -102.157 1.00 81.06 641 SER A C 1
ATOM 4882 O O . SER A 1 641 ? 27.528 11.992 -103.323 1.00 81.06 641 SER A O 1
ATOM 4884 N N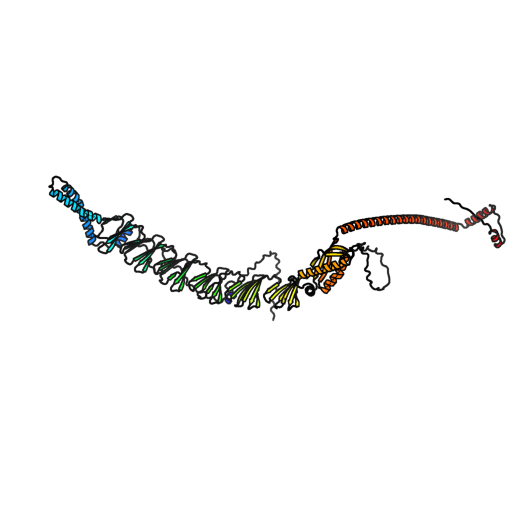 . LYS A 1 642 ? 27.498 11.507 -101.132 1.00 83.19 642 LYS A N 1
ATOM 4885 C CA . LYS A 1 642 ? 27.831 10.085 -101.318 1.00 83.19 642 LYS A CA 1
ATOM 4886 C C . LYS A 1 642 ? 26.729 9.330 -102.058 1.00 83.19 642 LYS A C 1
ATOM 4888 O O . LYS A 1 642 ? 27.059 8.530 -102.928 1.00 83.19 642 LYS A O 1
ATOM 4893 N N . VAL A 1 643 ? 25.453 9.588 -101.761 1.00 81.75 643 VAL A N 1
ATOM 4894 C CA . VAL A 1 643 ? 24.315 8.979 -102.473 1.00 81.75 643 VAL A CA 1
ATOM 4895 C C . VAL A 1 643 ? 24.344 9.361 -103.953 1.00 81.75 643 VAL A C 1
ATOM 4897 O O . VAL A 1 643 ? 24.288 8.472 -104.798 1.00 81.75 643 VAL A O 1
ATOM 4900 N N . ALA A 1 644 ? 24.544 10.641 -104.283 1.00 82.12 644 ALA A N 1
ATOM 4901 C CA . ALA A 1 644 ? 24.661 11.091 -105.671 1.00 82.12 644 ALA A CA 1
ATOM 4902 C C . ALA A 1 644 ? 25.844 10.427 -106.406 1.00 82.12 644 ALA A C 1
ATOM 4904 O O . ALA A 1 644 ? 25.729 10.034 -107.568 1.00 82.12 644 ALA A O 1
ATOM 4905 N N . LEU A 1 645 ? 26.979 10.248 -105.721 1.00 84.25 645 LEU A N 1
ATOM 4906 C CA . LEU A 1 645 ? 28.156 9.572 -106.272 1.00 84.25 645 LEU A CA 1
ATOM 4907 C C . LEU A 1 645 ? 27.892 8.072 -106.493 1.00 84.25 645 LEU A C 1
ATOM 4909 O O . LEU A 1 645 ? 28.278 7.520 -107.524 1.00 84.25 645 LEU A O 1
ATOM 4913 N N . ILE A 1 646 ? 27.200 7.416 -105.558 1.00 80.69 646 ILE A N 1
ATOM 4914 C CA . ILE A 1 646 ? 26.787 6.013 -105.680 1.00 80.69 646 ILE A CA 1
ATOM 4915 C C . ILE A 1 646 ? 25.789 5.841 -106.830 1.00 80.69 646 ILE A C 1
ATOM 4917 O O . ILE A 1 646 ? 25.969 4.927 -107.626 1.00 80.69 646 ILE A O 1
ATOM 4921 N N . GLU A 1 647 ? 24.798 6.722 -106.988 1.00 84.38 647 GLU A N 1
ATOM 4922 C CA . GLU A 1 647 ? 23.866 6.678 -108.124 1.00 84.38 647 GLU A CA 1
ATOM 4923 C C . GLU A 1 647 ? 24.577 6.882 -109.465 1.00 84.38 647 GLU A C 1
ATOM 4925 O O . GLU A 1 647 ? 24.311 6.153 -110.425 1.00 84.38 647 GLU A O 1
ATOM 4930 N N . ALA A 1 648 ? 25.506 7.840 -109.542 1.00 82.44 648 ALA A N 1
ATOM 4931 C CA . ALA A 1 648 ? 26.309 8.067 -110.739 1.00 82.44 648 ALA A CA 1
ATOM 4932 C C . ALA A 1 648 ? 27.161 6.834 -111.085 1.00 82.44 648 ALA A C 1
ATOM 4934 O O . ALA A 1 648 ? 27.194 6.408 -112.242 1.00 82.44 648 ALA A O 1
ATOM 4935 N N . ARG A 1 649 ? 27.792 6.208 -110.080 1.00 82.75 649 ARG A N 1
ATOM 4936 C CA . ARG A 1 649 ? 28.534 4.947 -110.250 1.00 82.75 649 ARG A CA 1
ATOM 4937 C C . ARG A 1 649 ? 27.625 3.783 -110.628 1.00 82.75 649 ARG A C 1
ATOM 4939 O O . ARG A 1 649 ? 28.002 2.998 -111.488 1.00 82.75 649 ARG A O 1
ATOM 4946 N N . GLY A 1 650 ? 26.438 3.686 -110.037 1.00 85.31 650 GLY A N 1
ATOM 4947 C CA . GLY A 1 650 ? 25.453 2.651 -110.344 1.00 85.31 650 GLY A CA 1
ATOM 4948 C C . GLY A 1 650 ? 24.973 2.736 -111.790 1.00 85.31 650 GLY A C 1
ATOM 4949 O O . GLY A 1 650 ? 24.956 1.727 -112.491 1.00 85.31 650 GLY A O 1
ATOM 4950 N N . LYS A 1 651 ? 24.675 3.948 -112.280 1.00 85.81 651 LYS A N 1
ATOM 4951 C CA . LYS A 1 651 ? 24.332 4.184 -113.693 1.00 85.81 651 LYS A CA 1
ATOM 4952 C C . LYS A 1 651 ? 25.493 3.847 -114.629 1.00 85.81 651 LYS A C 1
ATOM 4954 O O . LYS A 1 651 ? 25.271 3.188 -115.641 1.00 85.81 651 LYS A O 1
ATOM 4959 N N . ALA A 1 652 ? 26.719 4.248 -114.286 1.00 82.56 652 ALA A N 1
ATOM 4960 C CA . ALA A 1 652 ? 27.905 3.924 -115.079 1.00 82.56 652 ALA A CA 1
ATOM 4961 C C . ALA A 1 652 ? 28.158 2.406 -115.145 1.00 82.56 652 ALA A C 1
ATOM 4963 O O . ALA A 1 652 ? 28.362 1.867 -116.229 1.00 82.56 652 ALA A O 1
ATOM 4964 N N . ALA A 1 653 ? 28.060 1.704 -114.013 1.00 80.19 653 ALA A N 1
ATOM 4965 C CA . ALA A 1 653 ? 28.226 0.254 -113.949 1.00 80.19 653 ALA A CA 1
ATOM 4966 C C . ALA A 1 653 ? 27.121 -0.492 -114.715 1.00 80.19 653 ALA A C 1
ATOM 4968 O O . ALA A 1 653 ? 27.408 -1.437 -115.445 1.00 80.19 653 ALA A O 1
ATOM 4969 N N . ALA A 1 654 ? 25.863 -0.047 -114.620 1.00 78.88 654 ALA A N 1
ATOM 4970 C CA . ALA A 1 654 ? 24.766 -0.613 -115.405 1.00 78.88 654 ALA A CA 1
ATOM 4971 C C . ALA A 1 654 ? 24.989 -0.429 -116.919 1.00 78.88 654 ALA A C 1
ATOM 4973 O O . ALA A 1 654 ? 24.744 -1.346 -117.707 1.00 78.88 654 ALA A O 1
ATOM 4974 N N . MET A 1 655 ? 25.503 0.733 -117.329 1.00 80.62 655 MET A N 1
ATOM 4975 C CA . MET A 1 655 ? 25.860 1.005 -118.723 1.00 80.62 655 MET A CA 1
ATOM 4976 C C . MET A 1 655 ? 27.035 0.136 -119.196 1.00 80.62 655 MET A C 1
ATOM 4978 O O . MET A 1 655 ? 27.030 -0.356 -120.323 1.00 80.62 655 MET A O 1
ATOM 4982 N N . GLU A 1 656 ? 28.019 -0.120 -118.335 1.00 84.56 656 GLU A N 1
ATOM 4983 C CA . GLU A 1 656 ? 29.137 -1.015 -118.643 1.00 84.56 656 GLU A CA 1
ATOM 4984 C C . GLU A 1 656 ? 28.676 -2.472 -118.804 1.00 84.56 656 GLU A C 1
ATOM 4986 O O . GLU A 1 656 ? 29.069 -3.142 -119.759 1.00 84.56 656 GLU A O 1
ATOM 4991 N N . ILE A 1 657 ? 27.809 -2.959 -117.909 1.00 80.69 657 ILE A N 1
ATOM 4992 C CA . ILE A 1 657 ? 27.268 -4.326 -117.961 1.00 80.69 657 ILE A CA 1
ATOM 4993 C C . ILE A 1 657 ? 26.425 -4.529 -119.222 1.00 80.69 657 ILE A C 1
ATOM 4995 O O . ILE A 1 657 ? 26.600 -5.531 -119.909 1.00 80.69 657 ILE A O 1
ATOM 4999 N N . THR A 1 658 ? 25.548 -3.578 -119.558 1.00 83.69 658 THR A N 1
ATOM 5000 C CA . THR A 1 658 ? 24.743 -3.644 -120.793 1.00 83.69 658 THR A CA 1
ATOM 5001 C C . THR A 1 658 ? 25.621 -3.601 -122.041 1.00 83.69 658 THR A C 1
ATOM 5003 O O . THR A 1 658 ? 25.437 -4.422 -122.934 1.00 83.69 658 THR A O 1
ATOM 5006 N N . SER A 1 659 ? 26.649 -2.748 -122.061 1.00 81.44 659 SER A N 1
ATOM 5007 C CA . SER A 1 659 ? 27.615 -2.691 -123.168 1.00 81.44 659 SER A CA 1
ATOM 5008 C C . SER A 1 659 ? 28.399 -4.000 -123.328 1.00 81.44 659 SER A C 1
ATOM 5010 O O . SER A 1 659 ? 28.614 -4.456 -124.450 1.00 81.44 659 SER A O 1
ATOM 5012 N N . LYS A 1 660 ? 28.809 -4.640 -122.222 1.00 84.50 660 LYS A N 1
ATOM 5013 C CA . LYS A 1 660 ? 29.462 -5.962 -122.245 1.00 84.50 660 LYS A CA 1
ATOM 5014 C C . LYS A 1 660 ? 28.511 -7.057 -122.718 1.00 84.50 660 LYS A C 1
ATOM 5016 O O . LYS A 1 660 ? 28.895 -7.849 -123.570 1.00 84.50 660 LYS A O 1
ATOM 5021 N N . ALA A 1 661 ? 27.273 -7.068 -122.227 1.00 81.56 661 ALA A N 1
ATOM 5022 C CA . ALA A 1 661 ? 26.259 -8.028 -122.652 1.00 81.56 661 ALA A CA 1
ATOM 5023 C C . ALA A 1 661 ? 25.955 -7.908 -124.155 1.00 81.56 661 ALA A C 1
ATOM 5025 O O . ALA A 1 661 ? 25.850 -8.921 -124.842 1.00 81.56 661 ALA A O 1
ATOM 5026 N N . ASP A 1 662 ? 25.884 -6.686 -124.689 1.00 80.75 662 ASP A N 1
ATOM 5027 C CA . ASP A 1 662 ? 25.735 -6.457 -126.127 1.00 80.75 662 ASP A CA 1
ATOM 5028 C C . ASP A 1 662 ? 26.973 -6.895 -126.915 1.00 80.75 662 ASP A C 1
ATOM 5030 O O . ASP A 1 662 ? 26.834 -7.515 -127.971 1.00 80.75 662 ASP A O 1
ATOM 5034 N N . ALA A 1 663 ? 28.181 -6.642 -126.403 1.00 78.94 663 ALA A N 1
ATOM 5035 C CA . ALA A 1 663 ? 29.417 -7.109 -127.026 1.00 78.94 663 ALA A CA 1
ATOM 5036 C C . ALA A 1 663 ? 29.492 -8.646 -127.076 1.00 78.94 663 ALA A C 1
ATOM 5038 O O . ALA A 1 663 ? 29.855 -9.211 -128.108 1.00 78.94 663 ALA A O 1
ATOM 5039 N N . ASP A 1 664 ? 29.096 -9.331 -126.003 1.00 82.12 664 ASP A N 1
ATOM 5040 C CA . ASP A 1 664 ? 29.053 -10.793 -125.947 1.00 82.12 664 ASP A CA 1
ATOM 5041 C C . ASP A 1 664 ? 27.926 -11.363 -126.819 1.00 82.12 664 ASP A C 1
ATOM 5043 O O . ASP A 1 664 ? 28.104 -12.385 -127.486 1.00 82.12 664 ASP A O 1
ATOM 5047 N N . ARG A 1 665 ? 26.785 -10.669 -126.922 1.00 81.00 665 ARG A N 1
ATOM 5048 C CA . ARG A 1 665 ? 25.732 -11.005 -127.891 1.00 81.00 665 ARG A CA 1
ATOM 5049 C C . ARG A 1 665 ? 26.240 -10.886 -129.329 1.00 81.00 665 ARG A C 1
ATOM 5051 O O . ARG A 1 665 ? 25.989 -11.770 -130.139 1.00 81.00 665 ARG A O 1
ATOM 5058 N N . ILE A 1 666 ? 26.981 -9.828 -129.655 1.00 78.50 666 ILE A N 1
ATOM 5059 C CA . ILE A 1 666 ? 27.598 -9.659 -130.979 1.00 78.50 666 ILE A CA 1
ATOM 5060 C C . ILE A 1 666 ? 28.622 -10.766 -131.242 1.00 78.50 666 ILE A C 1
ATOM 5062 O O . ILE A 1 666 ? 28.615 -11.335 -132.331 1.00 78.50 666 ILE A O 1
ATOM 5066 N N . LYS A 1 667 ? 29.461 -11.119 -130.259 1.00 80.94 667 LYS A N 1
ATOM 5067 C CA . LYS A 1 667 ? 30.415 -12.231 -130.386 1.00 80.94 667 LYS A CA 1
ATOM 5068 C C . LYS A 1 667 ? 29.715 -13.558 -130.624 1.00 80.94 667 LYS A C 1
ATOM 5070 O O . LYS A 1 667 ? 30.031 -14.227 -131.593 1.00 80.94 667 LYS A O 1
ATOM 5075 N N . THR A 1 668 ? 28.725 -13.907 -129.810 1.00 80.94 668 THR A N 1
ATOM 5076 C CA . THR A 1 668 ? 27.983 -15.168 -129.968 1.00 80.94 668 THR A CA 1
ATOM 5077 C C . THR A 1 668 ? 27.255 -15.242 -131.307 1.00 80.94 668 THR A C 1
ATOM 5079 O O . THR A 1 668 ? 27.286 -16.284 -131.956 1.00 80.94 668 THR A O 1
ATOM 5082 N N . VAL A 1 669 ? 26.662 -14.137 -131.776 1.00 77.94 669 VAL A N 1
ATOM 5083 C CA . VAL A 1 669 ? 26.095 -14.057 -133.131 1.00 77.94 669 VAL A CA 1
ATOM 5084 C C . VAL A 1 669 ? 27.186 -14.226 -134.189 1.00 77.94 669 VAL A C 1
ATOM 5086 O O . VAL A 1 669 ? 26.983 -14.981 -135.133 1.00 77.94 669 VAL A O 1
ATOM 5089 N N . SER A 1 670 ? 28.344 -13.581 -134.033 1.00 75.38 670 SER A N 1
ATOM 5090 C CA . SER A 1 670 ? 29.482 -13.703 -134.952 1.00 75.38 670 SER A CA 1
ATOM 5091 C C . SER A 1 670 ? 30.042 -15.130 -135.002 1.00 75.38 670 SER A C 1
ATOM 5093 O O . SER A 1 670 ? 30.298 -15.645 -136.086 1.00 75.38 670 SER A O 1
ATOM 5095 N N . ASP A 1 671 ? 30.179 -15.797 -133.859 1.00 76.25 671 ASP A N 1
ATOM 5096 C CA . ASP A 1 671 ? 30.682 -17.169 -133.740 1.00 76.25 671 ASP A CA 1
ATOM 5097 C C . ASP A 1 671 ? 29.671 -18.188 -134.296 1.00 76.25 671 ASP A C 1
ATOM 5099 O O . ASP A 1 671 ? 30.040 -19.146 -134.986 1.00 76.25 671 ASP A O 1
ATOM 5103 N N . ALA A 1 672 ? 28.372 -17.952 -134.081 1.00 71.00 672 ALA A N 1
ATOM 5104 C CA . ALA A 1 672 ? 27.302 -18.718 -134.718 1.00 71.00 672 ALA A CA 1
ATOM 5105 C C . ALA A 1 672 ? 27.315 -18.539 -136.248 1.00 71.00 672 ALA A C 1
ATOM 5107 O O . ALA A 1 672 ? 27.143 -19.504 -136.992 1.00 71.00 672 ALA A O 1
ATOM 5108 N N . LEU A 1 673 ? 27.583 -17.325 -136.736 1.00 67.69 673 LEU A N 1
ATOM 5109 C CA . LEU A 1 673 ? 27.715 -17.046 -138.167 1.00 67.69 673 LEU A CA 1
ATOM 5110 C C . LEU A 1 673 ? 28.973 -17.698 -138.762 1.00 67.69 673 LEU A C 1
ATOM 5112 O O . LEU A 1 673 ? 28.935 -18.197 -139.886 1.00 67.69 673 LEU A O 1
ATOM 5116 N N . HIS A 1 674 ? 30.070 -17.739 -138.000 1.00 67.44 674 HIS A N 1
ATOM 5117 C CA . HIS A 1 674 ? 31.327 -18.359 -138.414 1.00 67.44 674 HIS A CA 1
ATOM 5118 C C . HIS A 1 674 ? 31.220 -19.889 -138.520 1.00 67.44 674 HIS A C 1
ATOM 5120 O O . HIS A 1 674 ? 31.781 -20.485 -139.437 1.00 67.44 674 HIS A O 1
ATOM 5126 N N . SER A 1 675 ? 30.460 -20.523 -137.625 1.00 65.88 675 SER A N 1
ATOM 5127 C CA . SER A 1 675 ? 30.282 -21.982 -137.588 1.00 65.88 675 SER A CA 1
ATOM 5128 C C . SER A 1 675 ? 29.213 -22.515 -138.553 1.00 65.88 675 SER A C 1
ATOM 5130 O O . SER A 1 675 ? 29.319 -23.655 -139.003 1.00 65.88 675 SER A O 1
ATOM 5132 N N . ALA A 1 676 ? 28.205 -21.716 -138.918 1.00 56.31 676 ALA A N 1
ATOM 5133 C CA . ALA A 1 676 ? 27.057 -22.200 -139.688 1.00 56.31 676 ALA A CA 1
ATOM 5134 C C . ALA A 1 676 ? 27.237 -22.236 -141.222 1.00 56.31 676 ALA A C 1
ATOM 5136 O O . ALA A 1 676 ? 26.386 -22.816 -141.899 1.00 56.31 676 ALA A O 1
ATOM 5137 N N . CYS A 1 677 ? 28.279 -21.634 -141.821 1.00 63.38 677 CYS A N 1
ATOM 5138 C CA . CYS A 1 677 ? 28.349 -21.592 -143.292 1.00 63.38 677 CYS A CA 1
ATOM 5139 C C . CYS A 1 677 ? 29.752 -21.345 -143.903 1.00 63.38 677 CYS A C 1
ATOM 5141 O O . CYS A 1 677 ? 30.051 -20.227 -144.336 1.00 63.38 677 CYS A O 1
ATOM 5143 N N . PRO A 1 678 ? 30.604 -22.381 -144.062 1.00 59.28 678 PRO A N 1
ATOM 5144 C CA . PRO A 1 678 ? 31.867 -22.241 -144.796 1.00 59.28 678 PRO A CA 1
ATOM 5145 C C . PRO A 1 678 ? 31.663 -21.890 -146.286 1.00 59.28 678 PRO A C 1
ATOM 5147 O O . PRO A 1 678 ? 32.487 -21.199 -146.882 1.00 59.28 678 PRO A O 1
ATOM 5150 N N . SER A 1 679 ? 30.525 -22.263 -146.882 1.00 59.59 679 SER A N 1
ATOM 5151 C CA . SER A 1 679 ? 30.167 -21.901 -148.263 1.00 59.59 679 SER A CA 1
ATOM 5152 C C . SER A 1 679 ? 29.777 -20.426 -148.439 1.00 59.59 679 SER A C 1
ATOM 5154 O O . SER A 1 679 ? 29.963 -19.879 -149.526 1.00 59.59 679 SER A O 1
ATOM 5156 N N . ALA A 1 680 ? 29.287 -19.752 -147.389 1.00 58.69 680 ALA A N 1
ATOM 5157 C CA . ALA A 1 680 ? 28.973 -18.323 -147.448 1.00 58.69 680 ALA A CA 1
ATOM 5158 C C . ALA A 1 680 ? 30.227 -17.452 -147.287 1.00 58.69 680 ALA A C 1
ATOM 5160 O O . ALA A 1 680 ? 30.353 -16.459 -147.995 1.00 58.69 680 ALA A O 1
ATOM 5161 N N . GLN A 1 681 ? 31.193 -17.847 -146.444 1.00 59.25 681 GLN A N 1
ATOM 5162 C CA . GLN A 1 681 ? 32.474 -17.136 -146.327 1.00 59.25 681 GLN A CA 1
ATOM 5163 C C . GLN A 1 681 ? 33.294 -17.189 -147.616 1.00 59.25 681 GLN A C 1
ATOM 5165 O O . GLN A 1 681 ? 33.926 -16.200 -147.964 1.00 59.25 681 GLN A O 1
ATOM 5170 N N . GLN A 1 682 ? 33.243 -18.292 -148.367 1.00 61.84 682 GLN A N 1
ATOM 5171 C CA . GLN A 1 682 ? 33.932 -18.390 -149.655 1.00 61.84 682 GLN A CA 1
ATOM 5172 C C . GLN A 1 682 ? 33.252 -17.531 -150.739 1.00 61.84 682 GLN A C 1
ATOM 5174 O O . GLN A 1 682 ? 33.938 -16.916 -151.553 1.00 61.84 682 GLN A O 1
ATOM 5179 N N . MET A 1 683 ? 31.917 -17.412 -150.714 1.00 61.09 683 MET A N 1
ATOM 5180 C CA . MET A 1 683 ? 31.185 -16.496 -151.598 1.00 61.09 683 MET A CA 1
ATOM 5181 C C . MET A 1 683 ? 31.346 -15.022 -151.205 1.00 61.09 683 MET A C 1
ATOM 5183 O O . MET A 1 683 ? 31.428 -14.187 -152.101 1.00 61.09 683 MET A O 1
ATOM 5187 N N . GLU A 1 684 ? 31.447 -14.688 -149.915 1.00 62.69 684 GLU A N 1
ATOM 5188 C CA . GLU A 1 684 ? 31.761 -13.326 -149.455 1.00 62.69 684 GLU A CA 1
ATOM 5189 C C . GLU A 1 684 ? 33.221 -12.958 -149.734 1.00 62.69 684 GLU A C 1
ATOM 5191 O O . GLU A 1 684 ? 33.470 -11.865 -150.209 1.00 62.69 684 GLU A O 1
ATOM 5196 N N . LEU A 1 685 ? 34.190 -13.872 -149.599 1.00 62.59 685 LEU A N 1
ATOM 5197 C CA . LEU A 1 685 ? 35.575 -13.610 -150.019 1.00 62.59 685 LEU A CA 1
ATOM 5198 C C . LEU A 1 685 ? 35.677 -13.380 -151.533 1.00 62.59 685 LEU A C 1
ATOM 5200 O O . LEU A 1 685 ? 36.338 -12.438 -151.959 1.00 62.59 685 LEU A O 1
ATOM 5204 N N . ILE A 1 686 ? 34.965 -14.159 -152.355 1.00 64.62 686 ILE A N 1
ATOM 5205 C CA . ILE A 1 686 ? 34.910 -13.929 -153.810 1.00 64.62 686 ILE A CA 1
ATOM 5206 C C . ILE A 1 686 ? 34.177 -12.615 -154.133 1.00 64.62 686 ILE A C 1
ATOM 5208 O O . ILE A 1 686 ? 34.603 -11.876 -155.022 1.00 64.62 686 ILE A O 1
ATOM 5212 N N . ARG A 1 687 ? 33.112 -12.274 -153.397 1.00 66.88 687 ARG A N 1
ATOM 5213 C CA . ARG A 1 687 ? 32.351 -11.031 -153.588 1.00 66.88 687 ARG A CA 1
ATOM 5214 C C . ARG A 1 687 ? 33.126 -9.798 -153.110 1.00 66.88 687 ARG A C 1
ATOM 5216 O O . ARG A 1 687 ? 33.132 -8.801 -153.821 1.00 66.88 687 ARG A O 1
ATOM 5223 N N . ALA A 1 688 ? 33.831 -9.866 -151.985 1.00 62.09 688 ALA A N 1
ATOM 5224 C CA . ALA A 1 688 ? 34.667 -8.803 -151.433 1.00 62.09 688 ALA A CA 1
ATOM 5225 C C . ALA A 1 688 ? 35.951 -8.604 -152.253 1.00 62.09 688 ALA A C 1
ATOM 5227 O O . ALA A 1 688 ? 36.309 -7.464 -152.544 1.00 62.09 688 ALA A O 1
ATOM 5228 N N . SER A 1 689 ? 36.595 -9.679 -152.731 1.00 62.34 689 SER A N 1
ATOM 5229 C CA . SER A 1 689 ? 37.711 -9.580 -153.686 1.00 62.34 689 SER A CA 1
ATOM 5230 C C . SER A 1 689 ? 37.256 -9.059 -155.057 1.00 62.34 689 SER A C 1
ATOM 5232 O O . SER A 1 689 ? 37.952 -8.245 -155.659 1.00 62.34 689 SER A O 1
ATOM 5234 N N . GLY A 1 690 ? 36.064 -9.440 -155.532 1.00 60.91 690 GLY A N 1
ATOM 5235 C CA . GLY A 1 690 ? 35.475 -8.898 -156.761 1.00 60.91 690 GLY A CA 1
ATOM 5236 C C . GLY A 1 690 ? 35.072 -7.421 -156.646 1.00 60.91 690 GLY A C 1
ATOM 5237 O O . GLY A 1 690 ? 35.282 -6.647 -157.580 1.00 60.91 690 GLY A O 1
ATOM 5238 N N . CYS A 1 691 ? 34.554 -6.996 -155.489 1.00 57.12 691 CYS A N 1
ATOM 5239 C CA . CYS A 1 691 ? 34.155 -5.607 -155.258 1.00 57.12 691 CYS A CA 1
ATOM 5240 C C . CYS A 1 691 ? 35.368 -4.683 -155.045 1.00 57.12 691 CYS A C 1
ATOM 5242 O O . CYS A 1 691 ? 35.366 -3.568 -155.569 1.00 57.12 691 CYS A O 1
ATOM 5244 N N . ALA A 1 692 ? 36.430 -5.154 -154.377 1.00 57.44 692 ALA A N 1
ATOM 5245 C CA . ALA A 1 692 ? 37.672 -4.400 -154.172 1.00 57.44 692 ALA A CA 1
ATOM 5246 C C . ALA A 1 692 ? 38.463 -4.165 -155.475 1.00 57.44 692 ALA A C 1
ATOM 5248 O O . ALA A 1 692 ? 39.055 -3.102 -155.645 1.00 57.44 692 ALA A O 1
ATOM 5249 N N . VAL A 1 693 ? 38.403 -5.091 -156.442 1.00 57.44 693 VAL A N 1
ATOM 5250 C CA . VAL A 1 693 ? 39.004 -4.904 -157.781 1.00 57.44 693 VAL A CA 1
ATOM 5251 C C . VAL A 1 693 ? 38.171 -3.957 -158.663 1.00 57.44 693 VAL A C 1
ATOM 5253 O O . VAL A 1 693 ? 38.719 -3.282 -159.532 1.00 57.44 693 VAL A O 1
ATOM 5256 N N . SER A 1 694 ? 36.860 -3.832 -158.418 1.00 53.59 694 SER A N 1
ATOM 5257 C CA . SER A 1 694 ? 35.984 -2.900 -159.155 1.00 53.59 694 SER A CA 1
ATOM 5258 C C . SER A 1 694 ? 36.090 -1.437 -158.696 1.00 53.59 694 SER A C 1
ATOM 5260 O O . SER A 1 694 ? 35.701 -0.529 -159.429 1.00 53.59 694 SER A O 1
ATOM 5262 N N . GLN A 1 695 ? 36.650 -1.189 -157.507 1.00 52.25 695 GLN A N 1
ATOM 5263 C CA . GLN A 1 695 ? 36.839 0.146 -156.935 1.00 52.25 695 GLN A CA 1
ATOM 5264 C C . GLN A 1 695 ? 38.303 0.587 -157.041 1.00 52.25 695 GLN A C 1
ATOM 5266 O O . GLN A 1 695 ? 38.990 0.731 -156.035 1.00 52.25 695 GLN A O 1
ATOM 5271 N N . GLY A 1 696 ? 38.772 0.778 -158.280 1.00 53.94 696 GLY A N 1
ATOM 5272 C CA . GLY A 1 696 ? 39.835 1.727 -158.654 1.00 53.94 696 GLY A CA 1
ATOM 5273 C C . GLY A 1 696 ? 41.087 1.816 -157.773 1.00 53.94 696 GLY A C 1
ATOM 5274 O O . GLY A 1 696 ? 41.651 2.902 -157.660 1.00 53.94 696 GLY A O 1
ATOM 5275 N N . SER A 1 697 ? 41.526 0.725 -157.143 1.00 48.59 697 SER A N 1
ATOM 5276 C CA . SER A 1 697 ? 42.659 0.735 -156.220 1.00 48.59 697 SER A CA 1
ATOM 5277 C C . SER A 1 697 ? 43.880 0.080 -156.862 1.00 48.59 697 SER A C 1
ATOM 5279 O O . SER A 1 697 ? 43.911 -1.101 -157.203 1.00 48.59 697 SER A O 1
ATOM 5281 N N . THR A 1 698 ? 44.896 0.910 -157.080 1.00 54.91 698 THR A N 1
ATOM 5282 C CA . THR A 1 698 ? 46.216 0.560 -157.605 1.00 54.91 698 THR A CA 1
ATOM 5283 C C . THR A 1 698 ? 46.935 -0.395 -156.655 1.00 54.91 698 THR A C 1
ATOM 5285 O O . THR A 1 698 ? 47.243 -0.039 -155.519 1.00 54.91 698 THR A O 1
ATOM 5288 N N . VAL A 1 699 ? 47.241 -1.600 -157.132 1.00 52.25 699 VAL A N 1
ATOM 5289 C CA . VAL A 1 699 ? 48.058 -2.582 -156.410 1.00 52.25 699 VAL A CA 1
ATOM 5290 C C . VAL A 1 699 ? 49.527 -2.159 -156.512 1.00 52.25 699 VAL A C 1
ATOM 5292 O O . VAL A 1 699 ? 50.132 -2.260 -157.578 1.00 52.25 699 VAL A O 1
ATOM 5295 N N . MET A 1 700 ? 50.107 -1.663 -155.414 1.00 48.19 700 MET A N 1
ATOM 5296 C CA . MET A 1 700 ? 51.549 -1.416 -155.309 1.00 48.19 700 MET A CA 1
ATOM 5297 C C . MET A 1 700 ? 52.253 -2.667 -154.783 1.00 48.19 700 MET A C 1
ATOM 5299 O O . MET A 1 700 ? 52.087 -3.055 -153.629 1.00 48.19 700 MET A O 1
ATOM 5303 N N . LEU A 1 701 ? 53.051 -3.289 -155.648 1.00 55.00 701 LEU A N 1
ATOM 5304 C CA . LEU A 1 701 ? 53.938 -4.395 -155.305 1.00 55.00 701 LEU A CA 1
ATOM 5305 C C . LEU A 1 701 ? 55.311 -3.816 -154.951 1.00 55.00 701 LEU A C 1
ATOM 5307 O O . LEU A 1 701 ? 56.015 -3.310 -155.823 1.00 55.00 701 LEU A O 1
ATOM 5311 N N . ALA A 1 702 ? 55.684 -3.875 -153.674 1.00 50.28 702 ALA A N 1
ATOM 5312 C CA . ALA A 1 702 ? 57.048 -3.614 -153.227 1.00 50.28 702 ALA A CA 1
ATOM 5313 C C . ALA A 1 702 ? 57.773 -4.951 -153.048 1.00 50.28 702 ALA A C 1
ATOM 5315 O O . ALA A 1 702 ? 57.219 -5.898 -152.492 1.00 50.28 702 ALA A O 1
ATOM 5316 N N . GLN A 1 703 ? 59.001 -5.024 -153.558 1.00 56.66 703 GLN A N 1
ATOM 5317 C CA . GLN A 1 703 ? 59.752 -6.271 -153.689 1.00 56.66 703 GLN A CA 1
ATOM 5318 C C . GLN A 1 703 ? 60.356 -6.761 -152.360 1.00 56.66 703 GLN A C 1
ATOM 5320 O O . GLN A 1 703 ? 60.711 -7.931 -152.278 1.00 56.66 703 GLN A O 1
ATOM 5325 N N . ASP A 1 704 ? 60.439 -5.905 -151.327 1.00 56.34 704 ASP A N 1
ATOM 5326 C CA . ASP A 1 704 ? 60.789 -6.322 -149.963 1.00 56.34 704 ASP A CA 1
ATOM 5327 C C . ASP A 1 704 ? 60.429 -5.275 -148.878 1.00 56.34 704 ASP A C 1
ATOM 5329 O O . ASP A 1 704 ? 60.311 -4.076 -149.158 1.00 56.34 704 ASP A O 1
ATOM 5333 N N . MET A 1 705 ? 60.269 -5.722 -147.623 1.00 55.41 705 MET A N 1
ATOM 5334 C CA . MET A 1 705 ? 59.736 -4.934 -146.488 1.00 55.41 705 MET A CA 1
ATOM 5335 C C . MET A 1 705 ? 60.609 -3.745 -146.044 1.00 55.41 705 MET A C 1
ATOM 5337 O O . MET A 1 705 ? 60.101 -2.818 -145.411 1.00 55.41 705 MET A O 1
ATOM 5341 N N . SER A 1 706 ? 61.899 -3.720 -146.383 1.00 54.53 706 SER A N 1
ATOM 5342 C CA . SER A 1 706 ? 62.806 -2.623 -146.011 1.00 54.53 706 SER A CA 1
ATOM 5343 C C . SER A 1 706 ? 62.546 -1.331 -146.800 1.00 54.53 706 SER A C 1
ATOM 5345 O O . SER A 1 706 ? 62.753 -0.244 -146.265 1.00 54.53 706 SER A O 1
ATOM 5347 N N . ALA A 1 707 ? 62.007 -1.429 -148.022 1.00 56.28 707 ALA A N 1
ATOM 5348 C CA . ALA A 1 707 ? 61.643 -0.277 -148.853 1.00 56.28 707 ALA A CA 1
ATOM 5349 C C . ALA A 1 707 ? 60.303 0.374 -148.444 1.00 56.28 707 ALA A C 1
ATOM 5351 O O . ALA A 1 707 ? 60.074 1.551 -148.721 1.00 56.28 707 ALA A O 1
ATOM 5352 N N . LEU A 1 708 ? 59.427 -0.361 -147.746 1.00 58.06 708 LEU A N 1
ATOM 5353 C CA . LEU A 1 708 ? 58.126 0.136 -147.278 1.00 58.06 708 LEU A CA 1
ATOM 5354 C C . LEU A 1 708 ? 58.267 1.067 -146.056 1.00 58.06 708 LEU A C 1
ATOM 5356 O O . LEU A 1 708 ? 57.521 2.035 -145.916 1.00 58.06 708 LEU A O 1
ATOM 5360 N N . ALA A 1 709 ? 59.256 0.816 -145.193 1.00 55.25 709 ALA A N 1
ATOM 5361 C CA . ALA A 1 709 ? 59.474 1.593 -143.970 1.00 55.25 709 ALA A CA 1
ATOM 5362 C C . ALA A 1 709 ? 60.005 3.016 -144.236 1.00 55.25 709 ALA A C 1
ATOM 5364 O O . ALA A 1 709 ? 59.741 3.930 -143.458 1.00 55.25 709 ALA A O 1
ATOM 5365 N N . THR A 1 710 ? 60.703 3.239 -145.353 1.00 56.91 710 THR A N 1
ATOM 5366 C CA . THR A 1 710 ? 61.217 4.567 -145.740 1.00 56.91 710 THR A CA 1
ATOM 5367 C C . THR A 1 710 ? 60.147 5.446 -146.401 1.00 56.91 710 THR A C 1
ATOM 5369 O O . THR A 1 710 ? 60.265 6.667 -146.388 1.00 56.91 710 THR A O 1
ATOM 5372 N N . LEU A 1 711 ? 59.076 4.846 -146.934 1.00 53.25 711 LEU A N 1
ATOM 5373 C CA . LEU A 1 711 ? 57.968 5.543 -147.604 1.00 53.25 711 LEU A CA 1
ATOM 5374 C C . LEU A 1 711 ? 56.860 6.023 -146.647 1.00 53.25 711 LEU A C 1
ATOM 5376 O O . LEU A 1 711 ? 56.078 6.892 -147.019 1.00 53.25 711 LEU A O 1
ATOM 5380 N N . LEU A 1 712 ? 56.803 5.498 -145.418 1.00 58.62 712 LEU A N 1
ATOM 5381 C CA . LEU A 1 712 ? 55.789 5.856 -144.410 1.00 58.62 712 LEU A CA 1
ATOM 5382 C C . LEU A 1 712 ? 56.307 6.801 -143.306 1.00 58.62 712 LEU A C 1
ATOM 5384 O O . LEU A 1 712 ? 55.536 7.237 -142.453 1.00 58.62 712 LEU A O 1
ATOM 5388 N N . GLY A 1 713 ? 57.597 7.145 -143.314 1.00 47.94 713 GLY A N 1
ATOM 5389 C CA . GLY A 1 713 ? 58.227 8.007 -142.313 1.00 47.94 713 GLY A CA 1
ATOM 5390 C C . GLY A 1 713 ? 58.376 9.461 -142.765 1.00 47.94 713 GLY A C 1
ATOM 5391 O O . GLY A 1 713 ? 59.486 9.881 -143.077 1.00 47.94 713 GLY A O 1
ATOM 5392 N N . GLY A 1 714 ? 57.297 10.251 -142.772 1.00 38.12 714 GLY A N 1
ATOM 5393 C CA . GLY A 1 714 ? 57.425 11.702 -142.956 1.00 38.12 714 GLY A CA 1
ATOM 5394 C C . GLY A 1 714 ? 56.119 12.493 -143.039 1.00 38.12 714 GLY A C 1
ATOM 5395 O O . GLY A 1 714 ? 55.514 12.531 -144.101 1.00 38.12 714 GLY A O 1
ATOM 5396 N N . ALA A 1 715 ? 55.735 13.176 -141.949 1.00 41.75 715 ALA A N 1
ATOM 5397 C CA . ALA A 1 715 ? 55.161 14.537 -141.951 1.00 41.75 715 ALA A CA 1
ATOM 5398 C C . ALA A 1 715 ? 54.850 15.029 -140.517 1.00 41.75 715 ALA A C 1
ATOM 5400 O O . ALA A 1 715 ? 54.187 14.353 -139.736 1.00 41.75 715 ALA A O 1
ATOM 5401 N N . GLN A 1 716 ? 55.347 16.228 -140.202 1.00 38.81 716 GLN A N 1
ATOM 5402 C CA . GLN A 1 716 ? 55.153 17.028 -138.983 1.00 38.81 716 GLN A CA 1
ATOM 5403 C C . GLN A 1 716 ? 53.958 18.004 -139.108 1.00 38.81 716 GLN A C 1
ATOM 5405 O O . GLN A 1 716 ? 53.565 18.342 -140.221 1.00 38.81 716 GLN A O 1
ATOM 5410 N N . GLY A 1 717 ? 53.517 18.577 -137.973 1.00 33.28 717 GLY A N 1
ATOM 5411 C CA . GLY A 1 717 ? 52.820 19.884 -137.869 1.00 33.28 717 GLY A CA 1
ATOM 5412 C C . GLY A 1 717 ? 51.423 19.792 -137.222 1.00 33.28 717 GLY A C 1
ATOM 5413 O O . GLY A 1 717 ? 50.594 19.053 -137.726 1.00 33.28 717 GLY A O 1
ATOM 5414 N N . ALA A 1 718 ? 51.086 20.350 -136.048 1.00 32.41 718 ALA A N 1
ATOM 5415 C CA . ALA A 1 718 ? 51.185 21.703 -135.465 1.00 32.41 718 ALA A CA 1
ATOM 5416 C C . ALA A 1 718 ? 49.836 22.476 -135.473 1.00 32.41 718 ALA A C 1
ATOM 5418 O O . ALA A 1 718 ? 49.283 22.743 -136.532 1.00 32.41 718 ALA A O 1
ATOM 5419 N N . ALA A 1 719 ? 49.439 22.937 -134.270 1.00 37.69 719 ALA A N 1
ATOM 5420 C CA . ALA A 1 719 ? 48.925 24.285 -133.947 1.00 37.69 719 ALA A CA 1
ATOM 5421 C C . ALA A 1 719 ? 47.425 24.523 -133.577 1.00 37.69 719 ALA A C 1
ATOM 5423 O O . ALA A 1 719 ? 46.520 24.299 -134.370 1.00 37.69 719 ALA A O 1
ATOM 5424 N N . LEU A 1 720 ? 47.273 25.187 -132.408 1.00 36.75 720 LEU A N 1
ATOM 5425 C CA . LEU A 1 720 ? 46.412 26.352 -132.061 1.00 36.75 720 LEU A CA 1
ATOM 5426 C C . LEU A 1 720 ? 45.006 26.178 -131.419 1.00 36.75 720 LEU A C 1
ATOM 5428 O O . LEU A 1 720 ? 44.205 25.350 -131.822 1.00 36.75 720 LEU A O 1
ATOM 5432 N N . GLY A 1 721 ? 44.761 27.021 -130.389 1.00 34.88 721 GLY A N 1
ATOM 5433 C CA . GLY A 1 721 ? 43.600 27.099 -129.462 1.00 34.88 721 GLY A CA 1
ATOM 5434 C C . GLY A 1 721 ? 42.377 27.889 -129.984 1.00 34.88 721 GLY A C 1
ATOM 5435 O O . GLY A 1 721 ? 42.133 27.781 -131.181 1.00 34.88 721 GLY A O 1
ATOM 5436 N N . PRO A 1 722 ? 41.605 28.693 -129.185 1.00 62.44 722 PRO A N 1
ATOM 5437 C CA . PRO A 1 722 ? 42.064 29.638 -128.142 1.00 62.44 722 PRO A CA 1
ATOM 5438 C C . PRO A 1 722 ? 41.127 29.858 -126.898 1.00 62.44 722 PRO A C 1
ATOM 5440 O O . PRO A 1 722 ? 40.203 29.101 -126.630 1.00 62.44 722 PRO A O 1
ATOM 5443 N N . LYS A 1 723 ? 41.453 30.932 -126.147 1.00 47.38 723 LYS A N 1
ATOM 5444 C CA . LYS A 1 723 ? 40.960 31.526 -124.875 1.00 47.38 723 LYS A CA 1
ATOM 5445 C C . LYS A 1 723 ? 39.522 32.094 -124.850 1.00 47.38 723 LYS A C 1
ATOM 5447 O O . LYS A 1 723 ? 39.028 32.499 -125.895 1.00 47.38 723 LYS A O 1
ATOM 5452 N N . LEU A 1 724 ? 38.992 32.308 -123.628 1.00 38.72 724 LEU A N 1
ATOM 5453 C CA . LEU A 1 724 ? 38.330 33.515 -123.036 1.00 38.72 724 LEU A CA 1
ATOM 5454 C C . LEU A 1 724 ? 37.744 33.079 -121.660 1.00 38.72 724 LEU A C 1
ATOM 5456 O O . LEU A 1 724 ? 37.157 32.008 -121.605 1.00 38.72 724 LEU A O 1
ATOM 5460 N N . LYS A 1 725 ? 37.852 33.766 -120.517 1.00 39.81 725 LYS A N 1
ATOM 5461 C CA . LYS A 1 725 ? 38.202 35.144 -120.153 1.00 39.81 725 LYS A CA 1
ATOM 5462 C C . LYS A 1 725 ? 38.826 35.147 -118.755 1.00 39.81 725 LYS A C 1
ATOM 5464 O O . LYS A 1 725 ? 38.411 34.278 -117.956 1.00 39.81 725 LYS A O 1
#

Foldseek 3Di:
DDDDDDDDDDDDDDDDDDDPPPPPLPQDPCPDPVQCVQFPCDDQDDFAADEAQADDAPPDPPGDQVPAAEDEAPDDDAFPDPRNVVVLVVLADDDDPLLVVQVVVLVVLLVVLVVVLVVLVVQLPDPVDDPVSNVVSVVVNVVSCVSVVVQVVQKDAAAAQKKKWKQDPPPRTIHIDGGDIDGHSDPPIDMDMDGSPDQWDDDRQKIKGAAAPQKWWWKAAQNGTYIYDHGIHIGRGNRIGTPGIDGSPDQWDDHQQWIKGAAAPQKWFWKAAPNHTHIYDHGIHIGRGNRIDGDDVRIDGPQPQWDDHPLKIKGAADAQKWWWKAAPQDIDIHHHDIGIGNGNDIDTPDIDGNPDQWDDHRQKIKGAAAAQKWWWKAALNATDIHDHSDIDIGRGNRMDTPGIDGPPDQWDDHRQKIKGAAAPQKWWWWAAQNDTDIDDHGIDIRNGSSIGTQEMEGQDKDKAKQAFLWAQACVRFIKTWIKIWIKGFQDVNLQCVQQPDDDNHSHVSSSVSLSVVLSVLLNVLRNHHDQPDQDDDDPPPDDDDDDDDDDDDDDPDDPPPPDPDPRCHPQNVSQVVCCVPVQVCCCPRNRMHTPGMDIDDMDGPDPVVVVVVVVVVVVVVVVVVVVVVVVVVVVVVVVVVVVVVVVVVVVVVVVVVVVVVVVVVVVVVVVCVVPPDPPVVVVVVVVVVVVVVVPDDDDDDDPDDVVVVVVPPDDDDDDDDDDDD

Radius of gyration: 74.32 Å; chains: 1; bounding box: 152×85×243 Å